Protein AF-A0A812QCC4-F1 (afdb_monomer)

Foldseek 3Di:
DDDDDDDDDDDDDDPDDDDDDDPDDPPPPVVVVVVVVVVVVVVVCVVVVNADPVHCVVVVVVVVVVVVCVVVVHAAEAEFEFDPPPDDPAGQDWPALADALVCLVPPVSLVVSVVRTSADSVRSNVVNVCVVVVHDHYIYYVVCVVVVLVVVQDPDDLDWDLWADALPEQAEALADASSCRVLVVVVVVLSVVSNHTYLATDQQALVSPFQHFDCQDPVDGRDGCFCLQANFADLVLQEAEAECDVPPDDPVRVVSVVRNSVSLVGQYDYDDPDDPVVVVVSVVVSSVSSRVSCVVVVRGRSRYCVSVVSSVVSVVVCVVSNHAYEHEFEAPAWPALADASNCSNPPVNNVVSVVRGRHDSVSNNSRNVCVVVVHDHDIYYSVCSVCVSCVVCVVVVVVVDDDD

Structure (mmCIF, N/CA/C/O backbone):
data_AF-A0A812QCC4-F1
#
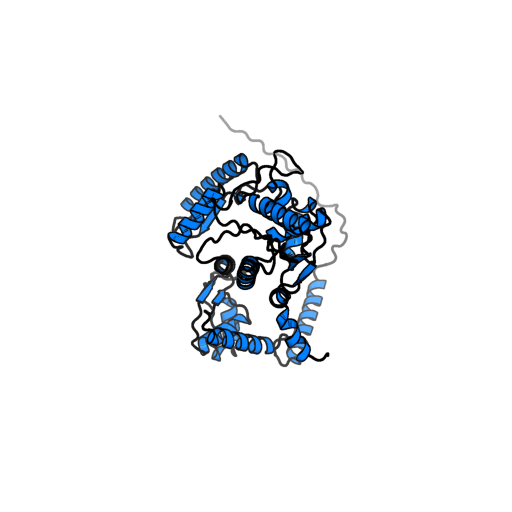_entry.id   AF-A0A812QCC4-F1
#
loop_
_atom_site.group_PDB
_atom_site.id
_atom_site.type_symbol
_atom_site.label_atom_id
_atom_site.label_alt_id
_atom_site.label_comp_id
_atom_site.label_asym_id
_atom_site.label_entity_id
_atom_site.label_seq_id
_atom_site.pdbx_PDB_ins_code
_atom_site.Cartn_x
_atom_site.Cartn_y
_atom_site.Cartn_z
_atom_site.occupancy
_atom_site.B_iso_or_equiv
_atom_site.auth_seq_id
_atom_site.auth_comp_id
_atom_site.auth_asym_id
_atom_site.auth_atom_id
_atom_site.pdbx_PDB_model_num
ATOM 1 N N . MET A 1 1 ? -71.351 4.341 25.880 1.00 35.53 1 MET A N 1
ATOM 2 C CA . MET A 1 1 ? -71.364 4.550 24.421 1.00 35.53 1 MET A CA 1
ATOM 3 C C . MET A 1 1 ? -69.978 4.182 23.915 1.00 35.53 1 MET A C 1
ATOM 5 O O . MET A 1 1 ? -69.118 5.046 23.848 1.00 35.53 1 MET A O 1
ATOM 9 N N . GLU A 1 2 ? -69.609 2.902 24.018 1.00 27.00 2 GLU A N 1
ATOM 10 C CA . GLU A 1 2 ? -69.937 1.775 23.099 1.00 27.00 2 GLU A CA 1
ATOM 11 C C . GLU A 1 2 ? -69.024 1.826 21.864 1.00 27.00 2 GLU A C 1
ATOM 13 O O . GLU A 1 2 ? -69.008 2.834 21.170 1.00 27.00 2 GLU A O 1
ATOM 18 N N . MET A 1 3 ? -68.046 0.921 21.705 1.00 24.03 3 MET A N 1
ATOM 19 C CA . MET A 1 3 ? -68.142 -0.516 21.352 1.00 24.03 3 MET A CA 1
ATOM 20 C C . MET A 1 3 ? -68.922 -0.775 20.059 1.00 24.03 3 MET A C 1
ATOM 22 O O . MET A 1 3 ? -70.137 -0.664 20.067 1.00 24.03 3 MET A O 1
ATOM 26 N N . ASP A 1 4 ? -68.215 -1.189 19.002 1.00 27.73 4 ASP A N 1
ATOM 27 C CA . ASP A 1 4 ? -68.482 -2.434 18.251 1.00 27.73 4 ASP A CA 1
ATOM 28 C C . ASP A 1 4 ? -67.351 -2.659 17.228 1.00 27.73 4 ASP A C 1
ATOM 30 O O . ASP A 1 4 ? -66.943 -1.740 16.525 1.00 27.73 4 ASP A O 1
ATOM 34 N N . GLN A 1 5 ? -66.588 -3.753 17.309 1.00 31.44 5 GLN A N 1
ATOM 35 C CA . GLN A 1 5 ? -66.878 -5.103 16.801 1.00 31.44 5 GLN A CA 1
ATOM 36 C C . GLN A 1 5 ? -67.062 -5.176 15.281 1.00 31.44 5 GLN A C 1
ATOM 38 O O . GLN A 1 5 ? -68.055 -4.733 14.715 1.00 31.44 5 GLN A O 1
ATOM 43 N N . THR A 1 6 ? -66.148 -5.892 14.627 1.00 29.58 6 THR A N 1
ATOM 44 C CA . THR A 1 6 ? -66.538 -6.773 13.520 1.00 29.58 6 THR A CA 1
ATOM 45 C C . THR A 1 6 ? -65.598 -7.976 13.465 1.00 29.58 6 THR A C 1
ATOM 47 O O . THR A 1 6 ? -64.491 -7.932 12.937 1.00 29.58 6 THR A O 1
ATOM 50 N N . LEU A 1 7 ? -66.063 -9.049 14.102 1.00 28.42 7 LEU A N 1
ATOM 51 C CA . LEU A 1 7 ? -65.683 -10.439 13.869 1.00 28.42 7 LEU A CA 1
ATOM 52 C C . LEU A 1 7 ? -66.508 -10.991 12.693 1.00 28.42 7 LEU A C 1
ATOM 54 O O . LEU A 1 7 ? -67.671 -10.631 12.535 1.00 28.42 7 LEU A O 1
ATOM 58 N N . GLY A 1 8 ? -65.933 -11.945 11.956 1.00 26.25 8 GLY A N 1
ATOM 59 C CA . GLY A 1 8 ? -66.618 -12.806 10.981 1.00 26.25 8 GLY A CA 1
ATOM 60 C C . GLY A 1 8 ? -66.014 -12.661 9.579 1.00 26.25 8 GLY A C 1
ATOM 61 O O . GLY A 1 8 ? -65.916 -11.560 9.071 1.00 26.25 8 GLY A O 1
ATOM 62 N N . CYS A 1 9 ? -65.573 -13.699 8.872 1.00 28.34 9 CYS A N 1
ATOM 63 C CA . CYS A 1 9 ? -66.060 -15.068 8.872 1.00 28.34 9 CYS A CA 1
ATOM 64 C C . CYS A 1 9 ? -64.949 -16.024 8.396 1.00 28.34 9 CYS A C 1
ATOM 66 O O . CYS A 1 9 ? -64.345 -15.824 7.344 1.00 28.34 9 CYS A O 1
ATOM 68 N N . LEU A 1 10 ? -64.709 -17.079 9.177 1.00 29.31 10 LEU A N 1
ATOM 69 C CA . LEU A 1 10 ? -64.016 -18.292 8.754 1.00 29.31 10 LEU A CA 1
ATOM 70 C C . LEU A 1 10 ? -64.896 -19.025 7.735 1.00 29.31 10 LEU A C 1
ATOM 72 O O . LEU A 1 10 ? -65.955 -19.536 8.101 1.00 29.31 10 LEU A O 1
ATOM 76 N N . GLN A 1 11 ? -64.437 -19.150 6.491 1.00 31.98 11 GLN A N 1
ATOM 77 C CA . GLN A 1 11 ? -64.914 -20.198 5.593 1.00 31.98 11 GLN A CA 1
ATOM 78 C C . GLN A 1 11 ? -63.814 -21.232 5.372 1.00 31.98 11 GLN A C 1
ATOM 80 O O . GLN A 1 11 ? -62.710 -20.942 4.919 1.00 31.98 11 GLN A O 1
ATOM 85 N N . LYS A 1 12 ? -64.168 -22.457 5.765 1.00 34.50 12 LYS A N 1
ATOM 86 C CA . LYS A 1 12 ? -63.449 -23.711 5.569 1.00 34.50 12 LYS A CA 1
ATOM 87 C C . LYS A 1 12 ? -63.086 -23.876 4.095 1.00 34.50 12 LYS A C 1
ATOM 89 O O . LYS A 1 12 ? -63.984 -23.958 3.261 1.00 34.50 12 LYS A O 1
ATOM 94 N N . VAL A 1 13 ? -61.799 -24.018 3.798 1.00 31.64 13 VAL A N 1
ATOM 95 C CA . VAL A 1 13 ? -61.357 -24.623 2.539 1.00 31.64 13 VAL A CA 1
ATOM 96 C C . VAL A 1 13 ? -60.942 -26.055 2.851 1.00 31.64 13 VAL A C 1
ATOM 98 O O . VAL A 1 13 ? -60.097 -26.306 3.710 1.00 31.64 13 VAL A O 1
ATOM 101 N N . HIS A 1 14 ? -61.638 -26.984 2.204 1.00 31.31 14 HIS A N 1
ATOM 102 C CA . HIS A 1 14 ? -61.418 -28.420 2.268 1.00 31.31 14 HIS A CA 1
ATOM 103 C C . HIS A 1 14 ? -59.994 -28.770 1.815 1.00 31.31 14 HIS A C 1
ATOM 105 O O . HIS A 1 14 ? -59.617 -28.514 0.675 1.00 31.31 14 HIS A O 1
ATOM 111 N N . PHE A 1 15 ? -59.221 -29.391 2.708 1.00 34.94 15 PHE A N 1
ATOM 112 C CA . PHE A 1 15 ? -57.980 -30.090 2.378 1.00 34.94 15 PHE A CA 1
ATOM 113 C C . PHE A 1 15 ? -58.329 -31.478 1.833 1.00 34.94 15 PHE A C 1
ATOM 115 O O . PHE A 1 15 ? -58.352 -32.469 2.556 1.00 34.94 15 PHE A O 1
ATOM 122 N N . SER A 1 16 ? -58.664 -31.537 0.554 1.00 38.25 16 SER A N 1
ATOM 123 C CA . SER A 1 16 ? -58.757 -32.782 -0.204 1.00 38.25 16 SER A CA 1
ATOM 124 C C . SER A 1 16 ? -58.726 -32.396 -1.671 1.00 38.25 16 SER A C 1
ATOM 126 O O . SER A 1 16 ? -59.788 -32.181 -2.231 1.00 38.25 16 SER A O 1
ATOM 128 N N . ASP A 1 17 ? -57.521 -32.144 -2.192 1.00 42.81 17 ASP A N 1
ATOM 129 C CA . ASP A 1 17 ? -57.134 -32.261 -3.609 1.00 42.81 17 ASP A CA 1
ATOM 130 C C . ASP A 1 17 ? -55.730 -31.659 -3.798 1.00 42.81 17 ASP A C 1
ATOM 132 O O . ASP A 1 17 ? -55.551 -30.546 -4.289 1.00 42.81 17 ASP A O 1
ATOM 136 N N . LEU A 1 18 ? -54.702 -32.403 -3.381 1.00 38.03 18 LEU A N 1
ATOM 137 C CA . LEU A 1 18 ? -53.336 -32.212 -3.871 1.00 38.03 18 LEU A CA 1
ATOM 138 C C . LEU A 1 18 ? -52.762 -33.584 -4.251 1.00 38.03 18 LEU A C 1
ATOM 140 O O . LEU A 1 18 ? -52.894 -34.529 -3.470 1.00 38.03 18 LEU A O 1
ATOM 144 N N . PRO A 1 19 ? -52.147 -33.723 -5.437 1.00 36.41 19 PRO A N 1
ATOM 145 C CA . PRO A 1 19 ? -51.611 -34.993 -5.897 1.00 36.41 19 PRO A CA 1
ATOM 146 C C . PRO A 1 19 ? -50.376 -35.375 -5.075 1.00 36.41 19 PRO A C 1
ATOM 148 O O . PRO A 1 19 ? -49.369 -34.670 -5.064 1.00 36.41 19 PRO A O 1
ATOM 151 N N . THR A 1 20 ? -50.444 -36.528 -4.414 1.00 45.19 20 THR A N 1
ATOM 152 C CA . THR A 1 20 ? -49.286 -37.234 -3.864 1.00 45.19 20 THR A CA 1
ATOM 153 C C . THR A 1 20 ? -48.414 -37.733 -5.015 1.00 45.19 20 THR A C 1
ATOM 155 O O . THR A 1 20 ? -48.642 -38.817 -5.552 1.00 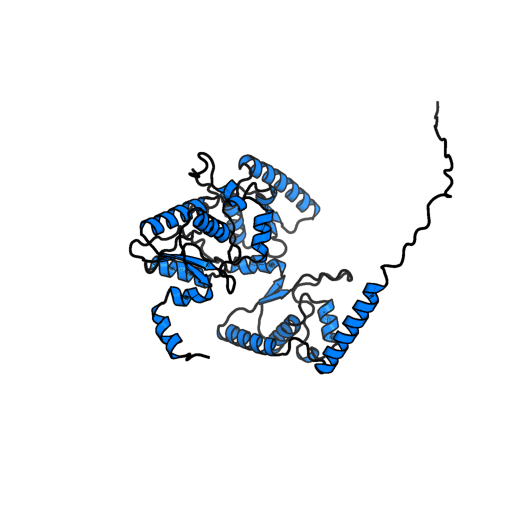45.19 20 THR A O 1
ATOM 158 N N . GLN A 1 21 ? -47.422 -36.936 -5.408 1.00 38.22 21 GLN A N 1
ATOM 159 C CA . GLN A 1 21 ? -46.248 -37.419 -6.133 1.00 38.22 21 GLN A CA 1
ATOM 160 C C . GLN A 1 21 ? -45.048 -37.423 -5.186 1.00 38.22 21 GLN A C 1
ATOM 162 O O . GLN A 1 21 ? -44.855 -36.498 -4.400 1.00 38.22 21 GLN A O 1
ATOM 167 N N . GLY A 1 22 ? -44.323 -38.540 -5.220 1.00 46.25 22 GLY A N 1
ATOM 168 C CA . GLY A 1 22 ? -43.375 -38.982 -4.207 1.00 46.25 22 GLY A CA 1
ATOM 169 C C . GLY A 1 22 ? -42.273 -37.982 -3.883 1.00 46.25 22 GLY A C 1
ATOM 170 O O . GLY A 1 22 ? -41.520 -37.550 -4.751 1.00 46.25 22 GLY A O 1
ATOM 171 N N . VAL A 1 23 ? -42.143 -37.696 -2.591 1.00 39.12 23 VAL A N 1
ATOM 172 C CA . VAL A 1 23 ? -40.887 -37.241 -2.002 1.00 39.12 23 VAL A CA 1
ATOM 173 C C . VAL A 1 23 ? -40.129 -38.508 -1.620 1.00 39.12 23 VAL A C 1
ATOM 175 O O . VAL A 1 23 ? -40.278 -39.028 -0.518 1.00 39.12 23 VAL A O 1
ATOM 178 N N . GLU A 1 24 ? -39.389 -39.062 -2.580 1.00 44.16 24 GLU A N 1
ATOM 179 C CA . GLU A 1 24 ? -38.339 -40.031 -2.279 1.00 44.16 24 GLU A CA 1
ATOM 180 C C . GLU A 1 24 ? -37.184 -39.314 -1.568 1.00 44.16 24 GLU A C 1
ATOM 182 O O . GLU A 1 24 ? -36.756 -38.214 -1.927 1.00 44.16 24 GLU A O 1
ATOM 187 N N . SER A 1 25 ? -36.737 -39.962 -0.503 1.00 49.66 25 SER A N 1
ATOM 188 C CA . SER A 1 25 ? -35.712 -39.583 0.459 1.00 49.66 25 SER A CA 1
ATOM 189 C C . SER A 1 25 ? -34.366 -39.216 -0.180 1.00 49.66 25 SER A C 1
ATOM 191 O O . SER A 1 25 ? -33.652 -40.090 -0.661 1.00 49.66 25 SER A O 1
ATOM 193 N N . LYS A 1 26 ? -33.970 -37.940 -0.086 1.00 46.22 26 LYS A N 1
ATOM 194 C CA . LYS A 1 26 ? -32.593 -37.463 -0.347 1.00 46.22 26 LYS A CA 1
ATOM 195 C C . LYS A 1 26 ? -31.719 -37.339 0.911 1.00 46.22 26 LYS A C 1
ATOM 197 O O . LYS A 1 26 ? -30.585 -36.878 0.824 1.00 46.22 26 LYS A O 1
ATOM 202 N N . GLU A 1 27 ? -32.224 -37.748 2.074 1.00 48.16 27 GLU A N 1
ATOM 203 C CA . GLU A 1 27 ? -31.470 -37.709 3.339 1.00 48.16 27 GLU A CA 1
ATOM 204 C C . GLU A 1 27 ? -30.506 -38.896 3.531 1.00 48.16 27 GLU A C 1
ATOM 206 O O . GLU A 1 27 ? -29.692 -38.852 4.442 1.00 48.16 27 GLU A O 1
ATOM 211 N N . PHE A 1 28 ? -30.524 -39.920 2.666 1.00 47.00 28 PHE A N 1
ATOM 212 C CA . PHE A 1 28 ? -29.790 -41.175 2.911 1.00 47.00 28 PHE A CA 1
ATOM 213 C C . PHE A 1 28 ? -28.408 -41.300 2.231 1.00 47.00 28 PHE A C 1
ATOM 215 O O . PHE A 1 28 ? -27.581 -42.076 2.696 1.00 47.00 28 PHE A O 1
ATOM 222 N N . GLU A 1 29 ? -28.108 -40.543 1.167 1.00 50.03 29 GLU A N 1
ATOM 223 C CA . GLU A 1 29 ? -26.838 -40.711 0.418 1.00 50.03 29 GLU A CA 1
ATOM 224 C C . GLU A 1 29 ? -25.604 -40.170 1.169 1.00 50.03 29 GLU A C 1
ATOM 226 O O . GLU A 1 29 ? -24.501 -40.699 1.043 1.00 50.03 29 GLU A O 1
ATOM 231 N N . TRP A 1 30 ? -25.780 -39.156 2.017 1.00 50.47 30 TRP A N 1
ATOM 232 C CA . TRP A 1 30 ? -24.680 -38.497 2.732 1.00 50.47 30 TRP A CA 1
ATOM 233 C C . TRP A 1 30 ? -24.124 -39.366 3.865 1.00 50.47 30 TRP A C 1
ATOM 235 O O . TRP A 1 30 ? -22.943 -39.269 4.194 1.00 50.47 30 TRP A O 1
ATOM 245 N N . GLU A 1 31 ? -24.958 -40.213 4.474 1.00 60.94 31 GLU A N 1
ATOM 246 C CA . GLU A 1 31 ? -24.559 -41.062 5.601 1.00 60.94 31 GLU A CA 1
ATOM 247 C C . GLU A 1 31 ? -23.660 -42.224 5.155 1.00 60.94 31 GLU A C 1
ATOM 249 O O . GLU A 1 31 ? -22.684 -42.536 5.843 1.00 60.94 31 GLU A O 1
ATOM 254 N N . GLU A 1 32 ? -23.922 -42.816 3.983 1.00 64.56 32 GLU A N 1
ATOM 255 C CA . GLU A 1 32 ? -23.066 -43.859 3.401 1.00 64.56 32 GLU A CA 1
ATOM 256 C C . GLU A 1 32 ? -21.711 -43.304 2.946 1.00 64.56 32 GLU A C 1
ATOM 258 O O . GLU A 1 32 ? -20.669 -43.897 3.246 1.00 64.56 32 GLU A O 1
ATOM 263 N N . GLU A 1 33 ? -21.689 -42.133 2.299 1.00 65.00 33 GLU A N 1
ATOM 264 C CA . GLU A 1 33 ? -20.438 -41.467 1.916 1.00 65.00 33 GLU A CA 1
ATOM 265 C C . GLU A 1 33 ? -19.594 -41.093 3.143 1.00 65.00 33 GLU A C 1
ATOM 267 O O . GLU A 1 33 ? -18.375 -41.308 3.160 1.00 65.00 33 GLU A O 1
ATOM 272 N N . LEU A 1 34 ? -20.234 -40.603 4.212 1.00 59.88 34 LEU A N 1
ATOM 273 C CA . LEU A 1 34 ? -19.560 -40.289 5.471 1.00 59.88 34 LEU A CA 1
ATOM 274 C C . LEU A 1 34 ? -19.015 -41.557 6.145 1.00 59.88 34 LEU A C 1
ATOM 276 O O . LEU A 1 34 ? -17.881 -41.561 6.631 1.00 59.88 34 LEU A O 1
ATOM 280 N N . ALA A 1 35 ? -19.786 -42.648 6.152 1.00 67.94 35 ALA A N 1
ATOM 281 C CA . ALA A 1 35 ? -19.358 -43.929 6.705 1.00 67.94 35 ALA A CA 1
ATOM 282 C C . ALA A 1 35 ? -18.147 -44.495 5.947 1.00 67.94 35 ALA A C 1
ATOM 284 O O . ALA A 1 35 ? -17.168 -44.911 6.574 1.00 67.94 35 ALA A O 1
ATOM 285 N N . HIS A 1 36 ? -18.155 -44.442 4.612 1.00 69.62 36 HIS A N 1
ATOM 286 C CA . HIS A 1 36 ? -17.024 -44.858 3.780 1.00 69.62 36 HIS A CA 1
ATOM 287 C C . HIS A 1 36 ? -15.780 -43.993 4.016 1.00 69.62 36 HIS A C 1
ATOM 289 O O . HIS A 1 36 ? -14.677 -44.527 4.172 1.00 69.62 36 HIS A O 1
ATOM 295 N N . ALA A 1 37 ? -15.943 -42.671 4.125 1.00 61.03 37 ALA A N 1
ATOM 296 C CA . ALA A 1 37 ? -14.847 -41.760 4.442 1.00 61.03 37 ALA A CA 1
ATOM 297 C C . ALA A 1 37 ? -14.238 -42.045 5.827 1.00 61.03 37 ALA A C 1
ATOM 299 O O . ALA A 1 37 ? -13.013 -42.059 5.979 1.00 61.03 37 ALA A O 1
ATOM 300 N N . LEU A 1 38 ? -15.070 -42.335 6.834 1.00 63.31 38 LEU A N 1
ATOM 301 C CA . LEU A 1 38 ? -14.624 -42.686 8.186 1.00 63.31 38 LEU A CA 1
ATOM 302 C C . LEU A 1 38 ? -13.898 -44.038 8.230 1.00 63.31 38 LEU A C 1
ATOM 304 O O . LEU A 1 38 ? -12.889 -44.166 8.930 1.00 63.31 38 LEU A O 1
ATOM 308 N N . ILE A 1 39 ? -14.366 -45.030 7.466 1.00 73.44 39 ILE A N 1
ATOM 309 C CA . ILE A 1 39 ? -13.699 -46.333 7.330 1.00 73.44 39 ILE A CA 1
ATOM 310 C C . ILE A 1 39 ? -12.329 -46.156 6.663 1.00 73.44 39 ILE A C 1
ATOM 312 O O . ILE A 1 39 ? -11.324 -46.583 7.233 1.00 73.44 39 ILE A O 1
ATOM 316 N N . SER A 1 40 ? -12.252 -45.435 5.540 1.00 70.81 40 SER A N 1
ATOM 317 C CA . SER A 1 40 ? -10.978 -45.141 4.863 1.00 70.81 40 SER A CA 1
ATOM 318 C C . SER A 1 40 ? -10.002 -44.358 5.747 1.00 70.81 40 SER A C 1
ATOM 320 O O . SER A 1 40 ? -8.816 -44.685 5.805 1.00 70.81 40 SER A O 1
ATOM 322 N N . ALA A 1 41 ? -10.475 -43.363 6.505 1.00 61.22 41 ALA A N 1
ATOM 323 C CA . ALA A 1 41 ? -9.637 -42.618 7.446 1.00 61.22 41 ALA A CA 1
ATOM 324 C C . ALA A 1 41 ? -9.089 -43.514 8.573 1.00 61.22 41 ALA A C 1
ATOM 326 O O . ALA A 1 41 ? -7.931 -43.375 8.984 1.00 61.22 41 ALA A O 1
ATOM 327 N N . ARG A 1 42 ? -9.896 -44.467 9.056 1.00 70.31 42 ARG A N 1
ATOM 328 C CA . ARG A 1 42 ? -9.485 -45.449 10.066 1.00 70.31 42 ARG A CA 1
ATOM 329 C C . ARG A 1 42 ? -8.436 -46.416 9.519 1.00 70.31 42 ARG A C 1
ATOM 331 O O . ARG A 1 42 ? -7.443 -46.665 10.201 1.00 70.31 42 ARG A O 1
ATOM 338 N N . GLU A 1 43 ? -8.615 -46.920 8.303 1.00 74.62 43 GLU A N 1
ATOM 339 C CA . GLU A 1 43 ? -7.649 -47.802 7.637 1.00 74.62 43 GLU A CA 1
ATOM 340 C C . GLU A 1 43 ? -6.313 -47.093 7.379 1.00 74.62 43 GLU A C 1
ATOM 342 O O . GLU A 1 43 ? -5.258 -47.642 7.702 1.00 74.62 43 GLU A O 1
ATOM 347 N N . LEU A 1 44 ? -6.343 -45.836 6.921 1.00 64.81 44 LEU A N 1
ATOM 348 C CA . LEU A 1 44 ? -5.157 -44.980 6.774 1.00 64.81 44 LEU A CA 1
ATOM 349 C C . LEU A 1 44 ? -4.436 -44.742 8.110 1.00 64.81 44 LEU A C 1
ATOM 351 O O . LEU A 1 44 ? -3.205 -44.778 8.169 1.00 64.81 44 LEU A O 1
ATOM 355 N N . CYS A 1 45 ? -5.180 -44.530 9.199 1.00 61.09 45 CYS A N 1
ATOM 356 C CA . CYS A 1 45 ? -4.617 -44.377 10.541 1.00 61.09 45 CYS A CA 1
ATOM 357 C C . CYS A 1 45 ? -3.917 -45.662 11.021 1.00 61.09 45 CYS A C 1
ATOM 359 O O . CYS A 1 45 ? -2.797 -45.607 11.540 1.00 61.09 45 CYS A O 1
ATOM 361 N N . ILE A 1 46 ? -4.537 -46.826 10.795 1.00 71.81 46 ILE A N 1
ATOM 362 C CA . ILE A 1 46 ? -3.965 -48.140 11.126 1.00 71.81 46 ILE A CA 1
ATOM 363 C C . ILE A 1 46 ? -2.710 -48.409 10.285 1.00 71.81 46 ILE A C 1
ATOM 365 O O . ILE A 1 46 ? -1.674 -48.784 10.839 1.00 71.81 46 ILE A O 1
ATOM 369 N N . ALA A 1 47 ? -2.765 -48.154 8.974 1.00 71.44 47 ALA A N 1
ATOM 370 C CA . ALA A 1 47 ? -1.633 -48.310 8.061 1.00 71.44 47 ALA A CA 1
ATOM 371 C C . ALA A 1 47 ? -0.440 -47.423 8.464 1.00 71.44 47 ALA A C 1
ATOM 373 O O . ALA A 1 47 ? 0.708 -47.867 8.435 1.00 71.44 47 ALA A O 1
ATOM 374 N N . ASN A 1 48 ? -0.710 -46.209 8.954 1.00 64.69 48 ASN A N 1
ATOM 375 C CA . ASN A 1 48 ? 0.304 -45.301 9.490 1.00 64.69 48 ASN A CA 1
ATOM 376 C C . ASN A 1 48 ? 0.726 -45.607 10.938 1.00 64.69 48 ASN A C 1
ATOM 378 O O . ASN A 1 48 ? 1.483 -44.831 11.526 1.00 64.69 48 ASN A O 1
ATOM 382 N N . ARG A 1 49 ? 0.285 -46.725 11.536 1.00 73.19 49 ARG A N 1
ATOM 383 C CA . ARG A 1 49 ? 0.563 -47.098 12.939 1.00 73.19 49 ARG A CA 1
ATOM 384 C C . ARG A 1 49 ? 0.206 -45.979 13.930 1.00 73.19 49 ARG A C 1
ATOM 386 O O . ARG A 1 49 ? 0.948 -45.729 14.879 1.00 73.19 49 ARG A O 1
ATOM 393 N N . GLY A 1 50 ? -0.877 -45.251 13.663 1.00 60.78 50 GLY A N 1
ATOM 394 C CA . GLY A 1 50 ? -1.307 -44.101 14.462 1.00 60.78 50 GLY A CA 1
ATOM 395 C C . GLY A 1 50 ? -0.427 -42.852 14.326 1.00 60.78 50 GLY A C 1
ATOM 396 O O . GLY A 1 50 ? -0.604 -41.898 15.082 1.00 60.78 50 GLY A O 1
ATOM 397 N N . ARG A 1 51 ? 0.532 -42.820 13.389 1.00 60.06 51 ARG A N 1
ATOM 398 C CA . ARG A 1 51 ? 1.303 -41.607 13.087 1.00 60.06 51 ARG A CA 1
ATOM 399 C C . ARG A 1 51 ? 0.421 -40.621 12.336 1.00 60.06 51 ARG A C 1
ATOM 401 O O . ARG A 1 51 ? -0.321 -41.000 11.432 1.00 60.06 51 ARG A O 1
ATOM 408 N N . ALA A 1 52 ? 0.533 -39.346 12.699 1.00 59.06 52 ALA A N 1
ATOM 409 C CA . ALA A 1 52 ? -0.186 -38.294 12.003 1.00 59.06 52 ALA A CA 1
ATOM 410 C C . ALA A 1 52 ? 0.196 -38.286 10.507 1.00 59.06 52 ALA A C 1
ATOM 412 O O . ALA A 1 52 ? 1.385 -38.409 10.193 1.00 59.06 52 ALA A O 1
ATOM 413 N N . PRO A 1 53 ? -0.774 -38.122 9.588 1.00 50.34 53 PRO A N 1
ATOM 414 C CA . PRO A 1 53 ? -0.539 -38.244 8.147 1.00 50.34 53 PRO A CA 1
ATOM 415 C C . PRO A 1 53 ? 0.434 -37.191 7.587 1.00 50.34 53 PRO A C 1
ATOM 417 O O . PRO A 1 53 ? 0.987 -37.383 6.511 1.00 50.34 53 PRO A O 1
ATOM 420 N N . TRP A 1 54 ? 0.703 -36.113 8.331 1.00 55.69 54 TRP A N 1
ATOM 421 C CA . TRP A 1 54 ? 1.676 -35.067 7.988 1.00 55.69 54 TRP A CA 1
ATOM 422 C C . TRP A 1 54 ? 3.111 -35.310 8.518 1.00 55.69 54 TRP A C 1
ATOM 424 O O . TRP A 1 54 ? 3.999 -34.493 8.283 1.00 55.69 54 TRP A O 1
ATOM 434 N N . GLY A 1 55 ? 3.381 -36.427 9.211 1.00 60.81 55 GLY A N 1
ATOM 435 C CA . GLY A 1 55 ? 4.728 -36.813 9.667 1.00 60.81 55 GLY A CA 1
ATOM 436 C C . GLY A 1 55 ? 5.333 -35.932 10.780 1.00 60.81 55 GLY A C 1
ATOM 437 O O . GLY A 1 55 ? 4.672 -35.054 11.328 1.00 60.81 55 GLY A O 1
ATOM 438 N N . CYS A 1 56 ? 6.599 -36.184 11.153 1.00 69.31 56 CYS A N 1
ATOM 439 C CA . CYS A 1 56 ? 7.335 -35.441 12.200 1.00 69.31 56 CYS A CA 1
ATOM 440 C C . CYS A 1 56 ? 8.405 -34.471 11.663 1.00 69.31 56 CYS A C 1
ATOM 442 O O . CYS A 1 56 ? 8.947 -33.679 12.431 1.00 69.31 56 CYS A O 1
ATOM 444 N N . LYS A 1 57 ? 8.686 -34.502 10.353 1.00 68.75 57 LYS A N 1
ATOM 445 C CA . LYS A 1 57 ? 9.729 -33.684 9.711 1.00 68.75 57 LYS A CA 1
ATOM 446 C C . LYS A 1 57 ? 9.489 -32.180 9.880 1.00 68.75 57 LYS A C 1
ATOM 448 O O . LYS A 1 57 ? 10.436 -31.429 10.070 1.00 68.75 57 LYS A O 1
ATOM 453 N N . TRP A 1 58 ? 8.225 -31.747 9.866 1.00 77.88 58 TRP A N 1
ATOM 454 C CA . TRP A 1 58 ? 7.865 -30.342 10.089 1.00 77.88 58 TRP A CA 1
ATOM 455 C C . TRP A 1 58 ? 8.392 -29.821 11.435 1.00 77.88 58 TRP A C 1
ATOM 457 O O . TRP A 1 58 ? 8.881 -28.699 11.508 1.00 77.88 58 TRP A O 1
ATOM 467 N N . PHE A 1 59 ? 8.351 -30.650 12.484 1.00 77.69 59 PHE A N 1
ATOM 468 C CA . PHE A 1 59 ? 8.773 -30.260 13.826 1.00 77.69 59 PHE A CA 1
ATOM 469 C C . PHE A 1 59 ? 10.299 -30.192 13.938 1.00 77.69 59 PHE A C 1
ATOM 471 O O . PHE A 1 59 ? 10.838 -29.340 14.637 1.00 77.69 59 PHE A O 1
ATOM 478 N N . GLU A 1 60 ? 11.021 -31.063 13.231 1.00 72.62 60 GLU A N 1
ATOM 479 C CA . GLU A 1 60 ? 12.482 -30.980 13.127 1.00 72.62 60 GLU A CA 1
ATOM 480 C C . GLU A 1 60 ? 12.927 -29.695 12.424 1.00 72.62 60 GLU A C 1
ATOM 482 O O . GLU A 1 60 ? 13.807 -29.000 12.931 1.00 72.62 60 GLU A O 1
ATOM 487 N N . GLU A 1 61 ? 12.277 -29.343 11.314 1.00 69.56 61 GLU A N 1
ATOM 488 C CA . GLU A 1 61 ? 12.582 -28.119 10.569 1.00 69.56 61 GLU A CA 1
ATOM 489 C C . GLU A 1 61 ? 12.239 -26.861 11.382 1.00 69.56 61 GLU A C 1
ATOM 491 O O . GLU A 1 61 ? 13.036 -25.926 11.461 1.00 69.56 61 GLU A O 1
ATOM 496 N N . TRP A 1 62 ? 11.090 -26.867 12.065 1.00 87.25 62 TRP A N 1
ATOM 497 C CA . TRP A 1 62 ? 10.700 -25.797 12.981 1.00 87.25 62 TRP A CA 1
ATOM 498 C C . TRP A 1 62 ? 11.718 -25.616 14.118 1.00 87.25 62 TRP A C 1
ATOM 500 O O . TRP A 1 62 ? 12.135 -24.489 14.383 1.00 87.25 62 TRP A O 1
ATOM 510 N N . ARG A 1 63 ? 12.201 -26.706 14.737 1.00 87.94 63 ARG A N 1
ATOM 511 C CA . ARG A 1 63 ? 13.249 -26.633 15.771 1.00 87.94 63 ARG A CA 1
ATOM 512 C C . ARG A 1 63 ? 14.551 -26.038 15.242 1.00 87.94 63 ARG A C 1
ATOM 514 O O . ARG A 1 63 ? 15.150 -25.216 15.922 1.00 87.94 63 ARG A O 1
ATOM 521 N N . ARG A 1 64 ? 14.967 -26.396 14.023 1.00 73.81 64 ARG A N 1
ATOM 522 C CA . ARG A 1 64 ? 16.166 -25.817 13.395 1.00 73.81 64 ARG A CA 1
ATOM 523 C C . ARG A 1 64 ? 16.034 -24.301 13.220 1.00 73.81 64 ARG A C 1
ATOM 525 O O . ARG A 1 64 ? 16.987 -23.568 13.473 1.00 73.81 64 ARG A O 1
ATOM 532 N N . ASN A 1 65 ? 14.853 -23.827 12.826 1.00 74.06 65 ASN A N 1
ATOM 533 C CA . ASN A 1 65 ? 14.573 -22.394 12.707 1.00 74.06 65 ASN A CA 1
ATOM 534 C C . ASN A 1 65 ? 14.536 -21.700 14.074 1.00 74.06 65 ASN A C 1
ATOM 536 O O . ASN A 1 65 ? 15.046 -20.589 14.211 1.00 74.06 65 ASN A O 1
ATOM 540 N N . LEU A 1 66 ? 13.987 -22.364 15.093 1.00 88.81 66 LEU A N 1
ATOM 541 C CA . LEU A 1 66 ? 14.008 -21.878 16.469 1.00 88.81 66 LEU A CA 1
ATOM 542 C C . LEU A 1 66 ? 15.443 -21.733 16.997 1.00 88.81 66 LEU A C 1
ATOM 544 O O . LEU A 1 66 ? 15.775 -20.696 17.566 1.00 88.81 66 LEU A O 1
ATOM 548 N N . ASP A 1 67 ? 16.304 -22.728 16.771 1.00 82.88 67 ASP A N 1
ATOM 549 C CA . ASP A 1 67 ? 17.710 -22.684 17.184 1.00 82.88 67 ASP A CA 1
ATOM 550 C C . ASP A 1 67 ? 18.444 -21.502 16.533 1.00 82.88 67 ASP A C 1
ATOM 552 O O . ASP A 1 67 ? 19.196 -20.792 17.203 1.00 82.88 67 ASP A O 1
ATOM 556 N N . LEU A 1 68 ? 18.180 -21.238 15.247 1.00 72.19 68 LEU A N 1
ATOM 557 C CA . LEU A 1 68 ? 18.696 -20.057 14.549 1.00 72.19 68 LEU A CA 1
ATOM 558 C C . LEU A 1 68 ? 18.170 -18.757 15.175 1.00 72.19 68 LEU A C 1
ATOM 560 O O . LEU A 1 68 ? 18.958 -17.859 15.466 1.00 72.19 68 LEU A O 1
ATOM 564 N N . ALA A 1 69 ? 16.865 -18.658 15.438 1.00 73.25 69 ALA A N 1
ATOM 565 C CA . ALA A 1 69 ? 16.268 -17.475 16.056 1.00 73.25 69 ALA A CA 1
ATOM 566 C C . ALA A 1 69 ? 16.884 -17.178 17.436 1.00 73.25 69 ALA A C 1
ATOM 568 O O . ALA A 1 69 ? 17.256 -16.037 17.723 1.00 73.25 69 ALA A O 1
ATOM 569 N N . VAL A 1 70 ? 17.078 -18.209 18.265 1.00 84.44 70 VAL A N 1
ATOM 570 C CA . VAL A 1 70 ? 17.726 -18.095 19.582 1.00 84.44 70 VAL A CA 1
ATOM 571 C C . VAL A 1 70 ? 19.201 -17.710 19.445 1.00 84.44 70 VAL A C 1
ATOM 573 O O . VAL A 1 70 ? 19.659 -16.801 20.140 1.00 84.44 70 VAL A O 1
ATOM 576 N N . MET A 1 71 ? 19.940 -18.336 18.523 1.00 80.06 71 MET A N 1
ATOM 577 C CA . MET A 1 71 ? 21.341 -18.001 18.231 1.00 80.06 71 MET A CA 1
ATOM 578 C C . MET A 1 71 ? 21.500 -16.527 17.838 1.00 80.06 71 MET A C 1
ATOM 580 O O . MET A 1 71 ? 22.431 -15.855 18.285 1.00 80.06 71 MET A O 1
ATOM 584 N N . HIS A 1 72 ? 20.554 -16.002 17.060 1.00 71.31 72 HIS A N 1
ATOM 585 C CA . HIS A 1 72 ? 20.507 -14.604 16.638 1.00 71.31 72 HIS A CA 1
ATOM 586 C C . HIS A 1 72 ? 19.852 -13.662 17.660 1.00 71.31 72 HIS A C 1
ATOM 588 O O . HIS A 1 72 ? 19.673 -12.481 17.365 1.00 71.31 72 HIS A O 1
ATOM 594 N N . LYS A 1 73 ? 19.530 -14.144 18.871 1.00 85.75 73 LYS A N 1
ATOM 595 C CA . LYS A 1 73 ? 18.885 -13.372 19.950 1.00 85.75 73 LYS A CA 1
ATOM 596 C C . LYS A 1 73 ? 17.569 -12.711 19.521 1.00 85.75 73 LYS A C 1
ATOM 598 O O . LYS A 1 73 ? 17.221 -11.635 20.009 1.00 85.75 73 LYS A O 1
ATOM 603 N N . GLN A 1 74 ? 16.843 -13.338 18.601 1.00 70.31 74 GLN A N 1
ATOM 604 C CA . GLN A 1 74 ? 15.541 -12.858 18.162 1.00 70.31 74 GLN A CA 1
ATOM 605 C C . GLN A 1 74 ? 14.499 -13.076 19.258 1.00 70.31 74 GLN A C 1
ATOM 607 O O . GLN A 1 74 ? 14.563 -14.034 20.033 1.00 70.31 74 GLN A O 1
ATOM 612 N N . ARG A 1 75 ? 13.519 -12.173 19.323 1.00 81.31 75 ARG A N 1
ATOM 613 C CA . ARG A 1 75 ? 12.381 -12.329 20.227 1.00 81.31 75 ARG A CA 1
ATOM 614 C C . ARG A 1 75 ? 11.404 -13.332 19.622 1.00 81.31 75 ARG A C 1
ATOM 616 O O . ARG A 1 75 ? 11.039 -13.210 18.458 1.00 81.31 75 ARG A O 1
ATOM 623 N N . LEU A 1 76 ? 10.987 -14.313 20.415 1.00 89.56 76 LEU A N 1
ATOM 624 C CA . LEU A 1 76 ? 10.034 -15.337 19.996 1.00 89.56 76 LEU A CA 1
ATOM 625 C C . LEU A 1 76 ? 8.600 -14.867 20.252 1.00 89.56 76 LEU A C 1
ATOM 627 O O . LEU A 1 76 ? 8.328 -14.204 21.256 1.00 89.56 76 LEU A O 1
ATOM 631 N N . HIS A 1 77 ? 7.689 -15.222 19.349 1.00 87.81 77 HIS A N 1
ATOM 632 C CA . HIS A 1 77 ? 6.301 -14.771 19.349 1.00 87.81 77 HIS A CA 1
ATOM 633 C C . HIS A 1 77 ? 5.351 -15.949 19.127 1.00 87.81 77 HIS A C 1
ATOM 635 O O . HIS A 1 77 ? 5.562 -16.737 18.209 1.00 87.81 77 HIS A O 1
ATOM 641 N N . VAL A 1 78 ? 4.311 -16.054 19.954 1.00 87.50 78 VAL A N 1
ATOM 642 C CA . VAL A 1 78 ? 3.259 -17.077 19.864 1.00 87.50 78 VAL A CA 1
ATOM 643 C C . VAL A 1 78 ? 1.910 -16.379 19.740 1.00 87.50 78 VAL A C 1
ATOM 645 O O . VAL A 1 78 ? 1.592 -15.515 20.555 1.00 87.50 78 VAL A O 1
ATOM 648 N N . PHE A 1 79 ? 1.123 -16.768 18.737 1.00 81.56 79 PHE A N 1
ATOM 649 C CA . PHE A 1 79 ? -0.207 -16.217 18.473 1.00 81.56 79 PHE A CA 1
ATOM 650 C C . PHE A 1 79 ? -1.288 -17.253 18.773 1.00 81.56 79 PHE A C 1
ATOM 652 O O . PHE A 1 79 ? -1.159 -18.415 18.382 1.00 81.56 79 PHE A O 1
ATOM 659 N N . TYR A 1 80 ? -2.350 -16.814 19.442 1.00 82.06 80 TYR A N 1
ATOM 660 C CA . TYR A 1 80 ? -3.495 -17.630 19.833 1.00 82.06 80 TYR A CA 1
ATOM 661 C C . TYR A 1 80 ? -4.719 -17.253 18.988 1.00 82.06 80 TYR A C 1
ATOM 663 O O . TYR A 1 80 ? -5.074 -16.084 18.893 1.00 82.06 80 TYR A O 1
ATOM 671 N N . PHE A 1 81 ? -5.363 -18.240 18.369 1.00 72.44 81 PHE A N 1
ATOM 672 C CA . PHE A 1 81 ? -6.625 -18.086 17.650 1.00 72.44 81 PHE A CA 1
ATOM 673 C C . PHE A 1 81 ? -7.808 -17.892 18.603 1.00 72.44 81 PHE A C 1
ATOM 675 O O . PHE A 1 81 ? -7.850 -18.462 19.693 1.00 72.44 81 PHE A O 1
ATOM 682 N N . GLU A 1 82 ? -8.822 -17.167 18.138 1.00 67.56 82 GLU A N 1
ATOM 683 C CA . GLU A 1 82 ? -10.122 -17.121 18.800 1.00 67.56 82 GLU A CA 1
ATOM 684 C C . GLU A 1 82 ? -10.888 -18.429 18.529 1.00 67.56 82 GLU A C 1
ATOM 686 O O . GLU A 1 82 ? -10.978 -18.898 17.390 1.00 67.56 82 GLU A O 1
ATOM 691 N N . ASN A 1 83 ? -11.415 -19.062 19.579 1.00 57.62 83 ASN A N 1
ATOM 692 C CA . ASN A 1 83 ? -12.095 -20.347 19.443 1.00 57.62 83 ASN A CA 1
ATOM 693 C C . ASN A 1 83 ? -13.460 -20.192 18.757 1.00 57.62 83 ASN A C 1
ATOM 695 O O . ASN A 1 83 ? -14.385 -19.622 19.324 1.00 57.62 83 ASN A O 1
ATOM 699 N N . ASN A 1 84 ? -13.611 -20.799 17.577 1.00 41.72 84 ASN A N 1
ATOM 700 C CA . ASN A 1 84 ? -14.866 -20.861 16.813 1.00 41.72 84 ASN A CA 1
ATOM 701 C C . ASN A 1 84 ? -15.734 -22.093 17.156 1.00 41.72 84 ASN A C 1
ATOM 703 O O . ASN A 1 84 ? -16.537 -22.556 16.345 1.00 41.72 84 ASN A O 1
ATOM 707 N N . VAL A 1 85 ? -15.571 -22.683 18.345 1.00 44.00 85 VAL A N 1
ATOM 708 C CA . VAL A 1 85 ? -16.405 -23.818 18.767 1.00 44.00 85 VAL A CA 1
ATOM 709 C C . VAL A 1 85 ? -17.715 -23.309 19.357 1.00 44.00 85 VAL A C 1
ATOM 711 O O . VAL A 1 85 ? -17.764 -22.841 20.490 1.00 44.00 85 VAL A O 1
ATOM 714 N N . ALA A 1 86 ? -18.788 -23.471 18.581 1.00 38.78 86 ALA A N 1
ATOM 715 C CA . ALA A 1 86 ? -20.181 -23.116 18.869 1.00 38.78 86 ALA A CA 1
ATOM 716 C C . ALA A 1 86 ? -20.812 -23.791 20.115 1.00 38.78 86 ALA A C 1
ATOM 718 O O . ALA A 1 86 ? -22.031 -23.818 20.248 1.00 38.78 86 ALA A O 1
ATOM 719 N N . PHE A 1 87 ? -20.019 -24.362 21.024 1.00 38.00 87 PHE A N 1
ATOM 720 C CA . PHE A 1 87 ? -20.504 -25.137 22.164 1.00 38.00 87 PHE A CA 1
ATOM 721 C C . PHE A 1 87 ? -19.515 -25.111 23.344 1.00 38.00 87 PHE A C 1
ATOM 723 O O . PHE A 1 87 ? -18.990 -26.143 23.743 1.00 38.00 87 PHE A O 1
ATOM 730 N N . SER A 1 88 ? -19.226 -23.939 23.915 1.00 39.19 88 SER A N 1
ATOM 731 C CA . SER A 1 88 ? -18.844 -23.820 25.335 1.00 39.19 88 SER A CA 1
ATOM 732 C C . SER A 1 88 ? -18.755 -22.355 25.766 1.00 39.19 88 SER A C 1
ATOM 734 O O . SER A 1 88 ? -18.239 -21.510 25.044 1.00 39.19 88 SER A O 1
ATOM 736 N N . VAL A 1 89 ? -19.207 -22.072 26.984 1.00 38.69 89 VAL A N 1
ATOM 737 C CA . VAL A 1 89 ? -19.313 -20.749 27.627 1.00 38.69 89 VAL A CA 1
ATOM 738 C C . VAL A 1 89 ? -17.951 -20.257 28.161 1.00 38.69 89 VAL A C 1
ATOM 740 O O . VAL A 1 89 ? -17.867 -19.611 29.202 1.00 38.69 89 VAL A O 1
ATOM 743 N N . CYS A 1 90 ? -16.849 -20.589 27.485 1.00 41.00 90 CYS A N 1
ATOM 744 C CA . CYS A 1 90 ? -15.501 -20.225 27.921 1.00 41.00 90 CYS A CA 1
ATOM 745 C C . CYS A 1 90 ? -14.760 -19.516 26.787 1.00 41.00 90 CYS A C 1
ATOM 747 O O . CYS A 1 90 ? -14.271 -20.155 25.860 1.00 41.00 90 CYS A O 1
ATOM 749 N N . PHE A 1 91 ? -14.665 -18.189 26.882 1.00 44.06 91 PHE A N 1
ATOM 750 C CA . PHE A 1 91 ? -13.766 -17.384 26.060 1.00 44.06 91 PHE A CA 1
ATOM 751 C C . PHE A 1 91 ? -12.328 -17.871 26.298 1.00 44.06 91 PHE A C 1
ATOM 753 O O . PHE A 1 91 ? -11.825 -17.770 27.417 1.00 44.06 91 PHE A O 1
ATOM 760 N N . ALA A 1 92 ? -11.673 -18.440 25.286 1.00 50.06 92 ALA A N 1
ATOM 761 C CA . ALA A 1 92 ? -10.260 -18.794 25.390 1.00 50.06 92 ALA A CA 1
ATOM 762 C C . ALA A 1 92 ? -9.428 -17.504 25.389 1.00 50.06 92 ALA A C 1
ATOM 764 O O . ALA A 1 92 ? -9.587 -16.674 24.500 1.00 50.06 92 ALA A O 1
ATOM 765 N N . HIS A 1 93 ? -8.588 -17.322 26.406 1.00 58.72 93 HIS A N 1
ATOM 766 C CA . HIS A 1 93 ? -7.705 -16.157 26.531 1.00 58.72 93 HIS A CA 1
ATOM 767 C C . HIS A 1 93 ? -6.289 -16.501 26.044 1.00 58.72 93 HIS A C 1
ATOM 769 O O . HIS A 1 93 ? -5.870 -17.663 26.093 1.00 58.72 93 HIS A O 1
ATOM 775 N N . VAL A 1 94 ? -5.526 -15.482 25.635 1.00 67.12 94 VAL A N 1
ATOM 776 C CA . VAL A 1 94 ? -4.080 -15.586 25.377 1.00 67.12 94 VAL A CA 1
ATOM 777 C C . VAL A 1 94 ? -3.391 -16.320 26.537 1.00 67.12 94 VAL A C 1
ATOM 779 O O . VAL A 1 94 ? -3.636 -16.027 27.708 1.00 67.12 94 VAL A O 1
ATOM 782 N N . GLY A 1 95 ? -2.554 -17.308 26.212 1.00 66.38 95 GLY A N 1
ATOM 783 C CA . GLY A 1 95 ? -1.818 -18.103 27.201 1.00 66.38 95 GLY A CA 1
ATOM 784 C C . GLY A 1 95 ? -2.582 -19.292 27.803 1.00 66.38 95 GLY A C 1
ATOM 785 O O . GLY A 1 95 ? -2.010 -20.024 28.614 1.00 66.38 95 GLY A O 1
ATOM 786 N N . GLN A 1 96 ? -3.841 -19.535 27.417 1.00 74.12 96 GLN A N 1
ATOM 787 C CA . GLN A 1 96 ? -4.611 -20.692 27.891 1.00 74.12 96 GLN A CA 1
ATOM 788 C C . GLN A 1 96 ? -4.384 -21.964 27.062 1.00 74.12 96 GLN A C 1
ATOM 790 O O . GLN A 1 96 ? -4.088 -21.937 25.868 1.00 74.12 96 GLN A O 1
ATOM 795 N N . GLY A 1 97 ? -4.553 -23.109 27.734 1.00 70.56 97 GLY A N 1
ATOM 796 C CA . GLY A 1 97 ? -4.501 -24.437 27.123 1.00 70.56 97 GLY A CA 1
ATOM 797 C C . GLY A 1 97 ? -3.106 -24.876 26.660 1.00 70.56 97 GLY A C 1
ATOM 798 O O . GLY A 1 97 ? -2.979 -25.686 25.742 1.00 70.56 97 GLY A O 1
ATOM 799 N N . LYS A 1 98 ? -2.058 -24.379 27.328 1.00 81.88 98 LYS A N 1
ATOM 800 C CA . LYS A 1 98 ? -0.709 -24.954 27.255 1.00 81.88 98 LYS A CA 1
ATOM 801 C C . LYS A 1 98 ? -0.702 -26.359 27.852 1.00 81.88 98 LYS A C 1
ATOM 803 O O . LYS A 1 98 ? -1.399 -26.640 28.828 1.00 81.88 98 LYS A O 1
ATOM 808 N N . VAL A 1 99 ? 0.116 -27.232 27.279 1.00 84.75 99 VAL A N 1
ATOM 809 C CA . VAL A 1 99 ? 0.343 -28.594 27.773 1.00 84.75 99 VAL A CA 1
ATOM 810 C C . VAL A 1 99 ? 1.815 -28.719 28.101 1.00 84.75 99 VAL A C 1
ATOM 812 O O . VAL A 1 99 ? 2.656 -28.283 27.322 1.00 84.75 99 VAL A O 1
ATOM 815 N N . LEU A 1 100 ? 2.141 -29.331 29.237 1.00 86.25 100 LEU A N 1
ATOM 816 C CA . LEU A 1 100 ? 3.534 -29.643 29.538 1.00 86.25 100 LEU A CA 1
ATOM 817 C C . LEU A 1 100 ? 4.072 -30.621 28.492 1.00 86.25 100 LEU A C 1
ATOM 819 O O . LEU A 1 100 ? 3.378 -31.561 28.108 1.00 86.25 100 LEU A O 1
ATOM 823 N N . TRP A 1 101 ? 5.321 -30.442 28.065 1.00 88.50 101 TRP A N 1
ATOM 824 C CA . TRP A 1 101 ? 5.935 -31.299 27.046 1.00 88.50 101 TRP A CA 1
ATOM 825 C C . TRP A 1 101 ? 5.770 -32.797 27.339 1.00 88.50 101 TRP A C 1
ATOM 827 O O . TRP A 1 101 ? 5.388 -33.568 26.459 1.00 88.50 101 TRP A O 1
ATOM 837 N N . ASP A 1 102 ? 5.972 -33.200 28.593 1.00 87.25 102 ASP A N 1
ATOM 838 C CA . ASP A 1 102 ? 5.883 -34.602 29.015 1.00 87.25 102 ASP A CA 1
ATOM 839 C C . ASP A 1 102 ? 4.440 -35.139 29.041 1.00 87.25 102 ASP A C 1
ATOM 841 O O . ASP A 1 102 ? 4.223 -36.346 29.110 1.00 87.25 102 ASP A O 1
ATOM 845 N N . GLN A 1 103 ? 3.440 -34.259 28.941 1.00 84.50 103 GLN A N 1
ATOM 846 C CA . GLN A 1 103 ? 2.019 -34.602 28.878 1.00 84.50 103 GLN A CA 1
ATOM 847 C C . GLN A 1 103 ? 1.477 -34.646 27.440 1.00 84.50 103 GLN A C 1
ATOM 849 O O . GLN A 1 103 ? 0.343 -35.079 27.235 1.00 84.50 103 GLN A O 1
ATOM 854 N N . LEU A 1 104 ? 2.267 -34.272 26.423 1.00 79.44 104 LEU A N 1
ATOM 855 C CA . LEU A 1 104 ? 1.842 -34.319 25.015 1.00 79.44 104 LEU A CA 1
ATOM 856 C C . LEU A 1 104 ? 1.545 -35.739 24.511 1.00 79.44 104 LEU A C 1
ATOM 858 O O . LEU A 1 104 ? 0.835 -35.901 23.520 1.00 79.44 104 LEU A O 1
ATOM 862 N N . CYS A 1 105 ? 2.074 -36.774 25.164 1.00 75.81 105 CYS A N 1
ATOM 863 C CA . CYS A 1 105 ? 1.765 -38.165 24.836 1.00 75.81 105 CYS A CA 1
ATOM 864 C C . CYS A 1 105 ? 0.385 -38.616 25.351 1.00 75.81 105 CYS A C 1
ATOM 866 O O . CYS A 1 105 ? -0.108 -39.653 24.915 1.00 75.81 105 CYS A O 1
ATOM 868 N N . SER A 1 106 ? -0.252 -37.844 26.240 1.00 79.31 106 SER A N 1
ATOM 869 C CA . SER A 1 106 ? -1.577 -38.146 26.784 1.00 79.31 106 SER A CA 1
ATOM 870 C C . SER A 1 106 ? -2.680 -37.597 25.879 1.00 79.31 106 SER A C 1
ATOM 872 O O . SER A 1 106 ? -2.823 -36.384 25.697 1.00 79.31 106 SER A O 1
ATOM 874 N N . ASP A 1 107 ? -3.506 -38.493 25.337 1.00 71.44 107 ASP A N 1
ATOM 875 C CA . ASP A 1 107 ? -4.669 -38.130 24.518 1.00 71.44 107 ASP A CA 1
ATOM 876 C C . ASP A 1 107 ? -5.663 -37.246 25.270 1.00 71.44 107 ASP A C 1
ATOM 878 O O . ASP A 1 107 ? -6.215 -36.310 24.687 1.00 71.44 107 ASP A O 1
ATOM 882 N N . ASN A 1 108 ? -5.832 -37.477 26.574 1.00 75.50 108 ASN A N 1
ATOM 883 C CA . ASN A 1 108 ? -6.702 -36.662 27.418 1.00 75.50 108 ASN A CA 1
ATOM 884 C C . ASN A 1 108 ? -6.150 -35.245 27.593 1.00 75.50 108 ASN A C 1
ATOM 886 O O . ASN A 1 108 ? -6.894 -34.285 27.406 1.00 75.50 108 ASN A O 1
ATOM 890 N N . ALA A 1 109 ? -4.849 -35.101 27.873 1.00 71.50 109 ALA A N 1
ATOM 891 C CA . ALA A 1 109 ? -4.228 -33.787 28.041 1.00 71.50 109 ALA A CA 1
ATOM 892 C C . ALA A 1 109 ? -4.279 -32.972 26.739 1.00 71.50 109 ALA A C 1
ATOM 894 O O . ALA A 1 109 ? -4.664 -31.804 26.751 1.00 71.50 109 ALA A O 1
ATOM 895 N N . ARG A 1 110 ? -3.988 -33.606 25.593 1.00 72.75 110 ARG A N 1
ATOM 896 C CA . ARG A 1 110 ? -4.094 -32.964 24.272 1.00 72.75 110 ARG A CA 1
ATOM 897 C C . ARG A 1 110 ? -5.525 -32.568 23.925 1.00 72.75 110 ARG A C 1
ATOM 899 O O . ARG A 1 110 ? -5.748 -31.476 23.412 1.00 72.75 110 ARG A O 1
ATOM 906 N N . SER A 1 111 ? -6.488 -33.452 24.175 1.00 69.94 111 SER A N 1
ATOM 907 C CA . SER A 1 111 ? -7.894 -33.202 23.842 1.00 69.94 111 SER A CA 1
ATOM 908 C C . SER A 1 111 ? -8.494 -32.103 24.712 1.00 69.94 111 SER A C 1
ATOM 910 O O . SER A 1 111 ? -9.234 -31.264 24.206 1.00 69.94 111 SER A O 1
ATOM 912 N N . GLN A 1 112 ? -8.148 -32.071 26.001 1.00 70.38 112 GLN A N 1
ATOM 913 C CA . GLN A 1 112 ? -8.576 -31.016 26.914 1.00 70.38 112 GLN A CA 1
ATOM 914 C C . GLN A 1 112 ? -7.951 -29.669 26.543 1.00 70.38 112 GLN A C 1
ATOM 916 O O . GLN A 1 112 ? -8.667 -28.677 26.444 1.00 70.38 112 GLN A O 1
ATOM 921 N N . ALA A 1 113 ? -6.648 -29.646 26.252 1.00 68.00 113 ALA A N 1
ATOM 922 C CA . ALA A 1 113 ? -5.966 -28.441 25.802 1.00 68.00 113 ALA A CA 1
ATOM 923 C C . ALA A 1 113 ? -6.570 -27.877 24.519 1.00 68.00 113 ALA A C 1
ATOM 925 O O . ALA A 1 113 ? -6.910 -26.707 24.493 1.00 68.00 113 ALA A O 1
ATOM 926 N N . ARG A 1 114 ? -6.827 -28.706 23.502 1.00 68.62 114 ARG A N 1
ATOM 927 C CA . ARG A 1 114 ? -7.458 -28.262 22.244 1.00 68.62 114 ARG A CA 1
ATOM 928 C C . ARG A 1 114 ? -8.860 -27.683 22.418 1.00 68.62 114 ARG A C 1
ATOM 930 O O . ARG A 1 114 ? -9.275 -26.862 21.616 1.00 68.62 114 ARG A O 1
ATOM 937 N N . ARG A 1 115 ? -9.610 -28.129 23.429 1.00 67.00 115 ARG A N 1
ATOM 938 C CA . ARG A 1 115 ? -10.950 -27.591 23.729 1.00 67.00 115 ARG A CA 1
ATOM 939 C C . ARG A 1 115 ? -10.901 -26.253 24.463 1.00 67.00 115 ARG A C 1
ATOM 941 O O . ARG A 1 115 ? -11.920 -25.578 24.545 1.00 67.00 115 ARG A O 1
ATOM 948 N N . MET A 1 116 ? -9.749 -25.908 25.032 1.00 62.34 116 MET A N 1
ATOM 949 C CA . MET A 1 116 ? -9.568 -24.762 25.922 1.00 62.34 116 MET A CA 1
ATOM 950 C C . MET A 1 116 ? -8.493 -23.778 25.438 1.00 62.34 116 MET A C 1
ATOM 952 O O . MET A 1 116 ? -8.332 -22.725 26.045 1.00 62.34 116 MET A O 1
ATOM 956 N N . SER A 1 117 ? -7.740 -24.110 24.387 1.00 65.12 117 SER A N 1
ATOM 957 C CA . SER A 1 117 ? -6.653 -23.296 23.845 1.00 65.12 117 SER A CA 1
ATOM 958 C C . SER A 1 117 ? -7.087 -22.584 22.572 1.00 65.12 117 SER A C 1
ATOM 960 O O . SER A 1 117 ? -7.919 -23.088 21.822 1.00 65.12 117 SER A O 1
ATOM 962 N N . GLY A 1 118 ? -6.458 -21.441 22.306 1.00 65.62 118 GLY A N 1
ATOM 963 C CA . GLY A 1 118 ? -6.387 -20.846 20.971 1.00 65.62 118 GLY A CA 1
ATOM 964 C C . GLY A 1 118 ? -5.255 -21.430 20.115 1.00 65.62 118 GLY A C 1
ATOM 965 O O . GLY A 1 118 ? -4.838 -20.808 19.148 1.00 65.62 118 GLY A O 1
ATOM 966 N N . LEU A 1 119 ? -4.677 -22.580 20.479 1.00 72.81 119 LEU A N 1
ATOM 967 C CA . LEU A 1 119 ? -3.521 -23.150 19.781 1.00 72.81 119 LEU A CA 1
ATOM 968 C C . LEU A 1 119 ? -3.945 -24.318 18.896 1.00 72.81 119 LEU A C 1
ATOM 970 O O . LEU A 1 119 ? -4.574 -25.276 19.350 1.00 72.81 119 LEU A O 1
ATOM 974 N N . GLY A 1 120 ? -3.505 -24.293 17.641 1.00 70.12 120 GLY A N 1
ATOM 975 C CA . GLY A 1 120 ? -3.604 -25.436 16.745 1.00 70.12 120 GLY A CA 1
ATOM 976 C C . GLY A 1 120 ? -2.865 -26.671 17.279 1.00 70.12 120 GLY A C 1
ATOM 977 O O . GLY A 1 120 ? -2.013 -26.605 18.173 1.00 70.12 120 GLY A O 1
ATOM 978 N N . ALA A 1 121 ? -3.166 -27.836 16.700 1.00 67.50 121 ALA A N 1
ATOM 979 C CA . ALA A 1 121 ? -2.578 -29.109 17.120 1.00 67.50 121 ALA A CA 1
ATOM 980 C C . ALA A 1 121 ? -1.039 -29.143 17.019 1.00 67.50 121 ALA A C 1
ATOM 982 O O . ALA A 1 121 ? -0.402 -29.760 17.871 1.00 67.50 121 ALA A O 1
ATOM 983 N N . SER A 1 122 ? -0.455 -28.496 16.003 1.00 73.31 122 SER A N 1
ATOM 984 C CA . SER A 1 122 ? 0.999 -28.331 15.850 1.00 73.31 122 SER A CA 1
ATOM 985 C C . SER A 1 122 ? 1.558 -27.310 16.841 1.00 73.31 122 SER A C 1
ATOM 987 O O . SER A 1 122 ? 2.486 -27.624 17.582 1.00 73.31 122 SER A O 1
ATOM 989 N N . GLN A 1 123 ? 0.924 -26.141 16.940 1.00 76.44 123 GLN A N 1
ATOM 990 C CA . GLN A 1 123 ? 1.333 -25.047 17.827 1.00 76.44 123 GLN A CA 1
ATOM 991 C C . GLN A 1 123 ? 1.351 -25.457 19.304 1.00 76.44 123 GLN A C 1
ATOM 993 O O . GLN A 1 123 ? 2.230 -25.050 20.052 1.00 76.44 123 GLN A O 1
ATOM 998 N N . THR A 1 124 ? 0.428 -26.323 19.733 1.00 83.75 124 THR A N 1
ATOM 999 C CA . THR A 1 124 ? 0.424 -26.854 21.107 1.00 83.75 124 THR A CA 1
ATOM 1000 C C . THR A 1 124 ? 1.737 -27.580 21.432 1.00 83.75 124 THR A C 1
ATOM 1002 O O . THR A 1 124 ? 2.264 -27.443 22.534 1.00 83.75 124 THR A O 1
ATOM 1005 N N . ALA A 1 125 ? 2.291 -28.336 20.476 1.00 83.62 125 ALA A N 1
ATOM 1006 C CA . ALA A 1 125 ? 3.572 -29.019 20.653 1.00 83.62 125 ALA A CA 1
ATOM 1007 C C . ALA A 1 125 ? 4.758 -28.041 20.600 1.00 83.62 125 ALA A C 1
ATOM 1009 O O . ALA A 1 125 ? 5.707 -28.193 21.364 1.00 83.62 125 ALA A O 1
ATOM 1010 N N . GLU A 1 126 ? 4.691 -27.029 19.735 1.00 88.38 126 GLU A N 1
ATOM 1011 C CA . GLU A 1 126 ? 5.689 -25.958 19.640 1.00 88.38 126 GLU A CA 1
ATOM 1012 C C . GLU A 1 126 ? 5.812 -25.188 20.964 1.00 88.38 126 GLU A C 1
ATOM 1014 O O . GLU A 1 126 ? 6.901 -25.101 21.527 1.00 88.38 126 GLU A O 1
ATOM 1019 N N . VAL A 1 127 ? 4.695 -24.710 21.520 1.00 89.62 127 VAL A N 1
ATOM 1020 C CA . VAL A 1 127 ? 4.664 -23.954 22.785 1.00 89.62 127 VAL A CA 1
ATOM 1021 C C . VAL A 1 127 ? 5.160 -24.801 23.956 1.00 89.62 127 VAL A C 1
ATOM 1023 O O . VAL A 1 127 ? 6.018 -24.361 24.718 1.00 89.62 127 VAL A O 1
ATOM 1026 N N . ALA A 1 128 ? 4.714 -26.055 24.049 1.00 89.12 128 ALA A N 1
ATOM 1027 C CA . ALA A 1 128 ? 5.198 -26.993 25.059 1.00 89.12 128 ALA A CA 1
ATOM 1028 C C . ALA A 1 128 ? 6.721 -27.219 24.977 1.00 89.12 128 ALA A C 1
ATOM 1030 O O . ALA A 1 128 ? 7.384 -27.420 25.997 1.00 89.12 128 ALA A O 1
ATOM 1031 N N . TYR A 1 129 ? 7.289 -27.197 23.766 1.00 91.12 129 TYR A N 1
ATOM 1032 C CA . TYR A 1 129 ? 8.731 -27.315 23.555 1.00 91.12 129 TYR A CA 1
ATOM 1033 C C . TYR A 1 129 ? 9.478 -26.060 24.008 1.00 91.12 129 TYR A C 1
ATOM 1035 O O . TYR A 1 129 ? 10.505 -26.179 24.678 1.00 91.12 129 TYR A O 1
ATOM 1043 N N . LEU A 1 130 ? 8.954 -24.870 23.685 1.00 92.44 130 LEU A N 1
ATOM 1044 C CA . LEU A 1 130 ? 9.502 -23.594 24.157 1.00 92.44 130 LEU A CA 1
ATOM 1045 C C . LEU A 1 130 ? 9.549 -23.552 25.689 1.00 92.44 130 LEU A C 1
ATOM 1047 O O . LEU A 1 130 ? 10.596 -23.238 26.259 1.00 92.44 130 LEU A O 1
ATOM 1051 N N . ASP A 1 131 ? 8.453 -23.954 26.337 1.00 92.81 131 ASP A N 1
ATOM 1052 C CA . ASP A 1 131 ? 8.346 -24.030 27.796 1.00 92.81 131 ASP A CA 1
ATOM 1053 C C . ASP A 1 131 ? 9.349 -25.028 28.388 1.00 92.81 131 ASP A C 1
ATOM 1055 O O . ASP A 1 131 ? 10.042 -24.711 29.355 1.00 92.81 131 ASP A O 1
ATOM 1059 N N . LYS A 1 132 ? 9.494 -26.215 27.780 1.00 94.31 132 LYS A N 1
ATOM 1060 C CA . LYS A 1 132 ? 10.481 -27.221 28.207 1.00 94.31 132 LYS A CA 1
ATOM 1061 C C . LYS A 1 132 ? 11.914 -26.698 28.160 1.00 94.31 132 LYS A C 1
ATOM 1063 O O . LYS A 1 132 ? 12.717 -27.044 29.024 1.00 94.31 132 LYS A O 1
ATOM 1068 N N . LEU A 1 133 ? 12.249 -25.909 27.143 1.00 92.44 133 LEU A N 1
ATOM 1069 C CA . LEU A 1 133 ? 13.571 -25.302 27.011 1.00 92.44 133 LEU A CA 1
ATOM 1070 C C . LEU A 1 133 ? 13.750 -24.057 27.897 1.00 92.44 133 LEU A C 1
ATOM 1072 O O . LEU A 1 133 ? 14.852 -23.514 27.957 1.00 92.44 133 LEU A O 1
ATOM 1076 N N . GLY A 1 134 ? 12.695 -23.592 28.573 1.00 93.31 134 GLY A N 1
ATOM 1077 C CA . GLY A 1 134 ? 12.716 -22.358 29.357 1.00 93.31 134 GLY A CA 1
ATOM 1078 C C . GLY A 1 134 ? 12.921 -21.105 28.500 1.00 93.31 134 GLY A C 1
ATOM 1079 O O . GLY A 1 134 ? 13.417 -20.091 28.998 1.00 93.31 134 GLY A O 1
ATOM 1080 N N . LEU A 1 135 ? 12.585 -21.168 27.207 1.00 91.69 135 LEU A N 1
ATOM 1081 C CA . LEU A 1 135 ? 12.724 -20.038 26.295 1.00 91.69 135 LEU A CA 1
ATOM 1082 C C . LEU A 1 135 ? 11.624 -19.014 26.569 1.00 91.69 135 LEU A C 1
ATOM 1084 O O . LEU A 1 135 ? 10.448 -19.351 26.671 1.00 91.69 135 LEU A O 1
ATOM 1088 N N . LYS A 1 136 ? 12.005 -17.738 26.654 1.00 92.31 136 LYS A N 1
ATOM 1089 C CA . LYS A 1 136 ? 11.040 -16.645 26.792 1.00 92.31 136 LYS A CA 1
ATOM 1090 C C . LYS A 1 136 ? 10.449 -16.300 25.428 1.00 92.31 136 LYS A C 1
ATOM 1092 O O . LYS A 1 136 ? 11.190 -16.055 24.478 1.00 92.31 136 LYS A O 1
ATOM 1097 N N . TYR A 1 137 ? 9.129 -16.212 25.361 1.00 91.44 137 TYR A N 1
ATOM 1098 C CA . TYR A 1 137 ? 8.387 -15.755 24.190 1.00 91.44 137 TYR A CA 1
ATOM 1099 C C . TYR A 1 137 ? 7.280 -14.789 24.614 1.00 91.44 137 TYR A C 1
ATOM 1101 O O . TYR A 1 137 ? 6.851 -14.775 25.767 1.00 91.44 137 TYR A O 1
ATOM 1109 N N . CYS A 1 138 ? 6.853 -13.943 23.683 1.00 86.12 138 CYS A N 1
ATOM 1110 C CA . CYS A 1 138 ? 5.709 -13.062 23.862 1.00 86.12 138 CYS A CA 1
ATOM 1111 C C . CYS A 1 138 ? 4.453 -13.730 23.303 1.00 86.12 138 CYS A C 1
ATOM 1113 O O . CYS A 1 138 ? 4.497 -14.327 22.228 1.00 86.12 138 CYS A O 1
ATOM 1115 N N . GLU A 1 139 ? 3.343 -13.582 24.009 1.00 86.12 139 GLU A N 1
ATOM 1116 C CA . GLU A 1 139 ? 2.057 -14.179 23.656 1.00 86.12 139 GLU A CA 1
ATOM 1117 C C . GLU A 1 139 ? 1.109 -13.094 23.157 1.00 86.12 139 GLU A C 1
ATOM 1119 O O . GLU A 1 139 ? 1.055 -12.017 23.747 1.00 86.12 139 GLU A O 1
ATOM 1124 N N . HIS A 1 140 ? 0.405 -13.374 22.065 1.00 78.31 140 HIS A N 1
ATOM 1125 C CA . HIS A 1 140 ? -0.437 -12.413 21.353 1.00 78.31 140 HIS A CA 1
ATOM 1126 C C . HIS A 1 140 ? -1.758 -13.064 20.956 1.00 78.31 140 HIS A C 1
ATOM 1128 O O . HIS A 1 140 ? -1.805 -14.274 20.712 1.00 78.31 140 HIS A O 1
ATOM 1134 N N . ASP A 1 141 ? -2.814 -12.267 20.837 1.00 79.81 141 ASP A N 1
ATOM 1135 C CA . ASP A 1 141 ? -4.030 -12.695 20.149 1.00 79.81 141 ASP A CA 1
ATOM 1136 C C . ASP A 1 141 ? -3.798 -12.639 18.628 1.00 79.81 141 ASP A C 1
ATOM 1138 O O . ASP A 1 141 ? -3.047 -11.797 18.131 1.00 79.81 141 ASP A O 1
ATOM 1142 N N . ILE A 1 142 ? -4.418 -13.530 17.852 1.00 73.50 142 ILE A N 1
ATOM 1143 C CA . ILE A 1 142 ? -4.327 -13.491 16.387 1.00 73.50 142 ILE A CA 1
ATOM 1144 C C . ILE A 1 142 ? -4.892 -12.183 15.808 1.00 73.50 142 ILE A C 1
ATOM 1146 O O . ILE A 1 142 ? -4.443 -11.747 14.752 1.00 73.50 142 ILE A O 1
ATOM 1150 N N . LYS A 1 143 ? -5.822 -11.515 16.500 1.00 69.88 143 LYS A N 1
ATOM 1151 C CA . LYS A 1 143 ? -6.315 -10.176 16.134 1.00 69.88 143 LYS A CA 1
ATOM 1152 C C . LYS A 1 143 ? -5.215 -9.121 16.203 1.00 69.88 143 LYS A C 1
ATOM 1154 O O . LYS A 1 143 ? -5.212 -8.184 15.410 1.00 69.88 143 LYS A O 1
ATOM 1159 N N . ASP A 1 144 ? -4.233 -9.322 17.077 1.00 63.94 144 ASP A N 1
ATOM 1160 C CA . ASP A 1 144 ? -3.065 -8.453 17.181 1.00 63.94 144 ASP A CA 1
ATOM 1161 C C . ASP A 1 144 ? -2.035 -8.748 16.089 1.00 63.94 144 ASP A C 1
ATOM 1163 O O . ASP A 1 144 ? -1.074 -7.997 15.952 1.00 63.94 144 ASP A O 1
ATOM 1167 N N . PHE A 1 145 ? -2.197 -9.814 15.293 1.00 59.66 145 PHE A N 1
ATOM 1168 C CA . PHE A 1 145 ? -1.230 -10.185 14.260 1.00 59.66 145 PHE A CA 1
ATOM 1169 C C . PHE A 1 145 ? -1.076 -9.090 13.203 1.00 59.66 145 PHE A C 1
ATOM 1171 O O . PHE A 1 145 ? 0.042 -8.783 12.800 1.00 59.66 145 PHE A O 1
ATOM 1178 N N . GLU A 1 146 ? -2.169 -8.451 12.784 1.00 46.31 146 GLU A N 1
ATOM 1179 C CA . GLU A 1 146 ? -2.096 -7.357 11.814 1.00 46.31 146 GLU A CA 1
ATOM 1180 C C . GLU A 1 146 ? -1.361 -6.147 12.404 1.00 46.31 146 GLU A C 1
ATOM 1182 O O . GLU A 1 146 ? -0.446 -5.626 11.774 1.00 46.31 146 GLU A O 1
ATOM 1187 N N . ALA A 1 147 ? -1.654 -5.763 13.650 1.00 49.31 147 ALA A N 1
ATOM 1188 C CA . ALA A 1 147 ? -0.937 -4.706 14.372 1.00 49.31 147 ALA A CA 1
ATOM 1189 C C . ALA A 1 147 ? 0.540 -5.063 14.640 1.00 49.31 147 ALA A C 1
ATOM 1191 O O . ALA A 1 147 ? 1.423 -4.209 14.587 1.00 49.31 147 ALA A O 1
ATOM 1192 N N . PHE A 1 148 ? 0.824 -6.338 14.903 1.00 45.31 148 PHE A N 1
ATOM 1193 C CA . PHE A 1 148 ? 2.161 -6.875 15.112 1.00 45.31 148 PHE A CA 1
ATOM 1194 C C . PHE A 1 148 ? 2.985 -6.801 13.829 1.00 45.31 148 PHE A C 1
ATOM 1196 O O . PHE A 1 148 ? 4.070 -6.231 13.840 1.00 45.31 148 PHE A O 1
ATOM 1203 N N . VAL A 1 149 ? 2.463 -7.320 12.715 1.00 42.34 149 VAL A N 1
ATOM 1204 C CA . VAL A 1 149 ? 3.150 -7.340 11.415 1.00 42.34 149 VAL A CA 1
ATOM 1205 C C . VAL A 1 149 ? 3.263 -5.935 10.828 1.00 42.34 149 VAL A C 1
ATOM 1207 O O . VAL A 1 149 ? 4.317 -5.579 10.306 1.00 42.34 149 VAL A O 1
ATOM 1210 N N . THR A 1 150 ? 2.234 -5.096 10.971 1.00 43.41 150 THR A N 1
ATOM 1211 C CA . THR A 1 150 ? 2.315 -3.673 10.588 1.00 43.41 150 THR A CA 1
ATOM 1212 C C . THR A 1 150 ? 3.282 -2.894 11.486 1.00 43.41 150 THR A C 1
ATOM 1214 O O . THR A 1 150 ? 3.929 -1.958 11.020 1.00 43.41 150 THR A O 1
ATOM 1217 N N . GLY A 1 151 ? 3.489 -3.347 12.728 1.00 38.94 151 GLY A N 1
ATOM 1218 C CA . GLY A 1 151 ? 4.551 -2.896 13.626 1.00 38.94 151 GLY A CA 1
ATOM 1219 C C . GLY A 1 151 ? 5.972 -3.277 13.187 1.00 38.94 151 GLY A C 1
ATOM 1220 O O . GLY A 1 151 ? 6.923 -2.684 13.678 1.00 38.94 151 GLY A O 1
ATOM 1221 N N . PHE A 1 152 ? 6.156 -4.197 12.236 1.00 37.00 152 PHE A N 1
ATOM 1222 C CA . PHE A 1 152 ? 7.471 -4.526 11.659 1.00 37.00 152 PHE A CA 1
ATOM 1223 C C . PHE A 1 152 ? 7.737 -3.863 10.299 1.00 37.00 152 PHE A C 1
ATOM 1225 O O . PHE A 1 152 ? 8.725 -4.185 9.644 1.00 37.00 152 PHE A O 1
ATOM 1232 N N . GLY A 1 153 ? 6.900 -2.906 9.886 1.00 38.41 153 GLY A N 1
ATOM 1233 C CA . GLY A 1 153 ? 7.069 -2.184 8.624 1.00 38.41 153 GLY A CA 1
ATOM 1234 C C . GLY A 1 153 ? 7.732 -0.806 8.709 1.00 38.41 153 GLY A C 1
ATOM 1235 O O . GLY A 1 153 ? 8.081 -0.285 7.658 1.00 38.41 153 GLY A O 1
ATOM 1236 N N . LEU A 1 154 ? 7.874 -0.177 9.891 1.00 39.06 154 LEU A N 1
ATOM 1237 C CA . LEU A 1 154 ? 8.306 1.237 9.975 1.00 39.06 154 LEU A CA 1
ATOM 1238 C C . LEU A 1 154 ? 8.660 1.780 11.386 1.00 39.06 154 LEU A C 1
ATOM 1240 O O . LEU A 1 154 ? 8.655 2.991 11.610 1.00 39.06 154 LEU A O 1
ATOM 1244 N N . THR A 1 155 ? 8.960 0.947 12.381 1.00 39.44 155 THR A N 1
ATOM 1245 C CA . THR A 1 155 ? 9.338 1.442 13.723 1.00 39.44 155 THR A CA 1
ATOM 1246 C C . THR A 1 155 ? 10.780 1.966 13.670 1.00 39.44 155 THR A C 1
ATOM 1248 O O . THR A 1 155 ? 11.728 1.192 13.717 1.00 39.44 155 THR A O 1
ATOM 1251 N N . SER A 1 156 ? 11.101 3.252 13.534 1.00 38.03 156 SER A N 1
ATOM 1252 C CA . SER A 1 156 ? 10.873 4.304 14.539 1.00 38.03 156 SER A CA 1
ATOM 1253 C C . SER A 1 156 ? 11.113 5.713 13.952 1.00 38.03 156 SER A C 1
ATOM 1255 O O . SER A 1 156 ? 11.380 6.668 14.678 1.00 38.03 156 SER A O 1
ATOM 1257 N N . LYS A 1 157 ? 11.093 5.854 12.621 1.00 49.84 157 LYS A N 1
ATOM 1258 C CA . LYS A 1 157 ? 11.130 7.142 11.914 1.00 49.84 157 LYS A CA 1
ATOM 1259 C C . LYS A 1 157 ? 10.245 7.008 10.683 1.00 49.84 157 LYS A C 1
ATOM 1261 O O . LYS A 1 157 ? 10.491 6.133 9.859 1.00 49.84 157 LYS A O 1
ATOM 1266 N N . ARG A 1 158 ? 9.243 7.879 10.554 1.00 63.97 158 ARG A N 1
ATOM 1267 C CA . ARG A 1 158 ? 8.477 8.085 9.318 1.00 63.97 158 ARG A CA 1
ATOM 1268 C C . ARG A 1 158 ? 9.439 8.577 8.232 1.00 63.97 158 ARG A C 1
ATOM 1270 O O . ARG A 1 158 ? 9.638 9.776 8.069 1.00 63.97 158 ARG A O 1
ATOM 1277 N N . ILE A 1 159 ? 10.145 7.661 7.572 1.00 69.69 159 ILE A N 1
ATOM 1278 C CA . ILE A 1 159 ? 11.053 8.014 6.483 1.00 69.69 159 ILE A CA 1
ATOM 1279 C C . ILE A 1 159 ? 10.236 7.955 5.203 1.00 69.69 159 ILE A C 1
ATOM 1281 O O . ILE A 1 159 ? 10.064 6.898 4.598 1.00 69.69 159 ILE A O 1
ATOM 1285 N N . ALA A 1 160 ? 9.729 9.117 4.803 1.00 83.12 160 ALA A N 1
ATOM 1286 C CA . ALA A 1 160 ? 9.146 9.273 3.488 1.00 83.12 160 ALA A CA 1
ATOM 1287 C C . ALA A 1 160 ? 10.206 8.998 2.413 1.00 83.12 160 ALA A C 1
ATOM 1289 O O . ALA A 1 160 ? 11.346 9.463 2.496 1.00 83.12 160 ALA A O 1
ATOM 1290 N N . PHE A 1 161 ? 9.809 8.279 1.370 1.00 88.19 161 PHE A N 1
ATOM 1291 C CA . PHE A 1 161 ? 10.653 7.984 0.224 1.00 88.19 161 PHE A CA 1
ATOM 1292 C C . PHE A 1 161 ? 9.912 8.374 -1.063 1.00 88.19 161 PHE A C 1
ATOM 1294 O O . PHE A 1 161 ? 9.005 7.661 -1.484 1.00 88.19 161 PHE A O 1
ATOM 1301 N N . PRO A 1 162 ? 10.267 9.492 -1.722 1.00 88.06 162 PRO A N 1
ATOM 1302 C CA . PRO A 1 162 ? 9.565 9.979 -2.916 1.00 88.06 162 PRO A CA 1
ATOM 1303 C C . PRO A 1 162 ? 9.949 9.229 -4.206 1.00 88.06 162 PRO A C 1
ATOM 1305 O O . PRO A 1 162 ? 9.588 9.654 -5.305 1.00 88.06 162 PRO A O 1
ATOM 1308 N N . GLY A 1 163 ? 10.721 8.147 -4.099 1.00 92.06 163 GLY A N 1
ATOM 1309 C CA . GLY A 1 163 ? 11.423 7.539 -5.222 1.00 92.06 163 GLY A CA 1
ATOM 1310 C C . GLY A 1 163 ? 12.778 8.197 -5.503 1.00 92.06 163 GLY A C 1
ATOM 1311 O O . GLY A 1 163 ? 13.078 9.319 -5.085 1.00 92.06 163 GLY A O 1
ATOM 1312 N N . LYS A 1 164 ? 13.628 7.478 -6.234 1.00 93.75 164 LYS A N 1
ATOM 1313 C CA . LYS A 1 164 ? 14.964 7.913 -6.642 1.00 93.75 164 LYS A CA 1
ATOM 1314 C C . LYS A 1 164 ? 15.271 7.413 -8.050 1.00 93.75 164 LYS A C 1
ATOM 1316 O O . LYS A 1 164 ? 15.560 6.235 -8.250 1.00 93.75 164 LYS A O 1
ATOM 1321 N N . ILE A 1 165 ? 15.250 8.321 -9.02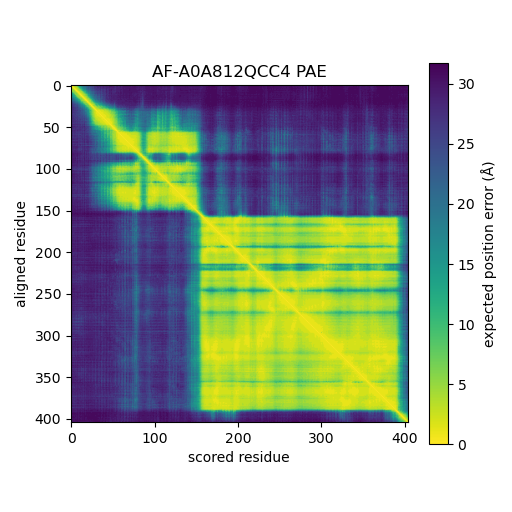5 1.00 95.19 165 ILE A N 1
ATOM 1322 C CA . ILE A 1 165 ? 15.676 8.030 -10.399 1.00 95.19 165 ILE A CA 1
ATOM 1323 C C . ILE A 1 165 ? 17.122 8.482 -10.587 1.00 95.19 165 ILE A C 1
ATOM 1325 O O . ILE A 1 165 ? 17.439 9.666 -10.469 1.00 95.19 165 ILE A O 1
ATOM 1329 N N . ASN A 1 166 ? 18.002 7.529 -10.875 1.00 91.12 166 ASN A N 1
ATOM 1330 C CA . ASN A 1 166 ? 19.426 7.759 -11.075 1.00 91.12 166 ASN A CA 1
ATOM 1331 C C . ASN A 1 166 ? 19.741 7.806 -12.569 1.00 91.12 166 ASN A C 1
ATOM 1333 O O . ASN A 1 166 ? 19.562 6.811 -13.259 1.00 91.12 166 ASN A O 1
ATOM 1337 N N . MET A 1 167 ? 20.266 8.936 -13.056 1.00 89.31 167 MET A N 1
ATOM 1338 C CA . MET A 1 167 ? 20.509 9.151 -14.494 1.00 89.31 167 MET A CA 1
ATOM 1339 C C . MET A 1 167 ? 21.498 8.172 -15.133 1.00 89.31 167 MET A C 1
ATOM 1341 O O . MET A 1 167 ? 21.448 7.938 -16.334 1.00 89.31 167 MET A O 1
ATOM 1345 N N . SER A 1 168 ? 22.415 7.623 -14.337 1.00 87.25 168 SER A N 1
ATOM 1346 C CA . SER A 1 168 ? 23.429 6.667 -14.786 1.00 87.25 168 SER A CA 1
ATOM 1347 C C . SER A 1 168 ? 23.009 5.207 -14.620 1.00 87.25 168 SER A C 1
ATOM 1349 O O . SER A 1 168 ? 23.759 4.321 -15.025 1.00 87.25 168 SER A O 1
ATOM 1351 N N . ALA A 1 169 ? 21.867 4.935 -13.982 1.00 90.06 169 ALA A N 1
ATOM 1352 C CA . ALA A 1 169 ? 21.409 3.570 -13.767 1.00 90.06 169 ALA A CA 1
ATOM 1353 C C . ALA A 1 169 ? 20.814 3.000 -15.059 1.00 90.06 169 ALA A C 1
ATOM 1355 O O . ALA A 1 169 ? 20.060 3.672 -15.755 1.00 90.06 169 ALA A O 1
ATOM 1356 N N . SER A 1 170 ? 21.118 1.738 -15.355 1.00 92.25 170 SER A N 1
ATOM 1357 C CA . SER A 1 170 ? 20.533 1.007 -16.486 1.00 92.25 170 SER A CA 1
ATOM 1358 C C . SER A 1 170 ? 19.221 0.303 -16.135 1.00 92.25 170 SER A C 1
ATOM 1360 O O . SER A 1 170 ? 18.523 -0.173 -17.026 1.00 92.25 170 SER A O 1
ATOM 1362 N N . SER A 1 171 ? 18.898 0.202 -14.843 1.00 95.00 171 SER A N 1
ATOM 1363 C CA . SER A 1 171 ? 17.771 -0.570 -14.314 1.00 95.00 171 SER A CA 1
ATOM 1364 C C . SER A 1 171 ? 16.974 0.254 -13.305 1.00 95.00 171 SER A C 1
ATOM 1366 O O . SER A 1 171 ? 17.555 0.992 -12.503 1.00 95.00 171 SER A O 1
ATOM 1368 N N . CYS A 1 172 ? 15.653 0.093 -13.313 1.00 97.50 172 CYS A N 1
ATOM 1369 C CA . CYS A 1 172 ? 14.716 0.735 -12.403 1.00 97.50 172 CYS A CA 1
ATOM 1370 C C . CYS A 1 172 ? 13.754 -0.285 -11.799 1.00 97.50 172 CYS A C 1
ATOM 1372 O O . CYS A 1 172 ? 13.003 -0.943 -12.516 1.00 97.50 172 CYS A O 1
ATOM 1374 N N . ILE A 1 173 ? 13.735 -0.375 -10.472 1.00 97.50 173 ILE A N 1
ATOM 1375 C CA . ILE A 1 173 ? 12.690 -1.096 -9.749 1.00 97.50 173 ILE A CA 1
ATOM 1376 C C . ILE A 1 173 ? 11.449 -0.202 -9.728 1.00 97.50 173 ILE A C 1
ATOM 1378 O O . ILE A 1 173 ? 11.448 0.857 -9.095 1.00 97.50 173 ILE A O 1
ATOM 1382 N N . VAL A 1 174 ? 10.403 -0.614 -10.441 1.00 97.56 174 VAL A N 1
ATOM 1383 C CA . VAL A 1 174 ? 9.169 0.168 -10.599 1.00 97.56 174 VAL A CA 1
ATOM 1384 C C . VAL A 1 174 ? 8.021 -0.320 -9.734 1.00 97.56 174 VAL A C 1
ATOM 1386 O O . VAL A 1 174 ? 7.095 0.445 -9.511 1.00 97.56 174 VAL A O 1
ATOM 1389 N N . SER A 1 175 ? 8.085 -1.541 -9.211 1.00 96.88 175 SER A N 1
ATOM 1390 C CA . SER A 1 175 ? 7.139 -2.026 -8.208 1.00 96.88 175 SER A CA 1
ATOM 1391 C C . SER A 1 175 ? 7.831 -3.018 -7.283 1.00 96.88 175 SER A C 1
ATOM 1393 O O . SER A 1 175 ? 8.542 -3.913 -7.754 1.00 96.88 175 SER A O 1
ATOM 1395 N N . PHE A 1 176 ? 7.642 -2.848 -5.975 1.00 93.88 176 PHE A N 1
ATOM 1396 C CA . PHE A 1 176 ? 8.311 -3.646 -4.953 1.00 93.88 176 PHE A CA 1
ATOM 1397 C C . PHE A 1 176 ? 7.375 -3.976 -3.783 1.00 93.88 176 PHE A C 1
ATOM 1399 O O . PHE A 1 176 ? 6.598 -3.116 -3.356 1.00 93.88 176 PHE A O 1
ATOM 1406 N N . PRO A 1 177 ? 7.434 -5.200 -3.235 1.00 88.56 177 PRO A N 1
ATOM 1407 C CA . PRO A 1 177 ? 6.531 -5.616 -2.176 1.00 88.56 177 PRO A CA 1
ATOM 1408 C C . PRO A 1 177 ? 6.944 -5.053 -0.811 1.00 88.56 177 PRO A C 1
ATOM 1410 O O . PRO A 1 177 ? 7.862 -5.552 -0.168 1.00 88.56 177 PRO A O 1
ATOM 1413 N N . GLY A 1 178 ? 6.196 -4.065 -0.314 1.00 78.38 178 GLY A N 1
ATOM 1414 C CA . GLY A 1 178 ? 6.470 -3.411 0.975 1.00 78.38 178 GLY A CA 1
ATOM 1415 C C . GLY A 1 178 ? 6.357 -4.306 2.220 1.00 78.38 178 GLY A C 1
ATOM 1416 O O . GLY A 1 178 ? 6.779 -3.895 3.294 1.00 78.38 178 GLY A O 1
ATOM 1417 N N . LYS A 1 179 ? 5.826 -5.535 2.106 1.00 81.31 179 LYS A N 1
ATOM 1418 C CA . LYS A 1 179 ? 5.776 -6.490 3.234 1.00 81.31 179 LYS A CA 1
ATOM 1419 C C . LYS A 1 179 ? 7.153 -7.061 3.613 1.00 81.31 179 LYS A C 1
ATOM 1421 O O . LYS A 1 179 ? 7.293 -7.635 4.687 1.00 81.31 179 LYS A O 1
ATOM 1426 N N . TYR A 1 180 ? 8.140 -6.939 2.726 1.00 82.94 180 TYR A N 1
ATOM 1427 C CA . TYR A 1 180 ? 9.508 -7.420 2.916 1.00 82.94 180 TYR A CA 1
ATOM 1428 C C . TYR A 1 180 ? 10.392 -6.249 3.351 1.00 82.94 180 TYR A C 1
ATOM 1430 O O . TYR A 1 180 ? 11.063 -5.621 2.535 1.00 82.94 180 TYR A O 1
ATOM 1438 N N . ALA A 1 181 ? 10.311 -5.891 4.637 1.00 79.06 181 ALA A N 1
ATOM 1439 C CA . ALA A 1 181 ? 10.909 -4.662 5.163 1.00 79.06 181 ALA A CA 1
ATOM 1440 C C . ALA A 1 181 ? 12.439 -4.614 4.999 1.00 79.06 181 ALA A C 1
ATOM 1442 O O . ALA A 1 181 ? 12.985 -3.578 4.627 1.00 79.06 181 ALA A O 1
ATOM 1443 N N . GLN A 1 182 ? 13.132 -5.739 5.212 1.00 82.62 182 GLN A N 1
ATOM 1444 C CA . GLN A 1 182 ? 14.594 -5.801 5.075 1.00 82.62 182 GLN A CA 1
ATOM 1445 C C . GLN A 1 182 ? 15.025 -5.577 3.621 1.00 82.62 182 GLN A C 1
ATOM 1447 O O . GLN A 1 182 ? 15.939 -4.803 3.336 1.00 82.62 182 GLN A O 1
ATOM 1452 N N . GLU A 1 183 ? 14.333 -6.224 2.690 1.00 87.81 183 GLU A N 1
ATOM 1453 C CA . GLU A 1 183 ? 14.567 -6.109 1.260 1.00 87.81 183 GLU A CA 1
ATOM 1454 C C . GLU A 1 183 ? 14.193 -4.711 0.746 1.00 87.81 183 GLU A C 1
ATOM 1456 O O . GLU A 1 183 ? 14.886 -4.160 -0.109 1.00 87.81 183 GLU A O 1
ATOM 1461 N N . TRP A 1 184 ? 13.151 -4.096 1.309 1.00 87.19 184 TRP A N 1
ATOM 1462 C CA . TRP A 1 184 ? 12.787 -2.709 1.031 1.00 87.19 184 TRP A CA 1
ATOM 1463 C C . TRP A 1 184 ? 13.881 -1.726 1.463 1.00 87.19 184 TRP A C 1
ATOM 1465 O O . TRP A 1 184 ? 14.335 -0.921 0.645 1.00 87.19 184 TRP A O 1
ATOM 1475 N N . ASP A 1 185 ? 14.366 -1.820 2.704 1.00 86.00 185 ASP A N 1
ATOM 1476 C CA . ASP A 1 185 ? 15.462 -0.978 3.202 1.00 86.00 185 ASP A CA 1
ATOM 1477 C C . ASP A 1 185 ? 16.716 -1.141 2.337 1.00 86.00 185 ASP A C 1
ATOM 1479 O O . ASP A 1 185 ? 17.397 -0.168 1.981 1.00 86.00 185 ASP A O 1
ATOM 1483 N N . ARG A 1 186 ? 16.994 -2.380 1.918 1.00 88.00 186 ARG A N 1
ATOM 1484 C CA . ARG A 1 186 ? 18.083 -2.672 0.993 1.00 88.00 186 ARG A CA 1
ATOM 1485 C C . ARG A 1 186 ? 17.853 -2.034 -0.378 1.00 88.00 186 ARG A C 1
ATOM 1487 O O . ARG A 1 186 ? 18.794 -1.448 -0.914 1.00 88.00 186 ARG A O 1
ATOM 1494 N N . ALA A 1 187 ? 16.644 -2.079 -0.935 1.00 88.00 187 ALA A N 1
ATOM 1495 C CA . ALA A 1 187 ? 16.314 -1.427 -2.205 1.00 88.00 187 ALA A CA 1
ATOM 1496 C C . ALA A 1 187 ? 16.519 0.095 -2.136 1.00 88.00 187 ALA A C 1
ATOM 1498 O O . ALA A 1 187 ? 17.118 0.681 -3.042 1.00 88.00 187 ALA A O 1
ATOM 1499 N N . VAL A 1 188 ? 16.097 0.728 -1.038 1.00 88.00 188 VAL A N 1
ATOM 1500 C CA . VAL A 1 188 ? 16.308 2.162 -0.782 1.00 88.00 188 VAL A CA 1
ATOM 1501 C C . VAL A 1 188 ? 17.800 2.496 -0.686 1.00 88.00 188 VAL A C 1
ATOM 1503 O O . VAL A 1 188 ? 18.256 3.473 -1.291 1.00 88.00 188 VAL A O 1
ATOM 1506 N N . SER A 1 189 ? 18.583 1.675 0.019 1.00 87.50 189 SER A N 1
ATOM 1507 C CA . SER A 1 189 ? 20.042 1.824 0.114 1.00 87.50 189 SER A CA 1
ATOM 1508 C C . SER A 1 189 ? 20.712 1.731 -1.261 1.00 87.50 189 SER A C 1
ATOM 1510 O O . SER A 1 189 ? 21.431 2.649 -1.652 1.00 87.50 189 SER A O 1
ATOM 1512 N N . VAL A 1 190 ? 20.419 0.685 -2.040 1.00 85.81 190 VAL A N 1
ATOM 1513 C CA . VAL A 1 190 ? 20.999 0.469 -3.380 1.00 85.81 190 VAL A CA 1
ATOM 1514 C C . VAL A 1 190 ? 20.640 1.613 -4.336 1.00 85.81 190 VAL A C 1
ATOM 1516 O O . VAL A 1 190 ? 21.478 2.058 -5.128 1.00 85.81 190 VAL A O 1
ATOM 1519 N N . ALA A 1 191 ? 19.416 2.138 -4.240 1.00 86.06 191 ALA A N 1
ATOM 1520 C CA . ALA A 1 191 ? 18.996 3.299 -5.016 1.00 86.06 191 ALA A CA 1
ATOM 1521 C C . ALA A 1 191 ? 19.716 4.588 -4.590 1.00 86.06 191 ALA A C 1
ATOM 1523 O O . ALA A 1 191 ? 20.030 5.438 -5.427 1.00 86.06 191 ALA A O 1
ATOM 1524 N N . THR A 1 192 ? 20.018 4.740 -3.303 1.00 84.88 192 THR A N 1
ATOM 1525 C CA . THR A 1 192 ? 20.773 5.888 -2.780 1.00 84.88 192 THR A CA 1
ATOM 1526 C C . THR A 1 192 ? 22.229 5.864 -3.252 1.00 84.88 192 THR A C 1
ATOM 1528 O O . THR A 1 192 ? 22.754 6.901 -3.666 1.00 84.88 192 THR A O 1
ATOM 1531 N N . ASP A 1 193 ? 22.825 4.673 -3.326 1.00 82.56 193 ASP A N 1
ATOM 1532 C CA . ASP A 1 193 ? 24.191 4.437 -3.816 1.00 82.56 193 ASP A CA 1
ATOM 1533 C C . ASP A 1 193 ? 24.314 4.492 -5.35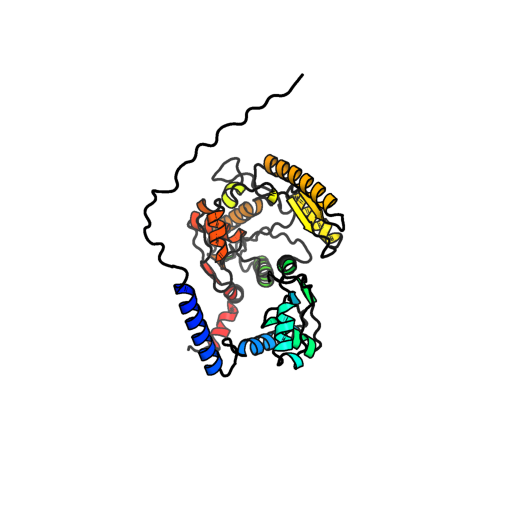3 1.00 82.56 193 ASP A C 1
ATOM 1535 O O . ASP A 1 193 ? 25.381 4.247 -5.915 1.00 82.56 193 ASP A O 1
ATOM 1539 N N . ARG A 1 194 ? 23.231 4.867 -6.052 1.00 80.38 194 ARG A N 1
ATOM 1540 C CA . ARG A 1 194 ? 23.150 5.061 -7.514 1.00 80.38 194 ARG A CA 1
ATOM 1541 C C . ARG A 1 194 ? 23.373 3.802 -8.358 1.00 80.38 194 ARG A C 1
ATOM 1543 O O . ARG A 1 194 ? 23.624 3.917 -9.558 1.00 80.38 194 ARG A O 1
ATOM 1550 N N . VAL A 1 195 ? 23.252 2.618 -7.761 1.00 80.44 195 VAL A N 1
ATOM 1551 C CA . VAL A 1 195 ? 23.425 1.334 -8.462 1.00 80.44 195 VAL A CA 1
ATOM 1552 C C . VAL A 1 195 ? 22.206 1.013 -9.333 1.00 80.44 195 VAL A C 1
ATOM 1554 O O . VAL A 1 195 ? 22.354 0.557 -10.465 1.00 80.44 195 VAL A O 1
ATOM 1557 N N . CYS A 1 196 ? 20.999 1.302 -8.843 1.00 90.88 196 CYS A N 1
ATOM 1558 C CA . CYS A 1 196 ? 19.749 1.183 -9.594 1.00 90.88 196 CYS A CA 1
ATOM 1559 C C . CYS A 1 196 ? 18.838 2.386 -9.321 1.00 90.88 196 CYS A C 1
ATOM 1561 O O . CYS A 1 196 ? 19.032 3.111 -8.350 1.00 90.88 196 CYS A O 1
ATOM 1563 N N . SER A 1 197 ? 17.835 2.625 -10.158 1.00 95.44 197 SER A N 1
ATOM 1564 C CA . SER A 1 197 ? 16.728 3.518 -9.801 1.00 95.44 197 SER A CA 1
ATOM 1565 C C . SER A 1 197 ? 15.662 2.754 -9.011 1.00 95.44 197 SER A C 1
ATOM 1567 O O . SER A 1 197 ? 15.489 1.550 -9.199 1.00 95.44 197 SER A O 1
ATOM 1569 N N . LEU A 1 198 ? 14.900 3.460 -8.181 1.00 95.69 198 LEU A N 1
ATOM 1570 C CA . LEU A 1 198 ? 13.732 2.937 -7.471 1.00 95.69 198 LEU A CA 1
ATOM 1571 C C . LEU A 1 198 ? 12.586 3.941 -7.614 1.00 95.69 198 LEU A C 1
ATOM 1573 O O . LEU A 1 198 ? 12.634 5.019 -7.029 1.00 95.69 198 LEU A O 1
ATOM 1577 N N . ALA A 1 199 ? 11.576 3.619 -8.422 1.00 96.56 199 ALA A N 1
ATOM 1578 C CA . ALA A 1 199 ? 10.441 4.513 -8.667 1.00 96.56 199 ALA A CA 1
ATOM 1579 C C . ALA A 1 199 ? 9.361 4.438 -7.577 1.00 96.56 199 ALA A C 1
ATOM 1581 O O . ALA A 1 199 ? 8.532 5.345 -7.503 1.00 96.56 199 ALA A O 1
ATOM 1582 N N . CYS A 1 200 ? 9.377 3.378 -6.760 1.00 91.69 200 CYS A N 1
ATOM 1583 C CA . CYS A 1 200 ? 8.424 3.146 -5.676 1.00 91.69 200 CYS A CA 1
ATOM 1584 C C . CYS A 1 200 ? 8.386 4.339 -4.713 1.00 91.69 200 CYS A C 1
ATOM 1586 O O . CYS A 1 200 ? 9.428 4.910 -4.385 1.00 91.69 200 CYS A O 1
ATOM 1588 N N . VAL A 1 201 ? 7.183 4.693 -4.262 1.00 88.25 201 VAL A N 1
ATOM 1589 C CA . VAL A 1 201 ? 6.936 5.864 -3.416 1.00 88.25 201 VAL A CA 1
ATOM 1590 C C . VAL A 1 201 ? 6.306 5.431 -2.104 1.00 88.25 201 VAL A C 1
ATOM 1592 O O . VAL A 1 201 ? 5.413 4.588 -2.080 1.00 88.25 201 VAL A O 1
ATOM 1595 N N . PHE A 1 202 ? 6.743 6.053 -1.017 1.00 85.19 202 PHE A N 1
ATOM 1596 C CA . PHE A 1 202 ? 6.198 5.843 0.310 1.00 85.19 202 PHE A CA 1
ATOM 1597 C C . PHE A 1 202 ? 6.027 7.186 1.019 1.00 85.19 202 PHE A C 1
ATOM 1599 O O . PHE A 1 202 ? 7.004 7.830 1.400 1.00 85.19 202 PHE A O 1
ATOM 1606 N N . LEU A 1 203 ? 4.778 7.645 1.124 1.00 83.69 203 LEU A N 1
ATOM 1607 C CA . LEU A 1 203 ? 4.418 8.924 1.741 1.00 83.69 203 LEU A CA 1
ATOM 1608 C C . LEU A 1 203 ? 3.856 8.642 3.131 1.00 83.69 203 LEU A C 1
ATOM 1610 O O . LEU A 1 203 ? 2.797 8.034 3.260 1.00 83.69 203 LEU A O 1
ATOM 1614 N N . THR A 1 204 ? 4.583 9.053 4.162 1.00 81.56 204 THR A N 1
ATOM 1615 C CA . THR A 1 204 ? 4.323 8.648 5.551 1.00 81.56 204 THR A CA 1
ATOM 1616 C C . THR A 1 204 ? 3.723 9.760 6.403 1.00 81.56 204 THR A C 1
ATOM 1618 O O . THR A 1 204 ? 3.445 9.547 7.577 1.00 81.56 204 THR A O 1
ATOM 1621 N N . ASP A 1 205 ? 3.576 10.967 5.858 1.00 83.88 205 ASP A N 1
ATOM 1622 C CA . ASP A 1 205 ? 3.097 12.140 6.589 1.00 83.88 205 ASP A CA 1
ATOM 1623 C C . ASP A 1 205 ? 2.526 13.216 5.647 1.00 83.88 205 ASP A C 1
ATOM 1625 O O . ASP A 1 205 ? 2.665 13.171 4.420 1.00 83.88 205 ASP A O 1
ATOM 1629 N N . LYS A 1 206 ? 1.874 14.223 6.231 1.00 88.56 206 LYS A N 1
ATOM 1630 C CA . LYS A 1 206 ? 1.260 15.348 5.505 1.00 88.56 206 LYS A CA 1
ATOM 1631 C C . LYS A 1 206 ? 2.267 16.129 4.649 1.00 88.56 206 LYS A C 1
ATOM 1633 O O . LYS A 1 206 ? 1.925 16.631 3.571 1.00 88.56 206 LYS A O 1
ATOM 1638 N N . ALA A 1 207 ? 3.513 16.248 5.115 1.00 89.12 207 ALA A N 1
ATOM 1639 C CA . ALA A 1 207 ? 4.561 16.986 4.416 1.00 89.12 207 ALA A CA 1
ATOM 1640 C C . ALA A 1 207 ? 4.945 16.278 3.109 1.00 89.12 207 ALA A C 1
ATOM 1642 O O . ALA A 1 207 ? 4.895 16.895 2.041 1.00 89.12 207 ALA A O 1
ATOM 1643 N N . SER A 1 208 ? 5.216 14.977 3.189 1.00 86.19 208 SER A N 1
ATOM 1644 C CA . SER A 1 208 ? 5.530 14.093 2.065 1.00 86.19 208 SER A CA 1
ATOM 1645 C C . SER A 1 208 ? 4.349 13.891 1.118 1.00 86.19 208 SER A C 1
ATOM 1647 O O . SER A 1 208 ? 4.556 13.794 -0.086 1.00 86.19 208 SER A O 1
ATOM 1649 N N . GLY A 1 209 ? 3.114 13.940 1.618 1.00 89.19 209 GLY A N 1
ATOM 1650 C CA . GLY A 1 209 ? 1.908 14.004 0.789 1.00 89.19 209 GLY A CA 1
ATOM 1651 C C . GLY A 1 209 ? 0.818 12.998 1.134 1.00 89.19 209 GLY A C 1
ATOM 1652 O O . GLY A 1 209 ? -0.081 12.797 0.317 1.00 89.19 209 GLY A O 1
ATOM 1653 N N . LEU A 1 210 ? 0.858 12.402 2.327 1.00 88.50 210 LEU A N 1
ATOM 1654 C CA . LEU A 1 210 ? -0.273 11.658 2.875 1.00 88.50 210 LEU A CA 1
ATOM 1655 C C . LEU A 1 210 ? -1.532 12.538 2.867 1.00 88.50 210 LEU A C 1
ATOM 1657 O O . LEU A 1 210 ? -1.476 13.713 3.236 1.00 88.50 210 LEU A O 1
ATOM 1661 N N . GLY A 1 211 ? -2.637 11.979 2.376 1.00 91.00 211 GLY A N 1
ATOM 1662 C CA . GLY A 1 211 ? -3.912 12.680 2.214 1.00 91.00 211 GLY A CA 1
ATOM 1663 C C . GLY A 1 211 ? -3.975 13.660 1.040 1.00 91.00 211 GLY A C 1
ATOM 1664 O O . GLY A 1 211 ? -5.038 14.199 0.734 1.00 91.00 211 GLY A O 1
ATOM 1665 N N . LYS A 1 212 ? -2.873 13.883 0.307 1.00 94.62 212 LYS A N 1
ATOM 1666 C CA . LYS A 1 212 ? -2.892 14.757 -0.873 1.00 94.62 212 LYS A CA 1
ATOM 1667 C C . LYS A 1 212 ? -3.448 14.031 -2.093 1.00 94.62 212 LYS A C 1
ATOM 1669 O O . LYS A 1 212 ? -3.112 12.885 -2.406 1.00 94.62 212 LYS A O 1
ATOM 1674 N N . HIS A 1 213 ? -4.271 14.750 -2.843 1.00 93.81 213 HIS A N 1
ATOM 1675 C CA . HIS A 1 213 ? -4.783 14.310 -4.132 1.00 93.81 213 HIS A CA 1
ATOM 1676 C C . HIS A 1 213 ? -3.983 14.965 -5.256 1.00 93.81 213 HIS A C 1
ATOM 1678 O O . HIS A 1 213 ? -3.748 16.172 -5.221 1.00 93.81 213 HIS A O 1
ATOM 1684 N N . ALA A 1 214 ? -3.606 14.176 -6.263 1.00 91.06 214 ALA A N 1
ATOM 1685 C CA . ALA A 1 214 ? -2.955 14.702 -7.454 1.00 91.06 214 ALA A CA 1
ATOM 1686 C C . ALA A 1 214 ? -3.844 15.764 -8.123 1.00 91.06 214 ALA A C 1
ATOM 1688 O O . ALA A 1 214 ? -5.052 15.563 -8.263 1.00 91.06 214 ALA A O 1
ATOM 1689 N N . PHE A 1 215 ? -3.243 16.884 -8.530 1.00 80.56 215 PHE A N 1
ATOM 1690 C CA . PHE A 1 215 ? -3.971 18.035 -9.073 1.00 80.56 215 PHE A CA 1
ATOM 1691 C C . PHE A 1 215 ? -4.652 17.728 -10.414 1.00 80.56 215 PHE A C 1
ATOM 1693 O O . PHE A 1 215 ? -5.751 18.208 -10.680 1.00 80.56 215 PHE A O 1
ATOM 1700 N N . THR A 1 216 ? -4.019 16.904 -11.247 1.00 72.31 216 THR A N 1
ATOM 1701 C CA . THR A 1 216 ? -4.535 16.540 -12.566 1.00 72.31 216 THR A CA 1
ATOM 1702 C C . THR A 1 216 ? -4.217 15.089 -12.894 1.00 72.31 216 THR A C 1
ATOM 1704 O O . THR A 1 216 ? -3.057 14.687 -12.951 1.00 72.31 216 THR A O 1
ATOM 1707 N N . ASN A 1 217 ? -5.261 14.313 -13.166 1.00 79.00 217 ASN A N 1
ATOM 1708 C CA . ASN A 1 217 ? -5.179 13.120 -13.992 1.00 79.00 217 ASN A CA 1
ATOM 1709 C C . ASN A 1 217 ? -5.170 13.566 -15.473 1.00 79.00 217 ASN A C 1
ATOM 1711 O O . ASN A 1 217 ? -6.133 14.211 -15.899 1.00 79.00 217 ASN A O 1
ATOM 1715 N N . PRO A 1 218 ? -4.129 13.260 -16.272 1.00 76.19 218 PRO A N 1
ATOM 1716 C CA . PRO A 1 218 ? -4.106 13.570 -17.703 1.00 76.19 218 PRO A CA 1
ATOM 1717 C C . PRO A 1 218 ? -5.296 12.988 -18.480 1.00 76.19 218 PRO A C 1
ATOM 1719 O O . PRO A 1 218 ? -5.747 13.607 -19.442 1.00 76.19 218 PRO A O 1
ATOM 1722 N N . ASP A 1 219 ? -5.833 11.850 -18.033 1.00 73.25 219 ASP A N 1
ATOM 1723 C CA . ASP A 1 219 ? -6.954 11.151 -18.671 1.00 73.25 219 ASP A CA 1
ATOM 1724 C C . ASP A 1 219 ? -8.318 11.740 -18.271 1.00 73.25 219 ASP A C 1
ATOM 1726 O O . ASP A 1 219 ? -9.330 11.488 -18.924 1.00 73.25 219 ASP A O 1
ATOM 1730 N N . ALA A 1 220 ? -8.363 12.526 -17.191 1.00 80.19 220 ALA A N 1
ATOM 1731 C CA . ALA A 1 220 ? -9.572 13.162 -16.676 1.00 80.19 220 ALA A CA 1
ATOM 1732 C C . ALA A 1 220 ? -9.234 14.538 -16.070 1.00 80.19 220 ALA A C 1
ATOM 1734 O O . ALA A 1 220 ? -9.061 14.659 -14.851 1.00 80.19 220 ALA A O 1
ATOM 1735 N N . PRO A 1 221 ? -9.139 15.593 -16.902 1.00 74.38 221 PRO A N 1
ATOM 1736 C CA . PRO A 1 221 ? -8.856 16.945 -16.433 1.00 74.38 221 PRO A CA 1
ATOM 1737 C C . PRO A 1 221 ? -9.848 17.374 -15.341 1.00 74.38 221 PRO A C 1
ATOM 1739 O O . PRO A 1 221 ? -11.056 17.185 -15.484 1.00 74.38 221 PRO A O 1
ATOM 1742 N N . ASN A 1 222 ? -9.340 17.967 -14.256 1.00 78.19 222 ASN A N 1
ATOM 1743 C CA . ASN A 1 222 ? -10.075 18.340 -13.032 1.00 78.19 222 ASN A CA 1
ATOM 1744 C C . ASN A 1 222 ? -10.481 17.181 -12.103 1.00 78.19 222 ASN A C 1
ATOM 1746 O O . ASN A 1 222 ? -11.172 17.411 -11.112 1.00 78.19 222 ASN A O 1
ATOM 1750 N N . GLN A 1 223 ? -10.040 15.953 -12.377 1.00 87.31 223 GLN A N 1
ATOM 1751 C CA . GLN A 1 223 ? -10.168 14.829 -11.453 1.00 87.31 223 GLN A CA 1
ATOM 1752 C C . GLN A 1 223 ? -8.784 14.322 -11.051 1.00 87.31 223 GLN A C 1
ATOM 1754 O O . GLN A 1 223 ? -7.818 14.417 -11.808 1.00 87.31 223 GLN A O 1
ATOM 1759 N N . CYS A 1 224 ? -8.682 13.786 -9.838 1.00 93.75 224 CYS A N 1
ATOM 1760 C CA . CYS A 1 224 ? -7.487 13.083 -9.390 1.00 93.75 224 CYS A CA 1
ATOM 1761 C C . CYS A 1 224 ? -7.607 11.579 -9.694 1.00 93.75 224 CYS A C 1
ATOM 1763 O O . CYS A 1 224 ? -8.636 11.104 -10.175 1.00 93.75 224 CYS A O 1
ATOM 1765 N N . TRP A 1 225 ? -6.571 10.799 -9.386 1.00 93.62 225 TRP A N 1
ATOM 1766 C CA . TRP A 1 225 ? -6.537 9.363 -9.685 1.00 93.62 225 TRP A CA 1
ATOM 1767 C C . TRP A 1 225 ? -7.467 8.502 -8.814 1.00 93.62 225 TRP A C 1
ATOM 1769 O O . TRP A 1 225 ? -7.689 7.337 -9.134 1.00 93.62 225 TRP A O 1
ATOM 1779 N N . CYS A 1 226 ? -8.020 9.042 -7.720 1.00 93.44 226 CYS A N 1
ATOM 1780 C CA . CYS A 1 226 ? -8.719 8.249 -6.703 1.00 93.44 226 CYS A CA 1
ATOM 1781 C C . CYS A 1 226 ? -9.849 7.381 -7.259 1.00 93.44 226 CYS A C 1
ATOM 1783 O O . CYS A 1 226 ? -9.880 6.197 -6.954 1.00 93.44 226 CYS A O 1
ATOM 1785 N N . HIS A 1 227 ? -10.749 7.922 -8.083 1.00 92.25 227 HIS A N 1
ATOM 1786 C CA . HIS A 1 227 ? -11.877 7.135 -8.594 1.00 92.25 227 HIS A CA 1
ATOM 1787 C C . HIS A 1 227 ? -11.445 6.035 -9.566 1.00 92.25 227 HIS A C 1
ATOM 1789 O O . HIS A 1 227 ? -12.096 4.997 -9.633 1.00 92.25 227 HIS A O 1
ATOM 1795 N N . MET A 1 228 ? -10.338 6.223 -10.288 1.00 92.19 228 MET A N 1
ATOM 1796 C CA . MET A 1 228 ? -9.784 5.182 -11.156 1.00 92.19 228 MET A CA 1
ATOM 1797 C C . MET A 1 228 ? -9.125 4.067 -10.337 1.00 92.19 228 MET A C 1
ATOM 1799 O O . MET A 1 228 ? -9.389 2.890 -10.562 1.00 92.19 228 MET A O 1
ATOM 1803 N N . LEU A 1 229 ? -8.302 4.444 -9.357 1.00 89.94 229 LEU A N 1
ATOM 1804 C CA . LEU A 1 229 ? -7.549 3.505 -8.522 1.00 89.94 229 LEU A CA 1
ATOM 1805 C C . LEU A 1 229 ? -8.449 2.747 -7.542 1.00 89.94 229 LEU A C 1
ATOM 1807 O O . LEU A 1 229 ? -8.277 1.550 -7.318 1.00 89.94 229 LEU A O 1
ATOM 1811 N N . TYR A 1 230 ? -9.393 3.466 -6.939 1.00 90.31 230 TYR A N 1
ATOM 1812 C CA . TYR A 1 230 ? -10.134 3.036 -5.758 1.00 90.31 230 TYR A CA 1
ATOM 1813 C C . TYR A 1 230 ? -11.645 2.986 -5.969 1.00 90.31 230 TYR A C 1
ATOM 1815 O O . TYR A 1 230 ? -12.335 2.399 -5.146 1.00 90.31 230 TYR A O 1
ATOM 1823 N N . GLY A 1 231 ? -12.180 3.471 -7.088 1.00 91.88 231 GLY A N 1
ATOM 1824 C CA . GLY A 1 231 ? -13.630 3.600 -7.231 1.00 91.88 231 GLY A CA 1
ATOM 1825 C C . GLY A 1 231 ? -14.195 4.634 -6.253 1.00 91.88 231 GLY A C 1
ATOM 1826 O O . GLY A 1 231 ? -13.499 5.571 -5.855 1.00 91.88 231 GLY A O 1
ATOM 1827 N N . HIS A 1 232 ? -15.467 4.481 -5.899 1.00 93.44 232 HIS A N 1
ATOM 1828 C CA . HIS A 1 232 ? -16.105 5.285 -4.860 1.00 93.44 232 HIS A CA 1
ATOM 1829 C C . HIS A 1 232 ? -15.955 4.575 -3.517 1.00 93.44 232 HIS A C 1
ATOM 1831 O O . HIS A 1 232 ? -16.322 3.408 -3.409 1.00 93.44 232 HIS A O 1
ATOM 1837 N N . LEU A 1 233 ? -15.420 5.263 -2.512 1.00 90.81 233 LEU A N 1
ATOM 1838 C CA . LEU A 1 233 ? -15.215 4.674 -1.196 1.00 90.81 233 LEU A CA 1
ATOM 1839 C C . LEU A 1 233 ? -16.382 4.971 -0.248 1.00 90.81 233 LEU A C 1
ATOM 1841 O O . LEU A 1 233 ? -16.896 6.094 -0.252 1.00 90.81 233 LEU A O 1
ATOM 1845 N N . PRO A 1 234 ? -16.781 3.987 0.574 1.00 93.25 234 PRO A N 1
ATOM 1846 C CA . PRO A 1 234 ? -17.825 4.168 1.568 1.00 93.25 234 PRO A CA 1
ATOM 1847 C C . PRO A 1 234 ? -17.381 5.070 2.731 1.00 93.25 234 PRO A C 1
ATOM 1849 O O . PRO A 1 234 ? -16.197 5.322 2.960 1.00 93.25 234 PRO A O 1
ATOM 1852 N N . ALA A 1 235 ? -18.366 5.606 3.456 1.00 93.12 235 ALA A N 1
ATOM 1853 C CA . ALA A 1 235 ? -18.148 6.558 4.546 1.00 93.12 235 ALA A CA 1
ATOM 1854 C C . ALA A 1 235 ? -17.376 5.977 5.739 1.00 93.12 235 ALA A C 1
ATOM 1856 O O . ALA A 1 235 ? -16.639 6.701 6.401 1.00 93.12 235 ALA A O 1
ATOM 1857 N N . ASP A 1 236 ? -17.498 4.676 5.989 1.00 92.69 236 ASP A N 1
ATOM 1858 C CA . ASP A 1 236 ? -16.723 3.951 7.003 1.00 92.69 236 ASP A CA 1
ATOM 1859 C C . ASP A 1 236 ? -15.204 4.075 6.796 1.00 92.69 236 ASP A C 1
ATOM 1861 O O . ASP A 1 236 ? -14.451 4.102 7.761 1.00 92.69 236 ASP A O 1
ATOM 1865 N N . THR A 1 237 ? -14.748 4.270 5.556 1.00 92.00 237 THR A N 1
ATOM 1866 C CA . THR A 1 237 ? -13.334 4.486 5.227 1.00 92.00 237 THR A CA 1
ATOM 1867 C C . THR A 1 237 ? -12.798 5.798 5.820 1.00 92.00 237 THR A C 1
ATOM 1869 O O . THR A 1 237 ? -11.587 5.981 5.937 1.00 92.00 237 THR A O 1
ATOM 1872 N N . TYR A 1 238 ? -13.678 6.720 6.222 1.00 95.06 238 TYR A N 1
ATOM 1873 C CA . TYR A 1 238 ? -13.329 7.979 6.885 1.00 95.06 238 TYR A CA 1
ATOM 1874 C C . TYR A 1 238 ? -13.355 7.887 8.409 1.00 95.06 238 TYR A C 1
ATOM 1876 O O . TYR A 1 238 ? -13.019 8.868 9.064 1.00 95.06 238 TYR A O 1
ATOM 1884 N N . LEU A 1 239 ? -13.719 6.737 8.978 1.00 94.88 239 LEU A N 1
ATOM 1885 C CA . LEU A 1 239 ? -13.682 6.502 10.413 1.00 94.88 239 LEU A CA 1
ATOM 1886 C C . LEU A 1 239 ? -12.467 5.633 10.764 1.00 94.88 239 LEU A C 1
ATOM 1888 O O . LEU A 1 239 ? -12.389 4.463 10.402 1.00 94.88 239 LEU A O 1
ATOM 1892 N N . ASN A 1 240 ? -11.519 6.204 11.500 1.00 91.44 240 ASN A N 1
ATOM 1893 C CA . ASN A 1 240 ? -10.370 5.494 12.042 1.00 91.44 240 ASN A CA 1
ATOM 1894 C C . ASN A 1 240 ? -10.653 5.146 13.506 1.00 91.44 240 ASN A C 1
ATOM 1896 O O . ASN A 1 240 ? -10.627 6.020 14.372 1.00 91.44 240 ASN A O 1
ATOM 1900 N N . VAL A 1 241 ? -10.956 3.877 13.777 1.00 91.81 241 VAL A N 1
ATOM 1901 C CA . VAL A 1 241 ? -11.187 3.388 15.139 1.00 91.81 241 VAL A CA 1
ATOM 1902 C C . VAL A 1 241 ? -9.908 2.780 15.699 1.00 91.81 241 VAL A C 1
ATOM 1904 O O . VAL A 1 241 ? -9.349 1.847 15.127 1.00 91.81 241 VAL A O 1
ATOM 1907 N N . VAL A 1 242 ? -9.481 3.271 16.858 1.00 89.19 242 VAL A N 1
ATOM 1908 C CA . VAL A 1 242 ? -8.345 2.735 17.610 1.00 89.19 242 VAL A CA 1
ATOM 1909 C C . VAL A 1 242 ? -8.861 2.118 18.902 1.00 89.19 242 VAL A C 1
ATOM 1911 O O . VAL A 1 242 ? -9.362 2.833 19.768 1.00 89.19 242 VAL A O 1
ATOM 1914 N N . ASP A 1 243 ? -8.734 0.797 19.043 1.00 86.81 243 ASP A N 1
ATOM 1915 C CA . ASP A 1 243 ? -9.066 0.120 20.296 1.00 86.81 243 ASP A CA 1
ATOM 1916 C C . ASP A 1 243 ? -7.887 0.196 21.274 1.00 86.81 243 ASP A C 1
ATOM 1918 O O . ASP A 1 243 ? -6.862 -0.453 21.078 1.00 86.81 243 ASP A O 1
ATOM 1922 N N . ASN A 1 244 ? -8.027 1.021 22.314 1.00 86.38 244 ASN A N 1
ATOM 1923 C CA . ASN A 1 244 ? -7.015 1.215 23.350 1.00 86.38 244 ASN A CA 1
ATOM 1924 C C . ASN A 1 244 ? -7.331 0.426 24.636 1.00 86.38 244 ASN A C 1
ATOM 1926 O O . ASN A 1 244 ? -6.759 0.702 25.692 1.00 86.38 244 ASN A O 1
ATOM 1930 N N . THR A 1 245 ? -8.285 -0.512 24.582 1.00 82.38 245 THR A N 1
ATOM 1931 C CA . THR A 1 245 ? -8.704 -1.312 25.746 1.00 82.38 245 THR A CA 1
ATOM 1932 C C . THR A 1 245 ? -7.876 -2.582 25.911 1.00 82.38 245 THR A C 1
ATOM 1934 O O . THR A 1 245 ? -7.560 -2.965 27.035 1.00 82.38 245 THR A O 1
ATOM 1937 N N . THR A 1 246 ? -7.487 -3.219 24.804 1.00 74.81 246 THR A N 1
ATOM 1938 C CA . THR A 1 246 ? -6.713 -4.471 24.795 1.00 74.81 246 THR A CA 1
ATOM 1939 C C . THR A 1 246 ? -5.213 -4.223 24.932 1.00 74.81 246 THR A C 1
ATOM 1941 O O . THR A 1 246 ? -4.520 -4.937 25.657 1.00 74.81 246 THR A O 1
ATOM 1944 N N . ARG A 1 247 ? -4.714 -3.169 24.284 1.00 77.88 247 ARG A N 1
ATOM 1945 C CA . ARG A 1 247 ? -3.340 -2.681 24.388 1.00 77.88 247 ARG A CA 1
ATOM 1946 C C . ARG A 1 247 ? -3.380 -1.179 24.608 1.00 77.88 247 ARG A C 1
ATOM 1948 O O . ARG A 1 247 ? -3.821 -0.446 23.731 1.00 77.88 247 ARG A O 1
ATOM 1955 N N . GLN A 1 248 ? -2.853 -0.735 25.745 1.00 82.94 248 GLN A N 1
ATOM 1956 C CA . GLN A 1 248 ? -2.604 0.684 25.963 1.00 82.94 248 GLN A CA 1
ATOM 1957 C C . GLN A 1 248 ? -1.459 1.131 25.053 1.00 82.94 248 GLN A C 1
ATOM 1959 O O . GLN A 1 248 ? -0.295 0.799 25.284 1.00 82.94 248 GLN A O 1
ATOM 1964 N N . LEU A 1 249 ? -1.820 1.833 23.988 1.00 82.38 249 LEU A N 1
ATOM 1965 C CA . LEU A 1 249 ? -0.909 2.545 23.111 1.00 82.38 249 LEU A CA 1
ATOM 1966 C C . LEU A 1 249 ? -0.234 3.676 23.887 1.00 82.38 249 LEU A C 1
ATOM 1968 O O . LEU A 1 249 ? -0.850 4.305 24.753 1.00 82.38 249 LEU A O 1
ATOM 1972 N N . SER A 1 250 ? 1.032 3.934 23.573 1.00 84.81 250 SER A N 1
ATOM 1973 C CA . SER A 1 250 ? 1.746 5.080 24.130 1.00 84.81 250 SER A CA 1
ATOM 1974 C C . SER A 1 250 ? 1.175 6.401 23.603 1.00 84.81 250 SER A C 1
ATOM 1976 O O . SER A 1 250 ? 0.537 6.448 22.548 1.00 84.81 250 SER A O 1
ATOM 1978 N N . ASP A 1 251 ? 1.459 7.501 24.303 1.00 86.00 251 ASP A N 1
ATOM 1979 C CA . ASP A 1 251 ? 1.097 8.846 23.835 1.00 86.00 251 ASP A CA 1
ATOM 1980 C C . ASP A 1 251 ? 1.688 9.145 22.448 1.00 86.00 251 ASP A C 1
ATOM 1982 O O . ASP A 1 251 ? 1.041 9.781 21.620 1.00 86.00 251 ASP A O 1
ATOM 1986 N N . GLU A 1 252 ? 2.890 8.633 22.163 1.00 82.75 252 GLU A N 1
ATOM 1987 C CA . GLU A 1 252 ? 3.532 8.748 20.849 1.00 82.75 252 GLU A CA 1
ATOM 1988 C C . GLU A 1 252 ? 2.744 7.993 19.767 1.00 82.75 252 GLU A C 1
ATOM 1990 O O . GLU A 1 252 ? 2.500 8.529 18.688 1.00 82.75 252 GLU A O 1
ATOM 1995 N N . GLU A 1 253 ? 2.289 6.769 20.048 1.00 83.88 253 GLU A N 1
ATOM 1996 C CA . GLU A 1 253 ? 1.474 5.979 19.116 1.00 83.88 253 GLU A CA 1
ATOM 1997 C C . GLU A 1 253 ? 0.116 6.637 18.839 1.00 83.88 253 GLU A C 1
ATOM 1999 O O . GLU A 1 253 ? -0.333 6.685 17.690 1.00 83.88 253 GLU A O 1
ATOM 2004 N N . LEU A 1 254 ? -0.530 7.181 19.873 1.00 87.06 254 LEU A N 1
ATOM 2005 C CA . LEU A 1 254 ? -1.788 7.914 19.727 1.00 87.06 254 LEU A CA 1
ATOM 2006 C C . LEU A 1 254 ? -1.597 9.222 18.952 1.00 87.06 254 LEU A C 1
ATOM 2008 O O . LEU A 1 254 ? -2.420 9.537 18.088 1.00 87.06 254 LEU A O 1
ATOM 2012 N N . ALA A 1 255 ? -0.502 9.946 19.198 1.00 88.25 255 ALA A N 1
ATOM 2013 C CA . ALA A 1 255 ? -0.141 11.129 18.424 1.00 88.25 255 ALA A CA 1
ATOM 2014 C C . ALA A 1 255 ? 0.032 10.779 16.940 1.00 88.25 255 ALA A C 1
ATOM 2016 O O . ALA A 1 255 ? -0.552 11.450 16.091 1.00 88.25 255 ALA A O 1
ATOM 2017 N N . PHE A 1 256 ? 0.707 9.671 16.615 1.00 84.50 256 PHE A N 1
ATOM 2018 C CA . PHE A 1 256 ? 0.844 9.221 15.228 1.00 84.50 256 PHE A CA 1
ATOM 2019 C C . PHE A 1 256 ? -0.502 8.946 14.554 1.00 84.50 256 PHE A C 1
ATOM 2021 O O . PHE A 1 256 ? -0.713 9.383 13.420 1.00 84.50 256 PHE A O 1
ATOM 2028 N N . LYS A 1 257 ? -1.425 8.264 15.243 1.00 87.69 257 LYS A N 1
ATOM 2029 C CA . LYS A 1 257 ? -2.780 8.010 14.724 1.00 87.69 257 LYS A CA 1
ATOM 2030 C C . LYS A 1 257 ? -3.559 9.305 14.508 1.00 87.69 257 LYS A C 1
ATOM 2032 O O . LYS A 1 257 ? -4.266 9.421 13.509 1.00 87.69 257 LYS A O 1
ATOM 2037 N N . SER A 1 258 ? -3.406 10.270 15.413 1.00 92.00 258 SER A N 1
ATOM 2038 C CA . SER A 1 258 ? -4.022 11.594 15.297 1.00 92.00 258 SER A CA 1
ATOM 2039 C C . SER A 1 258 ? -3.477 12.374 14.104 1.00 92.00 258 SER A C 1
ATOM 2041 O O . SER A 1 258 ? -4.260 12.905 13.322 1.00 92.00 258 SER A O 1
ATOM 2043 N N . GLU A 1 259 ? -2.156 12.413 13.928 1.00 90.94 259 GLU A N 1
ATOM 2044 C CA . GLU A 1 259 ? -1.506 13.086 12.796 1.00 90.94 259 GLU A CA 1
ATOM 2045 C C . GLU A 1 259 ? -1.909 12.468 11.451 1.00 90.94 259 GLU A C 1
ATOM 2047 O O . GLU A 1 259 ? -2.142 13.186 10.479 1.00 90.94 259 GLU A O 1
ATOM 2052 N N . ASP A 1 260 ? -2.025 11.138 11.395 1.00 87.38 260 ASP A N 1
ATOM 2053 C CA . ASP A 1 260 ? -2.473 10.412 10.206 1.00 87.38 260 ASP A CA 1
ATOM 2054 C C . ASP A 1 260 ? -3.927 10.725 9.867 1.00 87.38 260 ASP A C 1
ATOM 2056 O O . ASP A 1 260 ? -4.233 11.067 8.723 1.00 87.38 260 ASP A O 1
ATOM 2060 N N . ALA A 1 261 ? -4.817 10.653 10.858 1.00 90.88 261 ALA A N 1
ATOM 2061 C CA . ALA A 1 261 ? -6.222 10.983 10.668 1.00 90.88 261 ALA A CA 1
ATOM 2062 C C . ALA A 1 261 ? -6.398 12.441 10.218 1.00 90.88 261 ALA A C 1
ATOM 2064 O O . ALA A 1 261 ? -7.145 12.700 9.276 1.00 90.88 261 ALA A O 1
ATOM 2065 N N . GLU A 1 262 ? -5.651 13.381 10.808 1.00 94.56 262 GLU A N 1
ATOM 2066 C CA . GLU A 1 262 ? -5.671 14.786 10.396 1.00 94.56 262 GLU A CA 1
ATOM 2067 C C . GLU A 1 262 ? -5.163 14.963 8.958 1.00 94.56 262 GLU A C 1
ATOM 2069 O O . GLU A 1 262 ? -5.792 15.656 8.155 1.00 94.56 262 GLU A O 1
ATOM 2074 N N . ALA A 1 263 ? -4.042 14.326 8.601 1.00 91.00 263 ALA A N 1
ATOM 2075 C CA . ALA A 1 263 ? -3.491 14.390 7.250 1.00 91.00 263 ALA A CA 1
ATOM 2076 C C . ALA A 1 263 ? -4.482 13.861 6.204 1.00 91.00 263 ALA A C 1
ATOM 2078 O O . ALA A 1 263 ? -4.570 14.417 5.111 1.00 91.00 263 ALA A O 1
ATOM 2079 N N . MET A 1 264 ? -5.233 12.816 6.554 1.00 92.50 264 MET A N 1
ATOM 2080 C CA . MET A 1 264 ? -6.188 12.135 5.681 1.00 92.50 264 MET A CA 1
ATOM 2081 C C . MET A 1 264 ? -7.616 12.702 5.738 1.00 92.50 264 MET A C 1
ATOM 2083 O O . MET A 1 264 ? -8.485 12.241 4.997 1.00 92.50 264 MET A O 1
ATOM 2087 N N . GLY A 1 265 ? -7.881 13.686 6.605 1.00 94.25 265 GLY A N 1
ATOM 2088 C CA . GLY A 1 265 ? -9.230 14.218 6.824 1.00 94.25 265 GLY A CA 1
ATOM 2089 C C . GLY A 1 265 ? -10.219 13.165 7.338 1.00 94.25 265 GLY A C 1
ATOM 2090 O O . GLY A 1 265 ? -11.389 13.183 6.956 1.00 94.25 265 GLY A O 1
ATOM 2091 N N . GLN A 1 266 ? -9.739 12.217 8.143 1.00 94.62 266 GLN A N 1
ATOM 2092 C 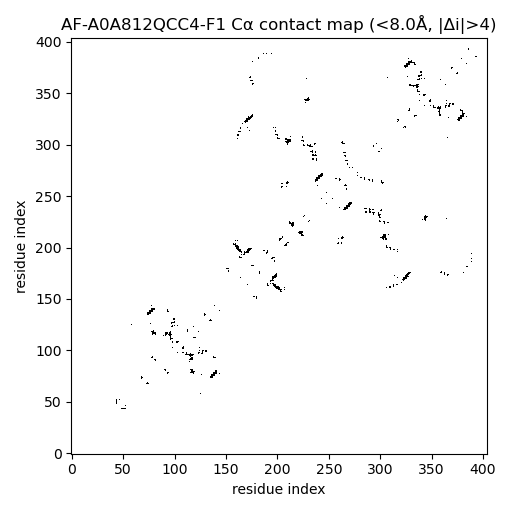CA . GLN A 1 266 ? -10.544 11.169 8.769 1.00 94.62 266 GLN A CA 1
ATOM 2093 C C . GLN A 1 266 ? -10.981 11.575 10.177 1.00 94.62 266 GLN A C 1
ATOM 2095 O O . GLN A 1 266 ? -10.293 12.326 10.870 1.00 94.62 266 GLN A O 1
ATOM 2100 N N . GLN A 1 267 ? -12.083 10.986 10.629 1.00 96.81 267 GLN A N 1
ATOM 2101 C CA . GLN A 1 267 ? -12.510 11.031 12.016 1.00 96.81 267 GLN A CA 1
ATOM 2102 C C . GLN A 1 267 ? -11.772 9.958 12.821 1.00 96.81 267 GLN A C 1
ATOM 2104 O O . GLN A 1 267 ? -11.928 8.767 12.555 1.00 96.81 267 GLN A O 1
ATOM 2109 N N . LEU A 1 268 ? -10.982 10.365 13.816 1.00 95.06 268 LEU A N 1
ATOM 2110 C CA . LEU A 1 268 ? -10.332 9.444 14.750 1.00 95.06 268 LEU A CA 1
ATOM 2111 C C . LEU A 1 268 ? -11.219 9.217 15.976 1.00 95.06 268 LEU A C 1
ATOM 2113 O O . LEU A 1 268 ? -11.561 10.161 16.687 1.00 95.06 268 LEU A O 1
ATOM 2117 N N . LEU A 1 269 ? -11.522 7.956 16.269 1.00 95.69 269 LEU A N 1
ATOM 2118 C CA . LEU A 1 269 ? -12.233 7.544 17.472 1.00 95.69 269 LEU A CA 1
ATOM 2119 C C . LEU A 1 269 ? -11.381 6.554 18.269 1.00 95.69 269 LEU A C 1
ATOM 2121 O O . LEU A 1 269 ? -11.061 5.468 17.793 1.00 95.69 269 LEU A O 1
ATOM 2125 N N . ILE A 1 270 ? -11.035 6.917 19.502 1.00 93.38 270 ILE A N 1
ATOM 2126 C CA . ILE A 1 270 ? -10.239 6.072 20.399 1.00 93.38 270 ILE A CA 1
ATOM 2127 C C . ILE A 1 270 ? -11.179 5.415 21.408 1.00 93.38 270 ILE A C 1
ATOM 2129 O O . ILE A 1 270 ? -11.743 6.104 22.260 1.00 93.38 270 ILE A O 1
ATOM 2133 N N . ARG A 1 271 ? -11.314 4.088 21.347 1.00 92.06 271 ARG A N 1
ATOM 2134 C CA . ARG A 1 271 ? -12.034 3.313 22.360 1.00 92.06 271 ARG A CA 1
ATOM 2135 C C . ARG A 1 271 ? -11.189 3.230 23.622 1.00 92.06 271 ARG A C 1
ATOM 2137 O O . ARG A 1 271 ? -10.049 2.773 23.575 1.00 92.06 271 ARG A O 1
ATOM 2144 N N . ARG A 1 272 ? -11.746 3.655 24.751 1.00 90.50 272 ARG A N 1
ATOM 2145 C CA . ARG A 1 272 ? -11.130 3.550 26.080 1.00 90.50 272 ARG A CA 1
ATOM 2146 C C . ARG A 1 272 ? -11.942 2.591 26.947 1.00 90.50 272 ARG A C 1
ATOM 2148 O O . ARG A 1 272 ? -12.945 2.035 26.499 1.00 90.50 272 ARG A O 1
ATOM 2155 N N . ASP A 1 273 ? -11.504 2.401 28.190 1.00 89.00 273 ASP A N 1
ATOM 2156 C CA . ASP A 1 273 ? -12.265 1.658 29.197 1.00 89.00 273 ASP A CA 1
ATOM 2157 C C . ASP A 1 273 ? -13.503 2.469 29.618 1.00 89.00 273 ASP A C 1
ATOM 2159 O O . ASP A 1 273 ? -13.503 3.246 30.574 1.00 89.00 273 ASP A O 1
ATOM 2163 N N . GLN A 1 274 ? -14.545 2.371 28.798 1.00 91.12 274 GLN A N 1
ATOM 2164 C CA . GLN A 1 274 ? -15.799 3.098 28.922 1.00 91.12 274 GLN A CA 1
ATOM 2165 C C . GLN A 1 274 ? -16.975 2.137 28.780 1.00 91.12 274 GLN A C 1
ATOM 2167 O O . GLN A 1 274 ? -16.884 1.087 28.144 1.00 91.12 274 GLN A O 1
ATOM 2172 N N . ARG A 1 275 ? -18.119 2.509 29.362 1.00 94.75 275 ARG A N 1
ATOM 2173 C CA . ARG A 1 275 ? -19.343 1.703 29.264 1.00 94.75 275 ARG A CA 1
ATOM 2174 C C . ARG A 1 275 ? -19.741 1.516 27.800 1.00 94.75 275 ARG A C 1
ATOM 2176 O O . ARG A 1 275 ? -19.733 2.479 27.036 1.00 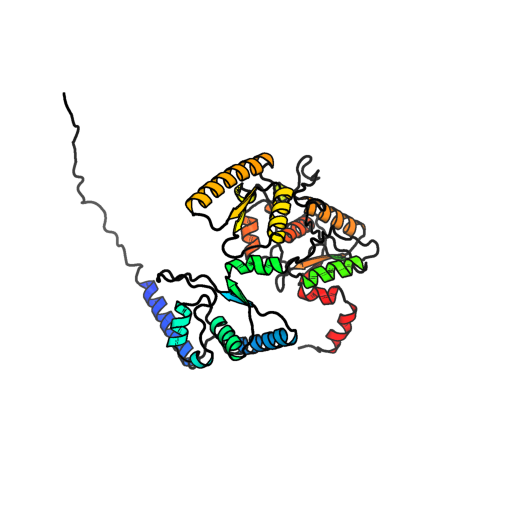94.75 275 ARG A O 1
ATOM 2183 N N . GLU A 1 276 ? -20.197 0.316 27.455 1.00 93.56 276 GLU A N 1
ATOM 2184 C CA . GLU A 1 276 ? -20.596 -0.043 26.087 1.00 93.56 276 GLU A CA 1
ATOM 2185 C C . GLU A 1 276 ? -21.647 0.917 25.500 1.00 93.56 276 GLU A C 1
ATOM 2187 O O . GLU A 1 276 ? -21.561 1.310 24.344 1.00 93.56 276 GLU A O 1
ATOM 2192 N N . SER A 1 277 ? -22.589 1.402 26.315 1.00 94.75 277 SER A N 1
ATOM 2193 C CA . SER A 1 277 ? -23.581 2.395 25.875 1.00 94.75 277 SER A CA 1
ATOM 2194 C C . SER A 1 277 ? -22.965 3.745 25.484 1.00 94.75 277 SER A C 1
ATOM 2196 O O . SER A 1 277 ? -23.484 4.430 24.610 1.00 94.75 277 SER A O 1
ATOM 2198 N N . VAL A 1 278 ? -21.877 4.150 26.149 1.00 95.38 278 VAL A N 1
ATOM 2199 C CA . VAL A 1 278 ? -21.141 5.384 25.826 1.00 95.38 278 VAL A CA 1
ATOM 2200 C C . VAL A 1 278 ? -20.351 5.179 24.539 1.00 95.38 278 VAL A C 1
ATOM 2202 O O . VAL A 1 278 ? -20.428 6.013 23.645 1.00 95.38 278 VAL A O 1
ATOM 2205 N N . TRP A 1 279 ? -19.668 4.038 24.414 1.00 94.94 279 TRP A N 1
ATOM 2206 C CA . TRP A 1 279 ? -18.977 3.645 23.187 1.00 94.94 279 TRP A CA 1
ATOM 2207 C C . TRP A 1 279 ? -19.903 3.662 21.966 1.00 94.94 279 TRP A C 1
ATOM 2209 O O . TRP A 1 279 ? -19.570 4.275 20.958 1.00 94.94 279 TRP A O 1
ATOM 2219 N N . GLN A 1 280 ? -21.088 3.058 22.064 1.00 95.38 280 GLN A N 1
ATOM 2220 C CA . GLN A 1 280 ? -22.052 3.029 20.963 1.00 95.38 280 GLN A CA 1
ATOM 2221 C C . GLN A 1 280 ? -22.501 4.430 20.538 1.00 95.38 280 GLN A C 1
ATOM 2223 O O . GLN A 1 280 ? -22.611 4.693 19.341 1.00 95.38 280 GLN A O 1
ATOM 2228 N N . LEU A 1 281 ? -22.724 5.333 21.498 1.00 96.81 281 LEU A N 1
ATOM 2229 C CA . LEU A 1 281 ? -23.106 6.714 21.212 1.00 96.81 281 LEU A CA 1
ATOM 2230 C C . LEU A 1 281 ? -21.971 7.487 20.522 1.00 96.81 281 LEU A C 1
ATOM 2232 O O . LEU A 1 281 ? -22.204 8.126 19.498 1.00 96.81 281 LEU A O 1
ATOM 2236 N N . GLU A 1 282 ? -20.745 7.401 21.045 1.00 96.81 282 GLU A N 1
ATOM 2237 C CA . GLU A 1 282 ? -19.563 8.043 20.447 1.00 96.81 282 GLU A CA 1
ATOM 2238 C C . GLU A 1 282 ? -19.268 7.492 19.048 1.00 96.81 282 GLU A C 1
ATOM 2240 O O . GLU A 1 282 ? -18.991 8.253 18.124 1.00 96.81 282 GLU A O 1
ATOM 2245 N N . HIS A 1 283 ? -19.395 6.178 18.866 1.00 95.94 283 HIS A N 1
ATOM 2246 C CA . HIS A 1 283 ? -19.219 5.521 17.578 1.00 95.94 283 HIS A CA 1
ATOM 2247 C C . HIS A 1 283 ? -20.272 5.957 16.555 1.00 95.94 283 HIS A C 1
ATOM 2249 O O . HIS A 1 283 ? -19.933 6.243 15.408 1.00 95.94 283 HIS A O 1
ATOM 2255 N N . GLN A 1 284 ? -21.546 6.059 16.950 1.00 96.06 284 GLN A N 1
ATOM 2256 C CA . GLN A 1 284 ? -22.599 6.580 16.072 1.00 96.06 284 GLN A CA 1
ATOM 2257 C C . GLN A 1 284 ? -22.347 8.037 15.673 1.00 96.06 284 GLN A C 1
ATOM 2259 O O . GLN A 1 284 ? -22.498 8.379 14.501 1.00 96.06 284 GLN A O 1
ATOM 2264 N N . GLN A 1 285 ? -21.924 8.880 16.615 1.00 97.31 285 GLN A N 1
ATOM 2265 C CA . GLN A 1 285 ? -21.582 10.271 16.330 1.00 97.31 285 GLN A CA 1
ATOM 2266 C C . GLN A 1 285 ? -20.392 10.371 15.362 1.00 97.31 285 GLN A C 1
ATOM 2268 O O . GLN A 1 285 ? -20.471 11.073 14.354 1.00 97.31 285 GLN A O 1
ATOM 2273 N N . ALA A 1 286 ? -19.329 9.604 15.607 1.00 96.81 286 ALA A N 1
ATOM 2274 C CA . ALA A 1 286 ? -18.152 9.573 14.747 1.00 96.81 286 ALA A CA 1
ATOM 2275 C C . ALA A 1 286 ? -18.470 9.041 13.337 1.00 96.81 286 ALA A C 1
ATOM 2277 O O . ALA A 1 286 ? -17.915 9.524 12.352 1.00 96.81 286 ALA A O 1
ATOM 2278 N N . LEU A 1 287 ? -19.404 8.090 13.212 1.00 96.50 287 LEU A N 1
ATOM 2279 C CA . LEU A 1 287 ? -19.904 7.638 11.912 1.00 96.50 287 LEU A CA 1
ATOM 2280 C C . LEU A 1 287 ? -20.612 8.761 11.146 1.00 96.50 287 LEU A C 1
ATOM 2282 O O . LEU A 1 287 ? -20.412 8.870 9.938 1.00 96.50 287 LEU A O 1
ATOM 2286 N N . LEU A 1 288 ? -21.429 9.589 11.804 1.00 97.31 288 LEU A N 1
ATOM 2287 C CA . LEU A 1 288 ? -22.093 10.726 11.149 1.00 97.31 288 LEU A CA 1
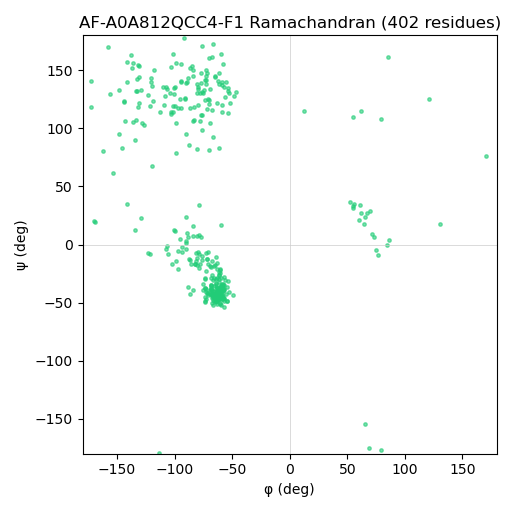ATOM 2288 C C . LEU A 1 288 ? -21.074 11.752 10.638 1.00 97.31 288 LEU A C 1
ATOM 2290 O O . LEU A 1 288 ? -21.199 12.241 9.516 1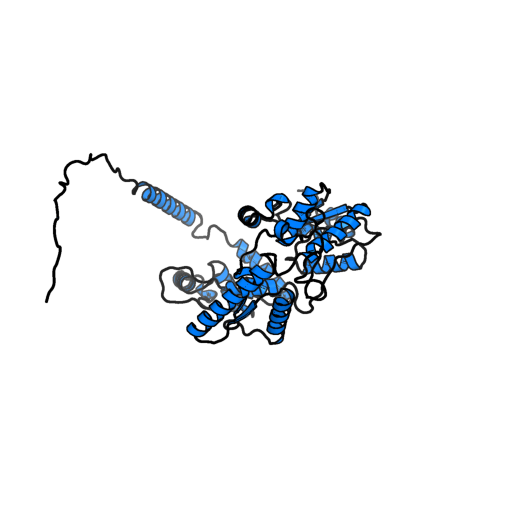.00 97.31 288 LEU A O 1
ATOM 2294 N N . GLU A 1 289 ? -20.039 12.030 11.428 1.00 97.25 289 GLU A N 1
ATOM 2295 C CA . GLU A 1 289 ? -18.932 12.909 11.036 1.00 97.25 289 GLU A CA 1
ATOM 2296 C C . GLU A 1 289 ? -18.154 12.326 9.848 1.00 97.25 289 GLU A C 1
ATOM 2298 O O . GLU A 1 289 ? -17.940 13.017 8.852 1.00 97.25 289 GLU A O 1
ATOM 2303 N N . ALA A 1 290 ? -17.840 11.027 9.879 1.00 97.00 290 ALA A N 1
ATOM 2304 C CA . ALA A 1 290 ? -17.190 10.328 8.773 1.00 97.00 290 ALA A CA 1
ATOM 2305 C C . ALA A 1 290 ? -18.022 10.360 7.472 1.00 97.00 290 ALA A C 1
ATOM 2307 O O . ALA A 1 290 ? -17.461 10.513 6.384 1.00 97.00 290 ALA A O 1
ATOM 2308 N N . HIS A 1 291 ? -19.357 10.284 7.559 1.00 97.69 291 HIS A N 1
ATOM 2309 C CA . HIS A 1 291 ? -20.242 10.455 6.397 1.00 97.69 291 HIS A CA 1
ATOM 2310 C C . HIS A 1 291 ? -20.124 11.849 5.781 1.00 97.69 291 HIS A C 1
ATOM 2312 O O . HIS A 1 291 ? -20.064 11.975 4.554 1.00 97.69 291 HIS A O 1
ATOM 2318 N N . GLU A 1 292 ? -20.068 12.891 6.607 1.00 97.62 292 GLU A N 1
ATOM 2319 C CA . GLU A 1 292 ? -19.908 14.258 6.118 1.00 97.62 292 GLU A CA 1
ATOM 2320 C C . GLU A 1 292 ? -18.513 14.471 5.505 1.00 97.62 292 GLU A C 1
ATOM 2322 O O . GLU A 1 292 ? -18.416 15.003 4.397 1.00 97.62 292 GLU A O 1
ATOM 2327 N N . CYS A 1 293 ? -17.446 13.957 6.130 1.00 96.75 293 CYS A N 1
ATOM 2328 C CA . CYS A 1 293 ? -16.095 13.958 5.555 1.00 96.75 293 CYS A CA 1
ATOM 2329 C C . CYS A 1 293 ? -16.053 13.257 4.186 1.00 96.75 293 CYS A C 1
ATOM 2331 O O . CYS A 1 293 ? -15.511 13.798 3.217 1.00 96.75 293 CYS A O 1
ATOM 2333 N N . CYS A 1 294 ? -16.681 12.083 4.073 1.00 96.94 294 CYS A N 1
ATOM 2334 C CA . CYS A 1 294 ? -16.770 11.332 2.823 1.00 96.94 294 CYS A CA 1
ATOM 2335 C C . CYS A 1 294 ? -17.486 12.129 1.727 1.00 96.94 294 CYS A C 1
ATOM 2337 O O . CYS A 1 294 ? -16.994 12.233 0.598 1.00 96.94 294 CYS A O 1
ATOM 2339 N N . LYS A 1 295 ? -18.617 12.757 2.065 1.00 96.81 295 LYS A N 1
ATOM 2340 C CA . LYS A 1 295 ? -19.386 13.601 1.146 1.00 96.81 295 LYS A CA 1
ATOM 2341 C C . LYS A 1 295 ? -18.575 14.806 0.672 1.00 96.81 295 LYS A C 1
ATOM 2343 O O . LYS A 1 295 ? -18.499 15.046 -0.534 1.00 96.81 295 LYS A O 1
ATOM 2348 N N . GLN A 1 296 ? -17.928 15.526 1.587 1.00 96.06 296 GLN A N 1
ATOM 2349 C CA . GLN A 1 296 ? -17.078 16.678 1.267 1.00 96.06 296 GLN A CA 1
ATOM 2350 C C . GLN A 1 296 ? -15.902 16.286 0.368 1.00 96.06 296 GLN A C 1
ATOM 2352 O O . GLN A 1 296 ? -15.561 17.010 -0.567 1.00 96.06 296 GLN A O 1
ATOM 2357 N N . ASN A 1 297 ? -15.328 15.101 0.585 1.00 94.88 297 ASN A N 1
ATOM 2358 C CA . ASN A 1 297 ? -14.243 14.580 -0.238 1.00 94.88 297 ASN A CA 1
ATOM 2359 C C . ASN A 1 297 ? -14.720 13.765 -1.461 1.00 94.88 297 ASN A C 1
ATOM 2361 O O . ASN A 1 297 ? -13.905 13.154 -2.158 1.00 94.88 297 ASN A O 1
ATOM 2365 N N . SER A 1 298 ? -16.025 13.777 -1.765 1.00 94.56 298 SER A N 1
ATOM 2366 C CA . SER A 1 298 ? -16.643 13.103 -2.922 1.00 94.56 298 SER A CA 1
ATOM 2367 C C . SER A 1 298 ? -16.353 11.592 -3.009 1.00 94.56 298 SER A C 1
ATOM 2369 O O . SER A 1 298 ? -16.171 11.045 -4.104 1.00 94.56 298 SER A O 1
ATOM 2371 N N . GLY A 1 299 ? -16.262 10.921 -1.857 1.00 93.94 299 GLY A N 1
ATOM 2372 C CA . GLY A 1 299 ? -15.974 9.486 -1.750 1.00 93.94 299 GLY A CA 1
ATOM 2373 C C . GLY A 1 299 ? -14.616 9.075 -2.319 1.00 93.94 299 GLY A C 1
ATOM 2374 O O . GLY A 1 299 ? -14.457 7.957 -2.806 1.00 93.94 299 GLY A O 1
ATOM 2375 N N . ARG A 1 300 ? -13.632 9.983 -2.327 1.00 94.75 300 ARG A N 1
ATOM 2376 C CA . ARG A 1 300 ? -12.246 9.667 -2.712 1.00 94.75 300 ARG A CA 1
ATOM 2377 C C . ARG A 1 300 ? -11.516 8.919 -1.593 1.00 94.75 300 ARG A C 1
ATOM 2379 O O . ARG A 1 300 ? -12.004 8.828 -0.475 1.00 94.75 300 ARG A O 1
ATOM 2386 N N . ALA A 1 301 ? -10.321 8.409 -1.880 1.00 92.69 301 ALA A N 1
ATOM 2387 C CA . ALA A 1 301 ? -9.425 7.857 -0.861 1.00 92.69 301 ALA A CA 1
ATOM 2388 C C . ALA A 1 301 ? -8.982 8.934 0.133 1.00 92.69 301 ALA A C 1
ATOM 2390 O O . ALA A 1 301 ? -8.350 9.890 -0.321 1.00 92.69 301 ALA A O 1
ATOM 2391 N N . PRO A 1 302 ? -9.232 8.787 1.449 1.00 91.75 302 PRO A N 1
ATOM 2392 C CA . PRO A 1 302 ? -8.766 9.760 2.435 1.00 91.75 302 PRO A CA 1
ATOM 2393 C C . PRO A 1 302 ? -7.234 9.791 2.535 1.00 91.75 302 PRO A C 1
ATOM 2395 O O . PRO A 1 302 ? -6.653 10.846 2.746 1.00 91.75 302 PRO A O 1
ATOM 2398 N N . TRP A 1 303 ? -6.544 8.679 2.252 1.00 91.75 303 TRP A N 1
ATOM 2399 C CA . TRP A 1 303 ? -5.076 8.649 2.137 1.00 91.75 303 TRP A CA 1
ATOM 2400 C C . TRP A 1 303 ? -4.525 9.360 0.889 1.00 91.75 303 TRP A C 1
ATOM 2402 O O . TRP A 1 303 ? -3.312 9.533 0.759 1.00 91.75 303 TRP A O 1
ATOM 2412 N N . GLY A 1 304 ? -5.390 9.807 -0.025 1.00 93.50 304 GLY A N 1
ATOM 2413 C CA . GLY A 1 304 ? -5.001 10.534 -1.225 1.00 93.50 304 GLY A CA 1
ATOM 2414 C C . GLY A 1 304 ? -4.471 9.649 -2.360 1.00 93.50 304 GLY A C 1
ATOM 2415 O O . GLY A 1 304 ? -4.471 8.420 -2.311 1.00 93.50 304 GLY A O 1
ATOM 2416 N N . CYS A 1 305 ? -4.040 10.295 -3.443 1.00 93.94 305 CYS A N 1
ATOM 2417 C CA . CYS A 1 305 ? -3.464 9.625 -4.619 1.00 93.94 305 CYS A CA 1
ATOM 2418 C C . CYS A 1 305 ? -2.190 10.296 -5.145 1.00 93.94 305 CYS A C 1
ATOM 2420 O O . CYS A 1 305 ? -1.738 9.982 -6.245 1.00 93.94 305 CYS A O 1
ATOM 2422 N N . GLN A 1 306 ? -1.598 11.215 -4.373 1.00 93.88 306 GLN A N 1
ATOM 2423 C CA . GLN A 1 306 ? -0.340 11.860 -4.746 1.00 93.88 306 GLN A CA 1
ATOM 2424 C C . GLN A 1 306 ? 0.791 10.841 -4.945 1.00 93.88 306 GLN A C 1
ATOM 2426 O O . GLN A 1 306 ? 1.569 10.980 -5.884 1.00 93.88 306 GLN A O 1
ATOM 2431 N N . TRP A 1 307 ? 0.819 9.777 -4.134 1.00 93.19 307 TRP A N 1
ATOM 2432 C CA . TRP A 1 307 ? 1.787 8.682 -4.257 1.00 93.19 307 TRP A CA 1
ATOM 2433 C C . TRP A 1 307 ? 1.828 8.097 -5.677 1.00 93.19 307 TRP A C 1
ATOM 2435 O O . TRP A 1 307 ? 2.906 7.837 -6.204 1.00 93.19 307 TRP A O 1
ATOM 2445 N N . PHE A 1 308 ? 0.662 7.942 -6.316 1.00 94.62 308 PHE A N 1
ATOM 2446 C CA . PHE A 1 308 ? 0.555 7.355 -7.647 1.00 94.62 308 PHE A CA 1
ATOM 2447 C C . PHE A 1 308 ? 1.080 8.314 -8.709 1.00 94.62 308 PHE A C 1
ATOM 2449 O O . PHE A 1 308 ? 1.784 7.900 -9.620 1.00 94.62 308 PHE A O 1
ATOM 2456 N N . GLU A 1 309 ? 0.784 9.606 -8.582 1.00 93.94 309 GLU A N 1
ATOM 2457 C CA . GLU A 1 309 ? 1.301 10.620 -9.501 1.00 93.94 309 GLU A CA 1
ATOM 2458 C C . GLU A 1 309 ? 2.826 10.761 -9.398 1.00 93.94 309 GLU A C 1
ATOM 2460 O O . GLU A 1 309 ? 3.517 10.881 -10.411 1.00 93.94 309 GLU A O 1
ATOM 2465 N N . ASP A 1 310 ? 3.375 10.705 -8.187 1.00 93.50 310 ASP A N 1
ATOM 2466 C CA . ASP A 1 310 ? 4.821 10.739 -7.952 1.00 93.50 310 ASP A CA 1
ATOM 2467 C C . ASP A 1 310 ? 5.499 9.506 -8.554 1.00 93.50 310 ASP A C 1
ATOM 2469 O O . ASP A 1 310 ? 6.444 9.630 -9.339 1.00 93.50 310 ASP A O 1
ATOM 2473 N N . TRP A 1 311 ? 4.946 8.324 -8.275 1.00 97.12 311 TRP A N 1
ATOM 2474 C CA . TRP A 1 311 ? 5.379 7.061 -8.860 1.00 97.12 311 TRP A CA 1
ATOM 2475 C C . TRP A 1 311 ? 5.320 7.092 -10.395 1.00 97.12 311 TRP A C 1
ATOM 2477 O O . TRP A 1 311 ? 6.307 6.790 -11.068 1.00 97.12 311 TRP A O 1
ATOM 2487 N N . ARG A 1 312 ? 4.200 7.541 -10.971 1.00 95.75 312 ARG A N 1
ATOM 2488 C CA . ARG A 1 312 ? 3.981 7.638 -12.420 1.00 95.75 312 ARG A CA 1
ATOM 2489 C C . ARG A 1 312 ? 5.040 8.518 -13.077 1.00 95.75 312 ARG A C 1
ATOM 2491 O O . ARG A 1 312 ? 5.604 8.144 -14.107 1.00 95.75 312 ARG A O 1
ATOM 2498 N N . ARG A 1 313 ? 5.348 9.676 -12.481 1.00 95.06 313 ARG A N 1
ATOM 2499 C CA . ARG A 1 313 ? 6.414 10.573 -12.959 1.00 95.06 313 ARG A CA 1
ATOM 2500 C C . ARG A 1 313 ? 7.786 9.906 -12.881 1.00 95.06 313 ARG A C 1
ATOM 2502 O O . ARG A 1 313 ? 8.563 10.023 -13.829 1.00 95.06 313 ARG A O 1
ATOM 2509 N N . ASN A 1 314 ? 8.072 9.171 -11.809 1.00 96.88 314 ASN A N 1
ATOM 2510 C CA . ASN A 1 314 ? 9.318 8.417 -11.661 1.00 96.88 314 ASN A CA 1
ATOM 2511 C C . ASN A 1 314 ? 9.471 7.340 -12.746 1.00 96.88 314 ASN A C 1
ATOM 2513 O O . ASN A 1 314 ? 10.514 7.281 -13.399 1.00 96.88 314 ASN A O 1
ATOM 2517 N N . VAL A 1 315 ? 8.422 6.556 -13.010 1.00 97.19 315 VAL A N 1
ATOM 2518 C CA . VAL A 1 315 ? 8.399 5.556 -14.092 1.00 97.19 315 VAL A CA 1
ATOM 2519 C C . VAL A 1 315 ? 8.609 6.210 -15.454 1.00 97.19 315 VAL A C 1
ATOM 2521 O O . VAL A 1 315 ? 9.439 5.750 -16.235 1.00 97.19 315 VAL A O 1
ATOM 2524 N N . GLN A 1 316 ? 7.918 7.316 -15.741 1.00 95.50 316 GLN A N 1
ATOM 2525 C CA . GLN A 1 316 ? 8.099 8.044 -17.000 1.00 95.50 316 GLN A CA 1
ATOM 2526 C C . GLN A 1 316 ? 9.529 8.560 -17.171 1.00 95.50 316 GLN A C 1
ATOM 2528 O O . GLN A 1 316 ? 10.068 8.523 -18.276 1.00 95.50 316 GLN A O 1
ATOM 2533 N N . ASN A 1 317 ? 10.159 9.027 -16.094 1.00 96.31 317 ASN A N 1
ATOM 2534 C CA . ASN A 1 317 ? 11.548 9.471 -16.127 1.00 96.31 317 ASN A CA 1
ATOM 2535 C C . ASN A 1 317 ? 12.516 8.305 -16.364 1.00 96.31 317 ASN A C 1
ATOM 2537 O O . ASN A 1 317 ? 13.428 8.450 -17.177 1.00 96.31 317 ASN A O 1
ATOM 2541 N N . ALA A 1 318 ? 12.304 7.156 -15.719 1.00 96.25 318 ALA A N 1
ATOM 2542 C CA . ALA A 1 318 ? 13.094 5.947 -15.954 1.00 96.25 318 ALA A CA 1
ATOM 2543 C C . ALA A 1 318 ? 12.949 5.442 -17.401 1.00 96.25 318 ALA A C 1
ATOM 2545 O O . ALA A 1 318 ? 13.949 5.165 -18.064 1.00 96.25 318 ALA A O 1
ATOM 2546 N N . ALA A 1 319 ? 11.721 5.415 -17.928 1.00 94.38 319 ALA A N 1
ATOM 2547 C CA . ALA A 1 319 ? 11.439 5.015 -19.305 1.00 94.38 319 ALA A CA 1
ATOM 2548 C C . ALA A 1 319 ? 12.083 5.966 -20.330 1.00 94.38 319 ALA A C 1
ATOM 2550 O O . ALA A 1 319 ? 12.722 5.510 -21.273 1.00 94.38 319 ALA A O 1
ATOM 2551 N N . LYS A 1 320 ? 12.007 7.291 -20.120 1.00 95.12 320 LYS A N 1
ATOM 2552 C CA . LYS A 1 320 ? 12.696 8.291 -20.966 1.00 95.12 320 LYS A CA 1
ATOM 2553 C C . LYS A 1 320 ? 14.214 8.112 -20.990 1.00 95.12 320 LYS A C 1
ATOM 2555 O O . LYS A 1 320 ? 14.858 8.486 -21.964 1.00 95.12 320 LYS A O 1
ATOM 2560 N N . GLN A 1 321 ? 14.780 7.568 -19.918 1.00 94.75 321 GLN A N 1
ATOM 2561 C CA . GLN A 1 321 ? 16.204 7.263 -19.800 1.00 94.75 321 GLN A CA 1
ATOM 2562 C C . GLN A 1 321 ? 16.558 5.863 -20.330 1.00 94.75 321 GLN A C 1
ATOM 2564 O O . GLN A 1 321 ? 17.701 5.440 -20.191 1.00 94.75 321 GLN A O 1
ATOM 2569 N N . ASN A 1 322 ? 15.605 5.153 -20.947 1.00 95.44 322 ASN A N 1
ATOM 2570 C CA . ASN A 1 322 ? 15.754 3.782 -21.442 1.00 95.44 322 ASN A CA 1
ATOM 2571 C C . ASN A 1 322 ? 16.231 2.797 -20.363 1.00 95.44 322 ASN A C 1
ATOM 2573 O O . ASN A 1 322 ? 16.970 1.856 -20.652 1.00 95.44 322 ASN A O 1
ATOM 2577 N N . GLN A 1 323 ? 15.830 3.017 -19.108 1.00 95.44 323 GLN A N 1
ATOM 2578 C CA . GLN A 1 323 ? 16.122 2.072 -18.038 1.00 95.44 323 GLN A CA 1
ATOM 2579 C C . GLN A 1 323 ? 15.255 0.825 -18.193 1.00 95.44 323 GLN A C 1
ATOM 2581 O O . GLN A 1 323 ? 14.071 0.907 -18.521 1.00 95.44 323 GLN A O 1
ATOM 2586 N N . THR A 1 324 ? 15.840 -0.331 -17.900 1.00 97.31 324 THR A N 1
ATOM 2587 C CA . THR A 1 324 ? 15.115 -1.600 -17.829 1.00 97.31 324 THR A CA 1
ATOM 2588 C C . THR A 1 324 ? 14.211 -1.571 -16.600 1.00 97.31 324 THR A C 1
ATOM 2590 O O . THR A 1 324 ? 14.688 -1.310 -15.497 1.00 97.31 324 THR A O 1
ATOM 2593 N N . LEU A 1 325 ? 12.908 -1.794 -16.771 1.00 98.31 325 LEU A N 1
ATOM 2594 C CA . LEU A 1 325 ? 11.944 -1.753 -15.671 1.00 98.31 325 LEU A CA 1
ATOM 2595 C C . LEU A 1 325 ? 11.813 -3.135 -15.012 1.00 98.31 325 LEU A C 1
ATOM 2597 O O . LEU A 1 325 ? 11.770 -4.148 -15.708 1.00 98.31 325 LEU A O 1
ATOM 2601 N N . HIS A 1 326 ? 11.722 -3.174 -13.682 1.00 98.25 326 HIS A N 1
ATOM 2602 C CA . HIS A 1 326 ? 11.633 -4.404 -12.889 1.00 98.25 326 HIS A CA 1
ATOM 2603 C C . HIS A 1 326 ? 10.463 -4.360 -11.899 1.00 98.25 326 HIS A C 1
ATOM 2605 O O . HIS A 1 326 ? 10.298 -3.381 -11.166 1.00 98.25 326 HIS A O 1
ATOM 2611 N N . VAL A 1 327 ? 9.686 -5.443 -11.852 1.00 98.44 327 VAL A N 1
ATOM 2612 C CA . VAL A 1 327 ? 8.558 -5.658 -10.935 1.00 98.44 327 VAL A CA 1
ATOM 2613 C C . VAL A 1 327 ? 8.849 -6.885 -10.078 1.00 98.44 327 VAL A C 1
ATOM 2615 O O . VAL A 1 327 ? 9.068 -7.974 -10.610 1.00 98.44 327 VAL A O 1
ATOM 2618 N N . PHE A 1 328 ? 8.824 -6.716 -8.757 1.00 97.44 328 PHE A N 1
ATOM 2619 C CA . PHE A 1 328 ? 8.979 -7.813 -7.803 1.00 97.44 328 PHE A CA 1
ATOM 2620 C C . PHE A 1 328 ? 7.623 -8.249 -7.242 1.00 97.44 328 PHE A C 1
ATOM 2622 O O . PHE A 1 328 ? 6.837 -7.434 -6.749 1.00 97.44 328 PHE A O 1
ATOM 2629 N N . PHE A 1 329 ? 7.377 -9.553 -7.300 1.00 97.38 329 PHE A N 1
ATOM 2630 C CA . PHE A 1 329 ? 6.204 -10.223 -6.753 1.00 97.38 329 PHE A CA 1
ATOM 2631 C C . PHE A 1 329 ? 6.546 -10.901 -5.427 1.00 97.38 329 PHE A C 1
ATOM 2633 O O . PHE A 1 329 ? 7.709 -11.138 -5.100 1.00 97.38 329 PHE A O 1
ATOM 2640 N N . PHE A 1 330 ? 5.515 -11.252 -4.668 1.00 94.38 330 PHE A N 1
ATOM 2641 C CA . PHE A 1 330 ? 5.645 -12.130 -3.516 1.00 94.38 330 PHE A CA 1
ATOM 2642 C C . PHE A 1 330 ? 6.239 -13.487 -3.910 1.00 94.38 330 PHE A C 1
ATOM 2644 O O . PHE A 1 330 ? 6.114 -13.935 -5.052 1.00 94.38 330 PHE A O 1
ATOM 2651 N N . GLU A 1 331 ? 6.852 -14.132 -2.923 1.00 95.56 331 GLU A N 1
ATOM 2652 C CA . GLU A 1 331 ? 7.435 -15.466 -3.046 1.00 95.56 331 GLU A CA 1
ATOM 2653 C C . GLU A 1 331 ? 6.469 -16.463 -3.706 1.00 95.56 331 GLU A C 1
ATOM 2655 O O . GLU A 1 331 ? 5.325 -16.590 -3.276 1.00 95.56 331 GLU A O 1
ATOM 2660 N N . ASP A 1 332 ? 6.939 -17.150 -4.753 1.00 95.69 332 ASP A N 1
ATOM 2661 C CA . ASP A 1 332 ? 6.228 -18.160 -5.555 1.00 95.69 332 ASP A CA 1
ATOM 2662 C C . ASP A 1 332 ? 4.951 -17.654 -6.260 1.00 95.69 332 ASP A C 1
ATOM 2664 O O . ASP A 1 332 ? 4.054 -18.421 -6.651 1.00 95.69 332 ASP A O 1
ATOM 2668 N N . MET A 1 333 ? 4.852 -16.335 -6.455 1.00 95.94 333 MET A N 1
ATOM 2669 C CA . MET A 1 333 ? 3.645 -15.682 -6.970 1.00 95.94 333 MET A CA 1
ATOM 2670 C C . MET A 1 333 ? 3.904 -14.746 -8.159 1.00 95.94 333 MET A C 1
ATOM 2672 O O . MET A 1 333 ? 3.082 -13.873 -8.442 1.00 95.94 333 MET A O 1
ATOM 2676 N N . VAL A 1 334 ? 5.008 -14.945 -8.886 1.00 97.50 334 VAL A N 1
ATOM 2677 C CA . VAL A 1 334 ? 5.335 -14.180 -10.103 1.00 97.50 334 VAL A CA 1
ATOM 2678 C C . VAL A 1 334 ? 4.169 -14.202 -11.095 1.00 97.50 334 VAL A C 1
ATOM 2680 O O . VAL A 1 334 ? 3.593 -15.254 -11.380 1.00 97.50 334 VAL A O 1
ATOM 2683 N N . GLY A 1 335 ? 3.788 -13.019 -11.582 1.00 95.31 335 GLY A N 1
ATOM 2684 C CA . GLY A 1 335 ? 2.704 -12.825 -12.547 1.00 95.31 335 GLY A CA 1
ATOM 2685 C C . GLY A 1 335 ? 1.283 -12.924 -11.974 1.00 95.31 335 GLY A C 1
ATOM 2686 O O . GLY A 1 335 ? 0.322 -12.591 -12.671 1.00 95.31 335 GLY A O 1
ATOM 2687 N N . LYS A 1 336 ? 1.103 -13.344 -10.714 1.00 95.38 336 LYS A N 1
ATOM 2688 C CA . LYS A 1 336 ? -0.226 -13.492 -10.100 1.00 95.38 336 LYS A CA 1
ATOM 2689 C C . LYS A 1 336 ? -0.739 -12.172 -9.524 1.00 95.38 336 LYS A C 1
ATOM 2691 O O . LYS A 1 336 ? 0.015 -11.398 -8.942 1.00 95.38 336 LYS A O 1
ATOM 2696 N N . GLY A 1 337 ? -2.053 -11.954 -9.609 1.00 91.31 337 GLY A N 1
ATOM 2697 C CA . GLY A 1 337 ? -2.723 -10.780 -9.029 1.00 91.31 337 GLY A CA 1
ATOM 2698 C C . GLY A 1 337 ? -2.752 -9.536 -9.919 1.00 91.31 337 GLY A C 1
ATOM 2699 O O . GLY A 1 337 ? -3.249 -8.501 -9.487 1.00 91.31 337 GLY A O 1
ATOM 2700 N N . LYS A 1 338 ? -2.255 -9.621 -11.159 1.00 95.25 338 LYS A N 1
ATOM 2701 C CA . LYS A 1 338 ? -2.393 -8.537 -12.139 1.00 95.25 338 LYS A CA 1
ATOM 2702 C C . LYS A 1 338 ? -3.857 -8.258 -12.459 1.00 95.25 338 LYS A C 1
ATOM 2704 O O . LYS A 1 338 ? -4.679 -9.171 -12.517 1.00 95.25 338 LYS A O 1
ATOM 2709 N N . MET A 1 339 ? -4.153 -6.995 -12.736 1.00 95.12 339 MET A N 1
ATOM 2710 C CA . MET A 1 339 ? -5.481 -6.534 -13.126 1.00 95.12 339 MET A CA 1
ATOM 2711 C C . MET A 1 339 ? -5.389 -5.655 -14.365 1.00 95.12 339 MET A C 1
ATOM 2713 O O . MET A 1 339 ? -4.378 -4.994 -14.592 1.00 95.12 339 MET A O 1
ATOM 2717 N N . LYS A 1 340 ? -6.472 -5.601 -15.144 1.00 96.44 340 LYS A N 1
ATOM 2718 C CA . LYS A 1 340 ? -6.604 -4.562 -16.166 1.00 96.44 340 LYS A CA 1
ATOM 2719 C C . LYS A 1 340 ? -6.883 -3.216 -15.499 1.00 96.44 340 LYS A C 1
ATOM 2721 O O . LYS A 1 340 ? -7.595 -3.152 -14.497 1.00 96.44 340 LYS A O 1
ATOM 2726 N N . TRP A 1 341 ? -6.352 -2.142 -16.076 1.00 95.50 341 TRP A N 1
ATOM 2727 C CA . TRP A 1 341 ? -6.483 -0.785 -15.536 1.00 95.50 341 TRP A CA 1
ATOM 2728 C C . TRP A 1 341 ? -7.939 -0.349 -15.313 1.00 95.50 341 TRP A C 1
ATOM 2730 O O . TRP A 1 341 ? -8.282 0.183 -14.262 1.00 95.50 341 TRP A O 1
ATOM 2740 N N . ASP A 1 342 ? -8.826 -0.649 -16.260 1.00 94.56 342 ASP A N 1
ATOM 2741 C CA . ASP A 1 342 ? -10.254 -0.318 -16.206 1.00 94.56 342 ASP A CA 1
ATOM 2742 C C . ASP A 1 342 ? -11.039 -1.106 -15.141 1.00 94.56 342 ASP A C 1
ATOM 2744 O O . ASP A 1 342 ? -12.124 -0.683 -14.726 1.00 94.56 342 ASP A O 1
ATOM 2748 N N . GLN A 1 343 ? -10.482 -2.227 -14.671 1.00 95.56 343 GLN A N 1
ATOM 2749 C CA . GLN A 1 343 ? -11.047 -3.057 -13.608 1.00 95.56 343 GLN A CA 1
ATOM 2750 C C . GLN A 1 343 ? -10.647 -2.588 -12.209 1.00 95.56 343 GLN A C 1
ATOM 2752 O O . GLN A 1 343 ? -11.266 -3.026 -11.241 1.00 95.56 343 GLN A O 1
ATOM 2757 N N . LEU A 1 344 ? -9.655 -1.698 -12.074 1.00 92.38 344 LEU A N 1
ATOM 2758 C CA . LEU A 1 344 ? -9.178 -1.258 -10.760 1.00 92.38 344 LEU A CA 1
ATOM 2759 C C . LEU A 1 344 ? -10.286 -0.636 -9.924 1.00 92.38 344 LEU A C 1
ATOM 2761 O O . LEU A 1 344 ? -10.340 -0.902 -8.735 1.00 92.38 344 LEU A O 1
ATOM 2765 N N . ARG A 1 345 ? -11.204 0.123 -10.526 1.00 92.81 345 ARG A N 1
ATOM 2766 C CA . ARG A 1 345 ? -12.338 0.755 -9.830 1.00 92.81 345 ARG A CA 1
ATOM 2767 C C . ARG A 1 345 ? -13.449 -0.207 -9.389 1.00 92.81 345 ARG A C 1
ATOM 2769 O O . ARG A 1 345 ? -14.384 0.240 -8.734 1.00 92.81 345 ARG A O 1
ATOM 2776 N N . ASN A 1 346 ? -13.394 -1.480 -9.781 1.00 93.38 346 ASN A N 1
ATOM 2777 C CA . ASN A 1 346 ? -14.418 -2.472 -9.466 1.00 93.38 346 ASN A CA 1
ATOM 2778 C C . ASN A 1 346 ? -14.031 -3.263 -8.203 1.00 93.38 346 ASN A C 1
ATOM 2780 O O . ASN A 1 346 ? -13.019 -3.968 -8.187 1.00 93.38 346 ASN A O 1
ATOM 2784 N N . ASP A 1 347 ? -14.848 -3.153 -7.155 1.00 88.31 347 ASP A N 1
ATOM 2785 C CA . ASP A 1 347 ? -14.606 -3.805 -5.864 1.00 88.31 347 ASP A CA 1
ATOM 2786 C C . ASP A 1 347 ? -14.540 -5.327 -5.953 1.00 88.31 347 ASP A C 1
ATOM 2788 O O . ASP A 1 347 ? -13.603 -5.924 -5.420 1.00 88.31 347 ASP A O 1
ATOM 2792 N N . ASP A 1 348 ? -15.470 -5.951 -6.674 1.00 91.50 348 ASP A N 1
ATOM 2793 C CA . ASP A 1 348 ? -15.524 -7.406 -6.820 1.00 91.50 348 ASP A CA 1
ATOM 2794 C C . ASP A 1 348 ? -14.293 -7.938 -7.558 1.00 91.50 348 ASP A C 1
ATOM 2796 O O . ASP A 1 348 ? -13.700 -8.942 -7.157 1.00 91.50 348 ASP A O 1
ATOM 2800 N N . ALA A 1 349 ? -13.854 -7.234 -8.604 1.00 92.56 349 ALA A N 1
ATOM 2801 C CA . ALA A 1 349 ? -12.651 -7.573 -9.353 1.00 92.56 349 ALA A CA 1
ATOM 2802 C C . ALA A 1 349 ? -11.400 -7.463 -8.471 1.00 92.56 349 ALA A C 1
ATOM 2804 O O . ALA A 1 349 ? -10.565 -8.371 -8.474 1.00 92.56 349 ALA A O 1
ATOM 2805 N N . ARG A 1 350 ? -11.288 -6.396 -7.664 1.00 88.25 350 ARG A N 1
ATOM 2806 C CA . ARG A 1 350 ? -10.191 -6.248 -6.693 1.00 88.25 350 ARG A CA 1
ATOM 2807 C C . ARG A 1 350 ? -10.225 -7.340 -5.631 1.00 88.25 350 ARG A C 1
ATOM 2809 O O . ARG A 1 350 ? -9.189 -7.925 -5.322 1.00 88.25 350 ARG A O 1
ATOM 2816 N N . ALA A 1 351 ? -11.396 -7.626 -5.068 1.00 86.56 351 ALA A N 1
ATOM 2817 C CA . ALA A 1 351 ? -11.572 -8.659 -4.055 1.00 86.56 351 ALA A CA 1
ATOM 2818 C C . ALA A 1 351 ? -11.220 -10.049 -4.603 1.00 86.56 351 ALA A C 1
ATOM 2820 O O . ALA A 1 351 ? -10.548 -10.825 -3.924 1.00 86.56 351 ALA A O 1
ATOM 2821 N N . ALA A 1 352 ? -11.609 -10.349 -5.844 1.00 89.12 352 ALA A N 1
ATOM 2822 C CA . ALA A 1 352 ? -11.252 -11.588 -6.523 1.00 89.12 352 ALA A CA 1
ATOM 2823 C C . ALA A 1 352 ? -9.739 -11.694 -6.761 1.00 89.12 352 ALA A C 1
ATOM 2825 O O . ALA A 1 352 ? -9.143 -12.709 -6.398 1.00 89.12 352 ALA A O 1
ATOM 2826 N N . ALA A 1 353 ? -9.104 -10.643 -7.293 1.00 86.75 353 ALA A N 1
ATOM 2827 C CA . ALA A 1 353 ? -7.663 -10.625 -7.554 1.00 86.75 353 ALA A CA 1
ATOM 2828 C C . ALA A 1 353 ? -6.832 -10.812 -6.272 1.00 86.75 353 ALA A C 1
ATOM 2830 O O . ALA A 1 353 ? -5.832 -11.531 -6.274 1.00 86.75 353 ALA A O 1
ATOM 2831 N N . ARG A 1 354 ? -7.277 -10.225 -5.151 1.00 83.94 354 ARG A N 1
ATOM 2832 C CA . ARG A 1 354 ? -6.591 -10.294 -3.848 1.00 83.94 354 ARG A CA 1
ATOM 2833 C C . ARG A 1 354 ? -6.457 -11.708 -3.285 1.00 83.94 354 ARG A C 1
ATOM 2835 O O . ARG A 1 354 ? -5.454 -11.984 -2.635 1.00 83.94 354 ARG A O 1
ATOM 2842 N N . LYS A 1 355 ? -7.411 -12.611 -3.543 1.00 86.00 355 LYS A N 1
ATOM 2843 C CA . LYS A 1 355 ? -7.426 -13.972 -2.960 1.00 86.00 355 LYS A CA 1
ATOM 2844 C C . LYS A 1 355 ? -6.199 -14.813 -3.320 1.00 86.00 355 LYS A C 1
ATOM 2846 O O . LYS A 1 355 ? -5.854 -15.733 -2.588 1.00 86.00 355 LYS A O 1
ATOM 2851 N N . SER A 1 356 ? -5.548 -14.505 -4.435 1.00 85.75 356 SER A N 1
ATOM 2852 C CA . SER A 1 356 ? -4.372 -15.228 -4.919 1.00 85.75 356 SER A CA 1
ATOM 2853 C C . SER A 1 356 ? -3.334 -14.276 -5.514 1.00 85.75 356 SER A C 1
ATOM 2855 O O . SER A 1 356 ? -2.692 -14.606 -6.513 1.00 85.75 356 SER A O 1
ATOM 2857 N N . SER A 1 357 ? -3.207 -13.073 -4.948 1.00 89.44 357 SER A N 1
ATOM 2858 C CA . SER A 1 357 ? -2.326 -12.034 -5.483 1.00 89.44 357 SER A CA 1
ATOM 2859 C C . SER A 1 357 ? -0.862 -12.261 -5.103 1.00 89.44 357 SER A C 1
ATOM 2861 O O . SER A 1 357 ? -0.546 -12.537 -3.947 1.00 89.44 357 SER A O 1
ATOM 2863 N N . GLY A 1 358 ? 0.038 -12.088 -6.073 1.00 92.88 358 GLY A N 1
ATOM 2864 C CA . GLY A 1 358 ? 1.474 -11.921 -5.842 1.00 92.88 358 GLY A CA 1
ATOM 2865 C C . GLY A 1 358 ? 1.893 -10.463 -5.656 1.00 92.88 358 GLY A C 1
ATOM 2866 O O . GLY A 1 358 ? 3.080 -10.184 -5.539 1.00 92.88 358 GLY A O 1
ATOM 2867 N N . LEU A 1 359 ? 0.936 -9.536 -5.654 1.00 89.88 359 LEU A N 1
ATOM 2868 C CA . LEU A 1 359 ? 1.144 -8.096 -5.570 1.00 89.88 359 LEU A CA 1
ATOM 2869 C C . LEU A 1 359 ? 0.451 -7.524 -4.331 1.00 89.88 359 LEU A C 1
ATOM 2871 O O . LEU A 1 359 ? -0.662 -7.927 -3.975 1.00 89.88 359 LEU A O 1
ATOM 2875 N N . GLY A 1 360 ? 1.086 -6.533 -3.711 1.00 85.38 360 GLY A N 1
ATOM 2876 C CA . GLY A 1 360 ? 0.458 -5.665 -2.721 1.00 85.38 360 GLY A CA 1
ATOM 2877 C C . GLY A 1 360 ? -0.643 -4.774 -3.312 1.00 85.38 360 GLY A C 1
ATOM 2878 O O . GLY A 1 360 ? -0.839 -4.686 -4.529 1.00 85.38 360 GLY A O 1
ATOM 2879 N N . VAL A 1 361 ? -1.364 -4.078 -2.427 1.00 82.31 361 VAL A N 1
ATOM 2880 C CA . VAL A 1 361 ? -2.520 -3.244 -2.805 1.00 82.31 361 VAL A CA 1
ATOM 2881 C C . VAL A 1 361 ? -2.126 -2.130 -3.779 1.00 82.31 361 VAL A C 1
ATOM 2883 O O . VAL A 1 361 ? -2.757 -2.000 -4.825 1.00 82.31 361 VAL A O 1
ATOM 2886 N N . SER A 1 362 ? -1.078 -1.358 -3.473 1.00 85.81 362 SER A N 1
ATOM 2887 C CA . SER A 1 362 ? -0.566 -0.317 -4.378 1.00 85.81 362 SER A CA 1
ATOM 2888 C C . SER A 1 362 ? 0.028 -0.916 -5.654 1.00 85.81 362 SER A C 1
ATOM 2890 O O . SER A 1 362 ? -0.287 -0.455 -6.749 1.00 85.81 362 SER A O 1
ATOM 2892 N N . GLN A 1 363 ? 0.798 -2.002 -5.521 1.00 93.00 363 GLN A N 1
ATOM 2893 C CA . GLN A 1 363 ? 1.468 -2.674 -6.638 1.00 93.00 363 GLN A CA 1
ATOM 2894 C C . GLN A 1 363 ? 0.500 -3.140 -7.730 1.00 93.00 363 GLN A C 1
ATOM 2896 O O . GLN A 1 363 ? 0.826 -3.101 -8.912 1.00 93.00 363 GLN A O 1
ATOM 2901 N N . THR A 1 364 ? -0.711 -3.551 -7.352 1.00 92.62 364 THR A N 1
ATOM 2902 C CA . THR A 1 364 ? -1.739 -3.964 -8.318 1.00 92.62 364 THR A CA 1
ATOM 2903 C C . THR A 1 364 ? -2.070 -2.833 -9.298 1.00 92.62 364 THR A C 1
ATOM 2905 O O . THR A 1 364 ? -2.169 -3.066 -10.501 1.00 92.62 364 THR A O 1
ATOM 2908 N N . ALA A 1 365 ? -2.188 -1.597 -8.803 1.00 93.38 365 ALA A N 1
ATOM 2909 C CA . ALA A 1 365 ? -2.436 -0.433 -9.647 1.00 93.38 365 ALA A CA 1
ATOM 2910 C C . ALA A 1 365 ? -1.201 -0.023 -10.461 1.00 93.38 365 ALA A C 1
ATOM 2912 O O . ALA A 1 365 ? -1.333 0.339 -11.628 1.00 93.38 365 ALA A O 1
ATOM 2913 N N . GLU A 1 366 ? -0.009 -0.111 -9.866 1.00 97.00 366 GLU A N 1
ATOM 2914 C CA . GLU A 1 366 ? 1.261 0.159 -10.549 1.00 97.00 366 GLU A CA 1
ATOM 2915 C C . GLU A 1 366 ? 1.418 -0.737 -11.786 1.00 97.00 366 GLU A C 1
ATOM 2917 O O . GLU A 1 366 ? 1.589 -0.246 -12.901 1.00 97.00 366 GLU A O 1
ATOM 2922 N N . VAL A 1 367 ? 1.281 -2.055 -11.614 1.00 97.75 367 VAL A N 1
ATOM 2923 C CA . VAL A 1 367 ? 1.434 -3.033 -12.702 1.00 97.75 367 VAL A CA 1
ATOM 2924 C C . VAL A 1 367 ? 0.334 -2.879 -13.754 1.00 97.75 367 VAL A C 1
ATOM 2926 O O . VAL A 1 367 ? 0.635 -2.861 -14.945 1.00 97.75 367 VAL A O 1
ATOM 2929 N N . ALA A 1 368 ? -0.919 -2.669 -13.338 1.00 96.94 368 ALA A N 1
ATOM 2930 C CA . ALA A 1 368 ? -2.024 -2.421 -14.265 1.00 96.94 368 ALA A CA 1
ATOM 2931 C C . ALA A 1 368 ? -1.790 -1.181 -15.148 1.00 96.94 368 ALA A C 1
ATOM 2933 O O . ALA A 1 368 ? -2.157 -1.174 -16.324 1.00 96.94 368 ALA A O 1
ATOM 2934 N N . TYR A 1 369 ? -1.171 -0.131 -14.597 1.00 96.81 369 TYR A N 1
ATOM 2935 C CA . TYR A 1 369 ? -0.828 1.075 -15.348 1.00 96.81 369 TYR A CA 1
ATOM 2936 C C . TYR A 1 369 ? 0.317 0.835 -16.340 1.00 96.81 369 TYR A C 1
ATOM 2938 O O . TYR A 1 369 ? 0.245 1.292 -17.480 1.00 96.81 369 TYR A O 1
ATOM 2946 N N . LEU A 1 370 ? 1.360 0.096 -15.934 1.00 97.94 370 LEU A N 1
ATOM 2947 C CA . LEU A 1 370 ? 2.453 -0.301 -16.833 1.00 97.94 370 LEU A CA 1
ATOM 2948 C C . LEU A 1 370 ? 1.922 -1.098 -18.031 1.00 97.94 370 LEU A C 1
ATOM 2950 O O . LEU A 1 370 ? 2.270 -0.788 -19.172 1.00 97.94 370 LEU A O 1
ATOM 2954 N N . ASP A 1 371 ? 1.039 -2.066 -17.767 1.00 97.75 371 ASP A N 1
ATOM 2955 C CA . ASP A 1 371 ? 0.393 -2.892 -18.790 1.00 97.75 371 ASP A CA 1
ATOM 2956 C C . ASP A 1 371 ? -0.476 -2.046 -19.731 1.00 97.75 371 ASP A C 1
ATOM 2958 O O . ASP A 1 371 ? -0.414 -2.209 -20.949 1.00 97.75 371 ASP A O 1
ATOM 2962 N N . MET A 1 372 ? -1.251 -1.101 -19.187 1.00 96.19 372 MET A N 1
ATOM 2963 C CA . MET A 1 372 ? -2.098 -0.197 -19.972 1.00 96.19 372 MET A CA 1
ATOM 2964 C C . MET A 1 372 ? -1.288 0.714 -20.905 1.00 96.19 372 MET A C 1
ATOM 2966 O O . MET A 1 372 ? -1.701 0.941 -22.041 1.00 96.19 372 MET A O 1
ATOM 2970 N N . LEU A 1 373 ? -0.115 1.181 -20.469 1.00 95.44 373 LEU A N 1
ATOM 2971 C CA . LEU A 1 373 ? 0.804 1.941 -21.319 1.00 95.44 373 LEU A CA 1
ATOM 2972 C C . LEU A 1 373 ? 1.592 1.072 -22.314 1.00 95.44 373 LEU A C 1
ATOM 2974 O O . LEU A 1 373 ? 2.282 1.620 -23.175 1.00 95.44 373 LEU A O 1
ATOM 2978 N N . GLY A 1 374 ? 1.538 -0.257 -22.190 1.00 96.94 374 GLY A N 1
ATOM 2979 C CA . GLY A 1 374 ? 2.346 -1.174 -22.993 1.00 96.94 374 GLY A CA 1
ATOM 2980 C C . GLY A 1 374 ? 3.846 -1.093 -22.688 1.00 96.94 374 GLY A C 1
ATOM 2981 O O . GLY A 1 374 ? 4.665 -1.366 -23.566 1.00 96.94 374 GLY A O 1
ATOM 2982 N N . LEU A 1 375 ? 4.227 -0.692 -21.469 1.00 96.62 375 LEU A N 1
ATOM 2983 C CA . LEU A 1 375 ? 5.631 -0.648 -21.058 1.00 96.62 375 LEU A CA 1
ATOM 2984 C C . LEU A 1 375 ? 6.145 -2.060 -20.762 1.00 96.62 375 LEU A C 1
ATOM 2986 O O . LEU A 1 375 ? 5.540 -2.809 -20.001 1.00 96.62 375 LEU A O 1
ATOM 2990 N N . THR A 1 376 ? 7.303 -2.412 -21.318 1.00 97.31 376 THR A N 1
ATOM 2991 C CA . THR A 1 376 ? 7.957 -3.698 -21.045 1.00 97.31 376 THR A CA 1
ATOM 2992 C C . THR A 1 376 ? 8.709 -3.663 -19.717 1.00 97.31 376 THR A C 1
ATOM 2994 O O . THR A 1 376 ? 9.488 -2.738 -19.472 1.00 97.31 376 THR A O 1
ATOM 2997 N N . TYR A 1 377 ? 8.542 -4.697 -18.895 1.00 98.19 377 TYR A N 1
ATOM 2998 C CA . TYR A 1 377 ? 9.262 -4.880 -17.635 1.00 98.19 377 TYR A CA 1
ATOM 2999 C C . TYR A 1 377 ? 9.625 -6.354 -17.411 1.00 98.19 377 TYR A C 1
ATOM 3001 O O . TYR A 1 377 ? 8.991 -7.253 -17.962 1.00 98.19 377 TYR A O 1
ATOM 3009 N N . HIS A 1 378 ? 10.651 -6.597 -16.596 1.00 98.06 378 HIS A N 1
ATOM 3010 C CA . HIS A 1 378 ? 10.991 -7.927 -16.101 1.00 98.06 378 HIS A CA 1
ATOM 3011 C C . HIS A 1 378 ? 10.268 -8.219 -14.793 1.00 98.06 378 HIS A C 1
ATOM 3013 O O . HIS A 1 378 ? 10.186 -7.370 -13.904 1.00 98.06 378 HIS A O 1
ATOM 3019 N N . GLU A 1 379 ? 9.777 -9.445 -14.680 1.00 98.31 379 GLU A N 1
ATOM 3020 C CA . GLU A 1 379 ? 9.096 -9.945 -13.494 1.00 98.31 379 GLU A CA 1
ATOM 3021 C C . GLU A 1 379 ? 10.046 -10.800 -12.672 1.00 98.31 379 GLU A C 1
ATOM 3023 O O . GLU A 1 379 ? 10.740 -11.658 -13.218 1.00 98.31 379 GLU A O 1
ATOM 3028 N N . HIS A 1 380 ? 10.053 -10.570 -11.365 1.00 97.94 380 HIS A N 1
ATOM 3029 C CA . HIS A 1 380 ? 10.936 -11.249 -10.432 1.00 97.94 380 HIS A CA 1
ATOM 3030 C C . HIS A 1 380 ? 10.161 -11.790 -9.241 1.00 97.94 380 HIS A C 1
ATOM 3032 O O . HIS A 1 380 ? 9.242 -11.147 -8.729 1.00 97.94 380 HIS A O 1
ATOM 3038 N N . ASP A 1 381 ? 10.582 -12.954 -8.763 1.00 97.56 381 ASP A N 1
ATOM 3039 C CA . ASP A 1 381 ? 10.267 -13.408 -7.414 1.00 97.56 381 ASP A CA 1
ATOM 3040 C C . ASP A 1 381 ? 11.104 -12.604 -6.411 1.00 97.56 381 ASP A C 1
ATOM 3042 O O . ASP A 1 381 ? 12.275 -12.313 -6.667 1.00 97.56 381 ASP A O 1
ATOM 3046 N N . ILE A 1 382 ? 10.539 -12.249 -5.257 1.00 95.81 382 ILE A N 1
ATOM 3047 C CA . ILE A 1 382 ? 11.276 -11.529 -4.210 1.00 95.81 382 ILE A CA 1
ATOM 3048 C C . ILE A 1 382 ? 12.584 -12.220 -3.801 1.00 95.81 382 ILE A C 1
ATOM 3050 O O . ILE A 1 382 ? 13.567 -11.543 -3.512 1.00 95.81 382 ILE A O 1
ATOM 3054 N N . ARG A 1 383 ? 12.661 -13.555 -3.857 1.00 95.25 383 ARG A N 1
ATOM 3055 C CA . ARG A 1 383 ? 13.883 -14.308 -3.525 1.00 95.25 383 ARG A CA 1
ATOM 3056 C C . ARG A 1 383 ? 15.034 -14.045 -4.494 1.00 95.25 383 ARG A C 1
ATOM 3058 O O . ARG A 1 383 ? 16.190 -14.299 -4.165 1.00 95.25 383 ARG A O 1
ATOM 3065 N N . GLU A 1 384 ? 14.747 -13.524 -5.684 1.00 95.12 384 GLU A N 1
ATOM 3066 C CA . GLU A 1 384 ? 15.768 -13.128 -6.655 1.00 95.12 384 GLU A CA 1
ATOM 3067 C C . GLU A 1 384 ? 16.385 -11.760 -6.346 1.00 95.12 384 GLU A C 1
ATOM 3069 O O . GLU A 1 384 ? 17.405 -11.408 -6.945 1.00 95.12 384 GLU A O 1
ATOM 3074 N N . PHE A 1 385 ? 15.798 -10.985 -5.427 1.00 94.50 385 PHE A N 1
ATOM 3075 C CA . PHE A 1 385 ? 16.179 -9.598 -5.179 1.00 94.50 385 PHE A CA 1
ATOM 3076 C C . PHE A 1 385 ? 17.650 -9.445 -4.778 1.00 94.50 385 PHE A C 1
ATOM 3078 O O . PHE A 1 385 ? 18.370 -8.647 -5.379 1.00 94.50 385 PHE A O 1
ATOM 3085 N N . GLU A 1 386 ? 18.145 -10.264 -3.849 1.00 90.88 386 GLU A N 1
ATOM 3086 C CA . GLU A 1 386 ? 19.549 -10.200 -3.421 1.00 90.88 386 GLU A CA 1
ATOM 3087 C C . GLU A 1 386 ? 20.525 -10.488 -4.569 1.00 90.88 386 GLU A C 1
ATOM 3089 O O . GLU A 1 386 ? 21.541 -9.809 -4.740 1.00 90.88 386 GLU A O 1
ATOM 3094 N N . ALA A 1 387 ? 20.195 -11.462 -5.420 1.00 89.50 387 ALA A N 1
ATOM 3095 C CA . ALA A 1 387 ? 20.993 -11.788 -6.598 1.00 89.50 387 ALA A CA 1
ATOM 3096 C C . ALA A 1 387 ? 20.871 -10.736 -7.715 1.00 89.50 387 ALA A C 1
ATOM 3098 O O . ALA A 1 387 ? 21.745 -10.666 -8.588 1.00 89.50 387 ALA A O 1
ATOM 3099 N N . PHE A 1 388 ? 19.786 -9.960 -7.725 1.00 90.88 388 PHE A N 1
ATOM 3100 C CA . PHE A 1 388 ? 19.571 -8.833 -8.625 1.00 90.88 388 PHE A CA 1
ATOM 3101 C C . PHE A 1 388 ? 20.435 -7.633 -8.224 1.00 90.88 388 PHE A C 1
ATOM 3103 O O . PHE A 1 388 ? 21.160 -7.110 -9.069 1.00 90.88 388 PHE A O 1
ATOM 3110 N N . VAL A 1 389 ? 20.433 -7.240 -6.944 1.00 88.31 389 VAL A N 1
ATOM 3111 C CA . VAL A 1 389 ? 21.213 -6.078 -6.474 1.00 88.31 389 VAL A CA 1
ATOM 3112 C C . VAL A 1 389 ? 22.702 -6.376 -6.278 1.00 88.31 389 VAL A C 1
ATOM 3114 O O . VAL A 1 389 ? 23.515 -5.454 -6.318 1.00 88.31 389 VAL A O 1
ATOM 3117 N N . ASN A 1 390 ? 23.086 -7.650 -6.131 1.00 83.50 390 ASN A N 1
ATOM 3118 C CA . ASN A 1 390 ? 24.479 -8.085 -5.992 1.00 83.50 390 ASN A CA 1
ATOM 3119 C C . ASN A 1 390 ? 24.899 -9.054 -7.123 1.00 83.50 390 ASN A C 1
ATOM 3121 O O . ASN A 1 390 ? 25.202 -10.227 -6.866 1.00 83.50 390 ASN A O 1
ATOM 3125 N N . PRO A 1 391 ? 24.990 -8.604 -8.391 1.00 62.31 391 PRO A N 1
ATOM 3126 C CA . PRO A 1 391 ? 25.275 -9.487 -9.528 1.00 62.31 391 PRO A CA 1
ATOM 3127 C C . PRO A 1 391 ? 26.633 -10.210 -9.434 1.00 62.31 391 PRO A C 1
ATOM 3129 O O . PRO A 1 391 ? 26.798 -11.285 -10.015 1.00 62.31 391 PRO A O 1
ATOM 3132 N N . GLY A 1 392 ? 27.582 -9.696 -8.638 1.00 54.12 392 GLY A N 1
ATOM 3133 C CA . GLY A 1 392 ? 28.864 -10.351 -8.3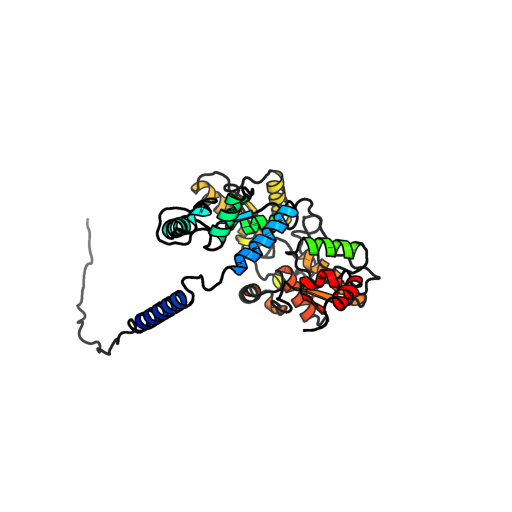45 1.00 54.12 392 GLY A CA 1
ATOM 3134 C C . GLY A 1 392 ? 28.751 -11.720 -7.650 1.00 54.12 392 GLY A C 1
ATOM 3135 O O . GLY A 1 392 ? 29.651 -12.547 -7.794 1.00 54.12 392 GLY A O 1
ATOM 3136 N N . CYS A 1 393 ? 27.635 -12.018 -6.970 1.00 41.91 393 CYS A N 1
ATOM 3137 C CA . CYS A 1 393 ? 27.412 -13.310 -6.303 1.00 41.91 393 CYS A CA 1
ATOM 3138 C C . CYS A 1 393 ? 26.937 -14.436 -7.241 1.00 41.91 393 CYS A C 1
ATOM 3140 O O . CYS A 1 393 ? 27.045 -15.615 -6.886 1.00 41.91 393 CYS A O 1
ATOM 3142 N N . ARG A 1 394 ? 26.484 -14.130 -8.470 1.00 42.31 394 ARG A N 1
ATOM 3143 C CA . ARG A 1 394 ? 26.045 -15.163 -9.437 1.00 42.31 394 ARG A CA 1
ATOM 3144 C C . ARG A 1 394 ? 27.171 -16.133 -9.826 1.00 42.31 394 ARG A C 1
ATOM 3146 O O . ARG A 1 394 ? 26.899 -17.277 -10.192 1.00 42.31 394 ARG A O 1
ATOM 3153 N N . ASN A 1 395 ? 28.431 -15.715 -9.687 1.00 36.75 395 ASN A N 1
ATOM 3154 C CA . ASN A 1 395 ? 29.600 -16.541 -9.997 1.00 36.75 395 ASN A CA 1
ATOM 3155 C C . ASN A 1 395 ? 29.983 -17.541 -8.892 1.00 36.75 395 ASN A C 1
ATOM 3157 O O . ASN A 1 395 ? 30.693 -18.501 -9.195 1.00 36.75 395 ASN A O 1
ATOM 3161 N N . LEU A 1 396 ? 29.514 -17.369 -7.648 1.00 38.34 396 LEU A N 1
ATOM 3162 C CA . LEU A 1 396 ? 29.771 -18.335 -6.571 1.00 38.34 396 LEU A CA 1
ATOM 3163 C C . LEU A 1 396 ? 28.725 -19.458 -6.554 1.00 38.34 396 LEU A C 1
ATOM 3165 O O . LEU A 1 396 ? 29.084 -20.629 -6.458 1.00 38.34 396 LEU A O 1
ATOM 3169 N N . CYS A 1 397 ? 27.442 -19.127 -6.735 1.00 37.00 397 CYS A N 1
ATOM 3170 C CA . CYS A 1 397 ? 26.364 -20.122 -6.683 1.00 37.00 397 CYS A CA 1
ATOM 3171 C C . CYS A 1 397 ? 26.401 -21.110 -7.868 1.00 37.00 397 CYS A C 1
ATOM 3173 O O . CYS A 1 397 ? 26.194 -22.307 -7.681 1.00 37.00 397 CYS A O 1
ATOM 3175 N N . ARG A 1 398 ? 26.786 -20.663 -9.077 1.00 37.03 398 ARG A N 1
ATOM 3176 C CA . ARG A 1 398 ? 26.981 -21.568 -10.232 1.00 37.03 398 ARG A CA 1
ATOM 3177 C C . ARG A 1 398 ? 28.171 -22.525 -10.092 1.00 37.03 398 ARG A C 1
ATOM 3179 O O . ARG A 1 398 ? 28.205 -23.527 -10.796 1.00 37.03 398 ARG A O 1
ATOM 3186 N N . ARG A 1 399 ? 29.140 -22.245 -9.211 1.00 39.12 399 ARG A N 1
ATOM 3187 C CA . ARG A 1 399 ? 30.278 -23.151 -8.957 1.00 39.12 399 ARG A CA 1
ATOM 3188 C C . ARG A 1 399 ? 29.973 -24.226 -7.911 1.00 39.12 399 ARG A C 1
ATOM 3190 O O . ARG A 1 399 ? 30.702 -25.207 -7.855 1.00 39.12 399 ARG A O 1
ATOM 3197 N N . LEU A 1 400 ? 28.918 -24.055 -7.112 1.00 39.09 400 LEU A N 1
ATOM 3198 C CA . LEU A 1 400 ? 28.582 -24.951 -5.998 1.00 39.09 400 LEU A CA 1
ATOM 3199 C C . LEU A 1 400 ? 27.368 -25.857 -6.263 1.00 39.09 400 LEU A C 1
ATOM 3201 O O . LEU A 1 400 ? 27.047 -26.694 -5.427 1.00 39.09 400 LEU A O 1
ATOM 3205 N N . CYS A 1 401 ? 26.724 -25.745 -7.427 1.00 30.94 401 CYS A N 1
ATOM 3206 C CA . CYS A 1 401 ? 25.647 -26.647 -7.838 1.00 30.94 401 CYS A CA 1
ATOM 3207 C C . CYS A 1 401 ? 25.835 -27.104 -9.294 1.00 30.94 401 CYS A C 1
ATOM 3209 O O . CYS A 1 401 ? 25.346 -26.450 -10.222 1.00 30.94 401 CYS A O 1
ATOM 3211 N N . PRO A 1 402 ? 26.543 -28.223 -9.536 1.00 32.12 402 PRO A N 1
ATOM 3212 C CA . PRO A 1 402 ? 26.437 -28.925 -10.799 1.00 32.12 402 PRO A CA 1
ATOM 3213 C C . PRO A 1 402 ? 25.111 -29.692 -10.791 1.00 32.12 402 PRO A C 1
ATOM 3215 O O . PRO A 1 402 ? 24.937 -30.613 -10.004 1.00 32.12 402 PRO A O 1
ATOM 3218 N N . ARG A 1 403 ? 24.185 -29.238 -11.645 1.00 37.03 403 ARG A N 1
ATOM 3219 C CA . ARG A 1 403 ? 23.016 -29.954 -12.190 1.00 37.03 403 ARG A CA 1
ATOM 3220 C C . ARG A 1 403 ? 22.666 -31.290 -11.515 1.00 37.03 403 ARG A C 1
ATOM 3222 O O . ARG A 1 403 ? 23.371 -32.264 -11.763 1.00 37.03 403 ARG A O 1
ATOM 3229 N N . PHE A 1 404 ? 21.507 -31.347 -10.864 1.00 33.69 404 PHE A N 1
ATOM 3230 C CA . PHE A 1 404 ? 20.563 -32.460 -10.992 1.00 33.69 404 PHE A CA 1
ATOM 3231 C C . PHE A 1 404 ? 19.137 -31.926 -10.960 1.00 33.69 404 PHE A C 1
ATOM 3233 O O . PHE A 1 404 ? 18.873 -31.049 -10.107 1.00 33.69 404 PHE A O 1
#

pLDDT: mean 78.52, std 20.02, range [24.03, 98.44]

Nearest PDB structures (foldseek):
  7c84-assembly1_A  TM=1.991E-01  e=2.396E+00  Altericroceibacterium indicum
  7c29-assembly1_A  TM=1.823E-01  e=3.821E+00  Croceicoccus marinus
  8t0u-assembly2_G  TM=2.397E-01  e=7.692E+00  Pseudomonas fluorescens Pf0-1

Organism: NCBI:txid878477

Sequence (404 aa):
MEMDQTLGCLQKVHFSDLPTQGVESKEFEWEEELAHALISARELCIANRGRAPWGCKWFEEWRRNLDLAVMHKQRLHVFYFENNVAFSVCFAHVGQGKVLWDQLCSDNARSQARRMSGLGASQTAEVAYLDKLGLKYCEHDIKDFEAFVTGFGLTSKRIAFPGKINMSASSCIVSFPGKYAQEWDRAVSVATDRVCSLACVFLTDKASGLGKHAFTNPDAPNQCWCHMLYGHLPADTYLNVVDNTTRQLSDEELAFKSEDAEAMGQQLLIRRDQRESVWQLEHQQALLEAHECCKQNSGRAPWGCQWFEDWRRNVQNAAKQNQTLHVFFFEDMVGKGKMKWDQLRNDDARAAARKSSGLGVSQTAEVAYLDMLGLTYHEHDIREFEAFVNPGCRNLCRRLCPRF

Radius of gyration: 29.17 Å; Cα contacts (8 Å, |Δi|>4): 531; chains: 1; bounding box: 102×67×52 Å

Mean predicted aligned error: 17.01 Å

Solvent-accessible surface area (backbone atoms only — not comparable to full-atom values): 23084 Å² total; per-residue (Å²): 138,78,89,82,88,88,83,86,80,93,75,90,77,81,93,78,87,76,85,91,71,85,84,76,82,80,79,61,65,63,57,56,56,49,52,53,51,52,50,53,53,49,52,53,32,57,76,46,73,71,47,63,95,80,64,65,64,64,59,55,54,49,48,54,52,48,53,50,37,55,74,69,68,51,85,43,77,47,66,24,43,80,71,85,64,95,81,65,101,64,86,51,50,75,86,39,40,76,46,58,56,90,43,64,83,35,68,66,55,47,53,53,20,54,76,42,19,22,44,52,85,65,52,41,55,53,54,13,47,37,57,71,71,66,56,79,63,48,77,35,47,49,82,46,44,61,61,52,58,59,53,63,60,59,82,88,58,82,74,55,37,80,41,39,83,38,92,85,20,62,37,26,40,56,33,70,54,71,88,43,42,71,62,44,55,48,50,54,49,42,25,72,72,46,68,26,16,28,20,49,52,43,56,65,38,56,86,71,30,28,30,32,62,33,80,61,25,91,94,39,79,84,33,44,50,30,50,54,62,58,15,77,44,63,35,67,79,22,42,46,76,42,74,40,66,89,49,78,68,50,73,68,56,51,48,51,54,50,54,50,23,60,36,24,63,33,39,75,44,75,44,58,96,62,57,66,74,56,52,53,52,53,50,54,52,42,50,54,51,5,38,51,42,23,58,76,55,69,20,43,54,43,63,34,30,29,56,57,52,45,23,51,52,36,46,52,53,38,52,77,66,67,26,47,34,32,35,40,19,38,76,96,21,61,88,33,35,70,48,58,52,87,45,43,36,36,66,68,56,47,57,59,34,58,78,63,38,12,47,47,81,68,41,30,56,52,52,10,48,38,58,71,72,66,57,77,62,48,81,33,40,48,84,49,45,65,58,64,81,39,59,81,54,59,70,56,59,64,72,75,54,82,84,132

Secondary structure (DSSP, 8-state):
-----------PPP------------SSHHHHHHHHHHHHHHHHHHHTTT--TT-SHHHHHHHHHHHHHHHTTPPEEEEEPPP--SS-S--PPTT-S---GGGTT-HHHHHHHHHH-S--HHHHHHHHHHHHTT--EEEEETTHHHHHHHTTSSTT----B--B--TT-SEEEEE--TT-HHHHHHHHHHHHTTSSEE---B--STTTTTTPPPS-BTTBTT--SHHHHH-SPPGGGGEEEEE-SSS---HHHHHHHHHHHHHHTPEEEEE-S--HHHHHHHHHHHHHHHHHHHHHTTT--TT-SHHHHHHHHHHHHHHHTTPEEEEEEPTT-TTTT---GGGTT-HHHHHHHHTT-SS-HHHHHHHHHHHHTT--EEEEEGGGHHHHH-GGGHHHHHHH----